Protein AF-A0A8K0S4R6-F1 (afdb_monomer)

Radius of gyration: 26.41 Å; Cα contacts (8 Å, |Δi|>4): 916; chains: 1; bounding box: 70×82×72 Å

pLDDT: mean 82.07, std 18.18, range [33.94, 98.75]

Secondary structure (DSSP, 8-state):
--TTEEEEETTTTEESSS--SSEEEEE----BHHHHHT-HHHHHHHHHHHHHHHHHHHHHHHHH---S-TT--GGGG-TTGGGT--SS--HHHHHHHHHH-HHHHHHHHT-S--TTHHHHHHHHTSPPTTSBP---HHHHHHHHHHHHHHHHHHTTT-SEEEEES-TT--HHHHHHHHHH-TT--EEEEES-TT--TTHHHHHHHHHHHHHHHHHHHTPPPP-EEEEE---B-------TT-TT----BS-SS--BHHHHHHHHHHHHHHHHHHHHHHT-BSSSSTT-HHHHHHHTSSSSTTHHHHHHHHHHHHHHHHHH-TT-HHHHHHHHHHHHHHHHTTTS--TTIIIIIIIIITTS--EE-TTT-EEE-GGGS-HHHHHS-TTT---HHHHHHHHHHT--GGGHHHHHHHHHTT-TT--TTPPP-PPPPPGGGTTTEEE-----SPPPPPPPEE-TTS-EE--------------S-----SPPPHHHHHHSHHHHHHHHHHHHHHHHHHHHHHHHHHHHSPPPTT---TTTSS-TT-S--SSTT--PPPPPPHHHHHHS---B---HHHHHHHHHHHHHHT-

Sequence (587 aa):
MSQGLSIWDFATSGFHGKPCGHVFLCLTPNRSQKTFEQSAAISKLEDKSREQVCRLITSVQFNCGPTEPYWVDENWRDEEEMQTEAKDDSPEVKCESAKWGRTLVRMIQSLPDTDGLRSKIDEVVDPLPDMHYYMSKQVAAKCIFDLLRSIFARRNLLRVLHFRRTPLLDRRLVAIILRACPYVKVIGIYECPLIHFGDIICLLDLIHEVNLERDKQGLPRVESLDFYPRYHAGMPYTSRAIDEHCTYGLLWKCQNNNVVQRGVFAILLHAVLKSRRMGLGLLMDHDAAFMTYLSNLPLLPRIVLNFLDGLYRYLDVQKVDPDNCNALKQALYDMSKAIRIGLEPLDKDWPNYYMKQMGIGLVFCSSCGYELLPEFYIGEELRQQPHQRTCCACYLQFWMDREQDHQKIPARDLMSVFYPDWEPKAFNVDAPLLSEGRELLRMKTRKSVRDPEPSIQILPDGELYVPSFKIEFVRDNKDYENSVQGLPDLETLLLEKRLREQKMSTVALCADTDRTVALLLRAEYPKREGSRLAFAETRKDGAAPDHYDESQGVAPTRNKLRNGGIQITYGWYHAIRDSVELDKAGH

Mean predicted aligned error: 9.5 Å

Nearest PDB structures (foldseek):
  3rw7-assembly3_C  TM=4.403E-01  e=3.195E+00  Homo sapiens
  1koh-assembly3_C  TM=6.777E-01  e=9.464E+00  Homo sapiens
  8x7w-assembly1_D  TM=2.148E-01  e=8.773E-01  Escherichia coli K-12

Solvent-accessible surface area (backbone atoms only — not comparable to full-atom values): 32361 Å² total; per-residue (Å²): 131,68,94,36,52,23,43,32,34,51,73,74,58,42,56,70,65,79,78,37,62,32,34,39,36,40,37,44,77,95,39,31,28,50,64,44,66,73,36,67,74,44,41,55,47,52,54,50,49,51,51,53,37,51,52,50,49,53,50,49,32,71,67,58,41,70,49,72,56,68,72,73,54,85,84,70,81,52,79,80,62,52,81,77,64,79,87,80,72,53,73,57,48,51,52,52,24,74,72,66,37,58,68,50,51,41,54,47,16,31,47,93,73,66,82,65,45,69,61,53,42,63,68,67,60,49,68,56,52,82,35,71,57,77,82,51,46,48,53,43,58,51,29,47,54,52,48,51,51,56,46,64,79,39,18,87,54,30,32,30,44,32,38,30,43,36,68,83,43,30,70,52,56,51,49,28,52,53,71,57,22,60,45,32,29,35,42,33,41,33,42,19,77,61,32,46,70,64,46,55,57,44,52,48,16,50,52,42,48,51,32,58,55,26,57,79,69,75,38,58,52,66,46,31,40,35,39,25,47,33,65,30,84,54,74,98,72,89,62,94,82,56,98,82,70,50,20,37,22,83,44,76,64,76,48,59,28,71,41,46,50,16,9,52,53,42,46,47,50,53,44,52,32,28,35,62,55,70,60,43,39,43,38,82,40,87,89,15,47,28,42,53,50,60,72,61,40,36,55,58,84,64,34,66,57,43,25,49,51,16,48,51,51,28,38,51,36,44,69,76,44,65,83,46,58,67,62,43,51,50,18,47,46,46,25,50,44,44,54,39,61,93,76,54,90,65,91,59,36,71,62,55,36,68,75,69,50,65,82,78,54,67,41,57,18,6,32,80,12,33,26,29,44,61,74,32,38,54,76,70,40,73,71,44,57,62,67,72,12,55,36,15,39,54,54,41,34,32,51,65,70,64,46,49,53,66,48,40,48,57,46,51,55,41,52,45,68,72,32,84,63,45,41,49,62,46,81,62,59,78,48,59,65,31,75,60,43,45,93,55,44,36,81,72,35,87,47,51,72,76,78,80,78,81,68,75,39,75,45,99,90,69,48,82,44,70,71,93,75,77,86,68,83,35,21,63,53,50,79,36,68,66,28,66,47,53,58,59,54,53,63,61,60,62,68,54,41,70,67,46,53,52,53,38,49,51,46,18,44,47,52,46,34,48,53,47,46,50,43,49,51,39,71,77,60,64,87,64,88,92,59,75,77,82,51,37,84,69,30,95,64,19,28,70,34,95,49,100,54,47,46,34,63,70,74,79,58,75,65,58,72,75,74,58,87,64,55,63,38,44,23,64,68,51,25,50,52,52,49,56,51,36,55,72,70,74,105

Foldseek 3Di:
DDQAEWEQALQLLDTPPDDHHAAYEDDPDFAFQLRSCVDPRNVVQVVVLLVLLLVLLVVLCVQQNADAQPLVDPPPPDPPCVVPDDPDGDPSLVVVCVQQNNVLSSLSSNQPDSVVVSVLCVVFQADDRGDTDDHFLLSLLVSVLSVLVVLLVCLARHAEYAYALRELDALLVVLQSLLSRQAHQEYHYYQHPRFAPLLLQLVLLSQQVSQVVSVVVVTDGRAAYQDHYNWAQFDDDPPPPDPPGDFTGHAHHWDFQLLVLLLNLVSVQSNVFQCVVVNYPLQPDCPGNNVVSQCPHLAFHCLSVQLVQLVVQLLVCLVPPVVPPVSNLVSQCSNLCSLCPPPDDCPPCPPPVSPPPRLPAFAAALAQQKTAGPSQADPVLVPDDSNPHHGSNLVSLLNSQPHCFLNSVLSVVLVVLLQVQQDQRDDGNRRDGHPSCCSGMDRRDPAQDFDDQDDFDQDPVRDTDHPDDDGDRHNNPHNHRSDNPRGDHSVVSSVVPPVSSVVSSSSSSSSSSSLSSLSSVCVVDPDDPPDDPPDQVSPPQRPRDPDSRGSNHPRPPPVCVPPPPRDINRDNVNSVVVNVVVVVVVD

Organism: NCBI:txid61284

Structure (mmCIF, N/CA/C/O backbone):
data_AF-A0A8K0S4R6-F1
#
_entry.id   AF-A0A8K0S4R6-F1
#
loop_
_atom_site.group_PDB
_atom_site.id
_atom_site.type_symbol
_atom_site.label_atom_id
_atom_site.label_alt_id
_atom_site.label_comp_id
_atom_site.label_asym_id
_atom_site.label_entity_id
_atom_site.label_seq_id
_atom_site.pdbx_PDB_ins_code
_atom_site.Cartn_x
_atom_site.Cartn_y
_atom_site.Cartn_z
_atom_site.occupancy
_atom_site.B_iso_or_equiv
_atom_site.auth_seq_id
_atom_site.auth_comp_id
_atom_site.auth_asym_id
_atom_site.auth_atom_id
_atom_site.pdbx_PDB_model_num
ATOM 1 N N . MET A 1 1 ? -10.244 -29.098 -13.015 1.00 51.28 1 MET A N 1
ATOM 2 C CA . MET A 1 1 ? -10.629 -27.761 -12.511 1.00 51.28 1 MET A CA 1
ATOM 3 C C . MET A 1 1 ? -12.116 -27.795 -12.216 1.00 51.28 1 MET A C 1
ATOM 5 O O . MET A 1 1 ? -12.864 -28.257 -13.069 1.00 51.28 1 MET A O 1
ATOM 9 N N . SER A 1 2 ? -12.522 -27.437 -10.999 1.00 49.25 2 SER A N 1
ATOM 10 C CA . SER A 1 2 ? -13.928 -27.451 -10.585 1.00 49.25 2 SER A CA 1
ATOM 11 C C . SER A 1 2 ? -14.751 -26.495 -11.455 1.00 49.25 2 SER A C 1
ATOM 13 O O . SER A 1 2 ? -14.304 -25.395 -11.787 1.00 49.25 2 SER A O 1
ATOM 15 N N . GLN A 1 3 ? -15.949 -26.927 -11.850 1.00 57.12 3 GLN A N 1
ATOM 16 C CA . GLN A 1 3 ? -16.929 -26.083 -12.531 1.00 57.12 3 GLN A CA 1
ATOM 17 C C . GLN A 1 3 ? -17.256 -24.909 -11.596 1.00 57.12 3 GLN A C 1
ATOM 19 O O . GLN A 1 3 ? -17.898 -25.106 -10.571 1.00 57.12 3 GLN A O 1
ATOM 24 N N . GLY A 1 4 ? -16.740 -23.709 -11.871 1.00 75.06 4 GLY A N 1
ATOM 25 C CA . GLY A 1 4 ? -16.906 -22.570 -10.956 1.00 75.06 4 GLY A CA 1
ATOM 26 C C . GLY A 1 4 ? -15.695 -21.645 -10.818 1.00 75.06 4 GLY A C 1
ATOM 27 O O . GLY A 1 4 ? -15.851 -20.519 -10.338 1.00 75.06 4 GLY A O 1
ATOM 28 N N . LEU A 1 5 ? -14.516 -22.104 -11.246 1.00 87.31 5 LEU A N 1
ATOM 29 C CA . LEU A 1 5 ? -13.255 -21.391 -11.081 1.00 87.31 5 LEU A CA 1
ATOM 30 C C . LEU A 1 5 ? -12.696 -20.899 -12.414 1.00 87.31 5 LEU A C 1
ATOM 32 O O . LEU A 1 5 ? -12.579 -21.652 -13.379 1.00 87.31 5 LEU A O 1
ATOM 36 N N . SER A 1 6 ? -12.270 -19.642 -12.437 1.00 89.25 6 SER A N 1
ATOM 37 C CA . SER A 1 6 ? -11.472 -19.075 -13.513 1.00 89.25 6 SER A CA 1
ATOM 38 C C . SER A 1 6 ? -10.100 -18.691 -13.014 1.00 89.25 6 SER A C 1
ATOM 40 O O . SER A 1 6 ? -9.968 -17.779 -12.203 1.00 89.25 6 SER A O 1
ATOM 42 N N . ILE A 1 7 ? -9.090 -19.374 -13.536 1.00 90.56 7 ILE A N 1
ATOM 43 C CA . ILE A 1 7 ? -7.698 -19.106 -13.203 1.00 90.56 7 ILE A CA 1
ATOM 44 C C . ILE A 1 7 ? -7.088 -18.326 -14.362 1.00 90.56 7 ILE A C 1
ATOM 46 O O . ILE A 1 7 ? -6.970 -18.851 -15.467 1.00 90.56 7 ILE A O 1
ATOM 50 N N . TRP A 1 8 ? -6.758 -17.069 -14.106 1.00 90.62 8 TRP A N 1
ATOM 51 C CA . TRP A 1 8 ? -5.986 -16.210 -14.988 1.00 90.62 8 TRP A CA 1
ATOM 52 C C . TRP A 1 8 ? -4.501 -16.377 -14.666 1.00 90.62 8 TRP A C 1
ATOM 54 O O . TRP A 1 8 ? -4.070 -16.081 -13.550 1.00 90.62 8 TRP A O 1
ATOM 64 N N . ASP A 1 9 ? -3.729 -16.858 -15.634 1.00 89.31 9 ASP A N 1
ATOM 65 C CA . ASP A 1 9 ? -2.271 -16.883 -15.566 1.00 89.31 9 ASP A CA 1
ATOM 66 C C . ASP A 1 9 ? -1.748 -15.532 -16.049 1.00 89.31 9 ASP A C 1
ATOM 68 O O . ASP A 1 9 ? -1.814 -15.199 -17.237 1.00 89.31 9 ASP A O 1
ATOM 72 N N . PHE A 1 10 ? -1.229 -14.745 -15.109 1.00 86.06 10 PHE A N 1
ATOM 73 C CA . PHE A 1 10 ? -0.698 -13.420 -15.401 1.00 86.06 10 PHE A CA 1
ATOM 74 C C . PHE A 1 10 ? 0.487 -13.483 -16.368 1.00 86.06 10 PHE A C 1
ATOM 76 O O . PHE A 1 10 ? 0.663 -12.586 -17.188 1.00 86.06 10 PHE A O 1
ATOM 83 N N . ALA A 1 11 ? 1.275 -14.560 -16.308 1.00 81.69 11 ALA A N 1
ATOM 84 C CA . ALA A 1 11 ? 2.453 -14.720 -17.144 1.00 81.69 11 ALA A CA 1
ATOM 85 C C . ALA A 1 11 ? 2.062 -14.911 -18.616 1.00 81.69 11 ALA A C 1
ATOM 87 O O . ALA A 1 11 ? 2.678 -14.319 -19.495 1.00 81.69 11 ALA A O 1
ATOM 88 N N . THR A 1 12 ? 1.010 -15.687 -18.895 1.00 83.38 12 THR A N 1
ATOM 89 C CA . THR A 1 12 ? 0.540 -15.935 -20.272 1.00 83.38 12 THR A CA 1
ATOM 90 C C . THR A 1 12 ? -0.532 -14.955 -20.749 1.00 83.38 12 THR A C 1
ATOM 92 O O . THR A 1 12 ? -0.937 -15.027 -21.909 1.00 83.38 12 THR A O 1
ATOM 95 N N . SER A 1 13 ? -0.966 -14.021 -19.893 1.00 86.31 13 SER A N 1
ATOM 96 C CA . SER A 1 13 ? -2.057 -13.081 -20.176 1.00 86.31 13 SER A CA 1
ATOM 97 C C . SER A 1 13 ? -3.335 -13.799 -20.641 1.00 86.31 13 SER A C 1
ATOM 99 O O . SER A 1 13 ? -3.966 -13.428 -21.634 1.00 86.31 13 SER A O 1
ATOM 101 N N . GLY A 1 14 ? -3.693 -14.894 -19.964 1.00 87.50 14 GLY A N 1
ATOM 102 C CA . GLY A 1 14 ? -4.782 -15.756 -20.413 1.00 87.50 14 GLY A CA 1
ATOM 103 C C . GLY A 1 14 ? -5.373 -16.653 -19.333 1.00 87.50 14 GLY A C 1
ATOM 104 O O . GLY A 1 14 ? -4.817 -16.839 -18.254 1.00 87.50 14 GLY A O 1
ATOM 105 N N . PHE A 1 15 ? -6.538 -17.231 -19.634 1.00 88.44 15 PHE A N 1
ATOM 106 C CA . PHE A 1 15 ? -7.184 -18.201 -18.753 1.00 88.44 15 PHE A CA 1
ATOM 107 C C . PHE A 1 15 ? -6.632 -19.612 -18.960 1.00 88.44 15 PHE A C 1
ATOM 109 O O . PHE A 1 15 ? -6.447 -20.069 -20.089 1.00 88.44 15 PHE A O 1
ATOM 116 N N . HIS A 1 16 ? -6.489 -20.356 -17.865 1.00 85.25 16 HIS A N 1
ATOM 117 C CA . HIS A 1 16 ? -6.383 -21.806 -17.932 1.00 85.25 16 HIS A CA 1
ATOM 118 C C . HIS A 1 16 ? -7.747 -22.396 -18.319 1.00 85.25 16 HIS A C 1
ATOM 120 O O . HIS A 1 16 ? -8.648 -22.536 -17.492 1.00 85.25 16 HIS A O 1
ATOM 126 N N . GLY A 1 17 ? -7.894 -22.751 -19.596 1.00 82.88 17 GLY A N 1
ATOM 127 C CA . GLY A 1 17 ? -9.136 -23.293 -20.147 1.00 82.88 17 GLY A CA 1
ATOM 128 C C . GLY A 1 17 ? -10.223 -22.234 -20.356 1.00 82.88 17 GLY A C 1
ATOM 129 O O . GLY A 1 17 ? -9.971 -21.030 -20.339 1.00 82.88 17 GLY A O 1
ATOM 130 N N . LYS A 1 18 ? -11.462 -22.685 -20.594 1.00 82.00 18 LYS A N 1
ATOM 131 C CA . LYS A 1 18 ? -12.592 -21.774 -20.811 1.00 82.00 18 LYS A CA 1
ATOM 132 C C . LYS A 1 18 ? -12.956 -21.083 -19.487 1.00 82.00 18 LYS A C 1
ATOM 134 O O . LYS A 1 18 ? -13.264 -21.789 -18.524 1.00 82.00 18 LYS A O 1
ATOM 139 N N . PRO A 1 19 ? -12.978 -19.738 -19.423 1.00 81.69 19 PRO A N 1
ATOM 140 C CA . PRO A 1 19 ? -13.374 -19.034 -18.212 1.00 81.69 19 PRO A CA 1
ATOM 141 C C . PRO A 1 19 ? -14.808 -19.413 -17.836 1.00 81.69 19 PRO A C 1
ATOM 143 O O . PRO A 1 19 ? -15.730 -19.285 -18.643 1.00 81.69 19 PRO A O 1
ATOM 146 N N . CYS A 1 20 ? -14.997 -19.889 -16.609 1.00 80.19 20 CYS A N 1
ATOM 147 C CA . CYS A 1 20 ? -16.301 -20.251 -16.071 1.00 80.19 20 CYS A CA 1
ATOM 148 C C . CYS A 1 20 ? -16.434 -19.852 -14.596 1.00 80.19 20 CYS A C 1
ATOM 150 O O . CYS A 1 20 ? -15.442 -19.662 -13.887 1.00 80.19 20 CYS A O 1
ATOM 152 N N . GLY A 1 21 ? -17.681 -19.717 -14.145 1.00 83.75 21 GLY A N 1
ATOM 153 C CA . GLY A 1 21 ? -18.016 -19.520 -12.741 1.00 83.75 21 GLY A CA 1
ATOM 154 C C . GLY A 1 21 ? -17.754 -18.131 -12.162 1.00 83.75 21 GLY A C 1
ATOM 155 O O . GLY A 1 21 ? -17.554 -17.144 -12.878 1.00 83.75 21 GLY A O 1
ATOM 156 N N . HIS A 1 22 ? -17.807 -18.092 -10.833 1.00 88.88 22 HIS A N 1
ATOM 157 C CA . HIS A 1 22 ? -17.896 -16.887 -10.009 1.00 88.88 22 HIS A CA 1
ATOM 158 C C . HIS A 1 22 ? -16.586 -16.516 -9.310 1.00 88.88 22 HIS A C 1
ATOM 160 O O . HIS A 1 22 ? -16.464 -15.407 -8.787 1.00 88.88 22 HIS A O 1
ATOM 166 N N . VAL A 1 23 ? -15.623 -17.439 -9.282 1.00 86.75 23 VAL A N 1
ATOM 167 C CA . VAL A 1 23 ? -14.331 -17.242 -8.628 1.00 86.75 23 VAL A CA 1
ATOM 168 C C . VAL A 1 23 ? -13.287 -16.893 -9.678 1.00 86.75 23 VAL A C 1
ATOM 170 O O . VAL A 1 23 ? -13.119 -17.620 -10.659 1.00 86.75 23 VAL A O 1
ATOM 173 N N . PHE A 1 24 ? -12.587 -15.784 -9.466 1.00 93.00 24 PHE A N 1
ATOM 174 C CA . PHE A 1 24 ? -11.491 -15.323 -10.303 1.00 93.00 24 PHE A CA 1
ATOM 175 C C . PHE A 1 24 ? -10.192 -15.364 -9.502 1.00 93.00 24 PHE A C 1
ATOM 177 O O . PHE A 1 24 ? -10.059 -14.663 -8.501 1.00 93.00 24 PHE A O 1
ATOM 184 N N . LEU A 1 25 ? -9.232 -16.167 -9.953 1.00 90.00 25 LEU A N 1
ATOM 185 C CA . LEU A 1 25 ? -7.890 -16.223 -9.382 1.00 90.00 25 LEU A CA 1
ATOM 186 C C . LEU A 1 25 ? -6.898 -15.670 -10.401 1.00 90.00 25 LEU A C 1
ATOM 188 O O . LEU A 1 25 ? -6.712 -16.271 -11.454 1.00 90.00 25 LEU A O 1
ATOM 192 N N . CYS A 1 26 ? -6.248 -14.557 -10.083 1.00 90.56 26 CYS A N 1
ATOM 193 C CA . CYS A 1 26 ? -5.076 -14.075 -10.798 1.00 90.56 26 CYS A CA 1
ATOM 194 C C . CYS A 1 26 ? -3.828 -14.670 -10.147 1.00 90.56 26 CYS A C 1
ATOM 196 O O . CYS A 1 26 ? -3.518 -14.356 -8.994 1.00 90.56 26 CYS A O 1
ATOM 198 N N . LEU A 1 27 ? -3.124 -15.534 -10.873 1.00 88.00 27 LEU A N 1
ATOM 199 C CA . LEU A 1 27 ? -1.899 -16.164 -10.404 1.00 88.00 27 LEU A CA 1
ATOM 200 C C . LEU A 1 27 ? -0.718 -15.684 -11.237 1.00 88.00 27 LEU A C 1
ATOM 202 O O . LEU A 1 27 ? -0.727 -15.802 -12.460 1.00 88.00 27 LEU A O 1
ATOM 206 N N . THR A 1 28 ? 0.332 -15.237 -10.559 1.00 83.69 28 THR A N 1
ATOM 207 C CA . THR A 1 28 ? 1.670 -15.148 -11.146 1.00 83.69 28 THR A CA 1
ATOM 208 C C . THR A 1 28 ? 2.461 -16.362 -10.663 1.00 83.69 28 THR A C 1
ATOM 210 O O . THR A 1 28 ? 2.899 -16.384 -9.506 1.00 83.69 28 THR A O 1
ATOM 213 N N . PRO A 1 29 ? 2.571 -17.431 -11.471 1.00 72.00 29 PRO A N 1
ATOM 214 C CA . PRO A 1 29 ? 3.214 -18.663 -11.038 1.00 72.00 29 PRO A CA 1
ATOM 215 C C . PRO A 1 29 ? 4.688 -18.412 -10.715 1.00 72.00 29 PRO A C 1
ATOM 217 O O . PRO A 1 29 ? 5.387 -17.727 -11.458 1.00 72.00 29 PRO A O 1
ATOM 220 N N . ASN A 1 30 ? 5.164 -18.999 -9.615 1.00 76.25 30 ASN A N 1
ATOM 221 C CA . ASN A 1 30 ? 6.574 -18.939 -9.251 1.00 76.25 30 ASN A CA 1
ATOM 222 C C . ASN A 1 30 ? 7.363 -19.867 -10.185 1.00 76.25 30 ASN A C 1
ATOM 224 O O . ASN A 1 30 ? 7.428 -21.071 -9.943 1.00 76.25 30 ASN A O 1
ATOM 228 N N . ARG A 1 31 ? 7.874 -19.331 -11.295 1.00 79.19 31 ARG A N 1
ATOM 229 C CA . ARG A 1 31 ? 8.631 -20.082 -12.305 1.00 79.19 31 ARG A CA 1
ATOM 230 C C . ARG A 1 31 ? 10.105 -19.695 -12.233 1.00 79.19 31 ARG A C 1
ATOM 232 O O . ARG A 1 31 ? 10.427 -18.541 -11.955 1.00 79.19 31 ARG A O 1
ATOM 239 N N . SER A 1 32 ? 10.986 -20.661 -12.478 1.00 82.50 32 SER A N 1
ATOM 240 C CA . SER A 1 32 ? 12.385 -20.349 -12.766 1.00 82.50 32 SER A CA 1
ATOM 241 C C . SER A 1 32 ? 12.507 -19.722 -14.154 1.00 82.50 32 SER A C 1
ATOM 243 O O . SER A 1 32 ? 11.645 -19.959 -15.011 1.00 82.50 32 SER A O 1
ATOM 245 N N . GLN A 1 33 ? 13.577 -18.969 -14.393 1.00 81.06 33 GLN A N 1
ATOM 246 C CA . GLN A 1 33 ? 13.896 -18.399 -15.701 1.00 81.06 33 GLN A CA 1
ATOM 247 C C . GLN A 1 33 ? 13.898 -19.477 -16.800 1.00 81.06 33 GLN A C 1
ATOM 249 O O . GLN A 1 33 ? 13.233 -19.328 -17.821 1.00 81.06 33 GLN A O 1
ATOM 254 N N . LYS A 1 34 ? 14.497 -20.641 -16.534 1.00 83.44 34 LYS A N 1
ATOM 255 C CA . LYS A 1 34 ? 14.497 -21.802 -17.437 1.00 83.44 34 LYS A CA 1
ATOM 256 C C . LYS A 1 34 ? 13.093 -22.289 -17.798 1.00 83.44 34 LYS A C 1
ATOM 258 O O . LYS A 1 34 ? 12.821 -22.665 -18.934 1.00 83.44 34 LYS A O 1
ATOM 263 N N . THR A 1 35 ? 12.186 -22.317 -16.820 1.00 81.31 35 THR A N 1
ATOM 264 C CA . THR A 1 35 ? 10.788 -22.722 -17.054 1.00 81.31 35 THR A CA 1
ATOM 265 C C . THR A 1 35 ? 10.044 -21.657 -17.866 1.00 81.31 35 THR A C 1
ATOM 267 O O . THR A 1 35 ? 9.139 -21.975 -18.637 1.00 81.31 35 THR A O 1
ATOM 270 N N . PHE A 1 36 ? 10.412 -20.385 -17.695 1.00 79.62 36 PHE A N 1
ATOM 271 C CA . PHE A 1 36 ? 9.901 -19.275 -18.492 1.00 79.62 36 PHE A CA 1
ATOM 272 C C . PHE A 1 36 ? 10.356 -19.363 -19.958 1.00 79.62 36 PHE A C 1
ATOM 274 O O . PHE A 1 36 ? 9.510 -19.245 -20.842 1.00 79.62 36 PHE A O 1
ATOM 281 N N . GLU A 1 37 ? 11.635 -19.640 -20.219 1.00 78.31 37 GLU A N 1
ATOM 282 C CA . GLU A 1 37 ? 12.207 -19.735 -21.574 1.00 78.31 37 GLU A CA 1
ATOM 283 C C . GLU A 1 37 ? 11.508 -20.795 -22.439 1.00 78.31 37 GLU A C 1
ATOM 285 O O . GLU A 1 37 ? 11.416 -20.666 -23.656 1.00 78.31 37 GLU A O 1
ATOM 290 N N . GLN A 1 38 ? 10.927 -21.819 -21.811 1.00 81.00 38 GLN A N 1
ATOM 291 C CA . GLN A 1 38 ? 10.144 -22.854 -22.493 1.00 81.00 38 GLN A CA 1
ATOM 292 C C . GLN A 1 38 ? 8.756 -22.369 -22.961 1.00 81.00 38 GLN A C 1
ATOM 294 O O . GLN A 1 38 ? 8.102 -23.031 -23.769 1.00 81.00 38 GLN A O 1
ATOM 299 N N . SER A 1 39 ? 8.276 -21.219 -22.474 1.00 81.50 39 SER A N 1
ATOM 300 C CA . SER A 1 39 ? 6.979 -20.639 -22.833 1.00 81.50 39 SER A CA 1
ATOM 301 C C . SER A 1 39 ? 7.098 -19.684 -24.025 1.00 81.50 39 SER A C 1
ATOM 303 O O . SER A 1 39 ? 7.348 -18.487 -23.865 1.00 81.50 39 SER A O 1
ATOM 305 N N . ALA A 1 40 ? 6.826 -20.191 -25.232 1.00 80.44 40 ALA A N 1
ATOM 306 C CA . ALA A 1 40 ? 6.976 -19.441 -26.487 1.00 80.44 40 ALA A CA 1
ATOM 307 C C . ALA A 1 40 ? 6.220 -18.095 -26.527 1.00 80.44 40 ALA A C 1
ATOM 309 O O . ALA A 1 40 ? 6.686 -17.130 -27.131 1.00 80.44 40 ALA A O 1
ATOM 310 N N . ALA A 1 41 ? 5.048 -18.007 -25.888 1.00 80.56 41 ALA A N 1
ATOM 311 C CA . ALA A 1 41 ? 4.244 -16.785 -25.894 1.00 80.56 41 ALA A CA 1
ATOM 312 C C . ALA A 1 41 ? 4.881 -15.649 -25.076 1.00 80.56 41 ALA A C 1
ATOM 314 O O . ALA A 1 41 ? 4.831 -14.496 -25.500 1.00 80.56 41 ALA A O 1
ATOM 315 N N . ILE A 1 42 ? 5.472 -15.973 -23.922 1.00 79.62 42 ILE A N 1
ATOM 316 C CA . ILE A 1 42 ? 6.038 -14.977 -23.001 1.00 79.62 42 ILE A CA 1
ATOM 317 C C . ILE A 1 42 ? 7.454 -14.615 -23.438 1.00 79.62 42 ILE A C 1
ATOM 319 O O . ILE A 1 42 ? 7.768 -13.431 -23.513 1.00 79.62 42 ILE A O 1
ATOM 323 N N . SER A 1 43 ? 8.259 -15.610 -23.830 1.00 84.88 43 SER A N 1
ATOM 324 C CA . SER A 1 43 ? 9.595 -15.391 -24.399 1.00 84.88 43 SER A CA 1
ATOM 325 C C . SER A 1 43 ? 9.543 -14.395 -25.561 1.00 84.88 43 SER A C 1
ATOM 327 O O . SER A 1 43 ? 10.272 -13.411 -25.543 1.00 84.88 43 SER A O 1
ATOM 329 N N . LYS A 1 44 ? 8.573 -14.525 -26.478 1.00 89.25 44 LYS A N 1
ATOM 330 C CA . LYS A 1 44 ? 8.387 -13.564 -27.578 1.00 89.25 44 LYS A CA 1
ATOM 331 C C . LYS A 1 44 ? 8.095 -12.129 -27.114 1.00 89.25 44 LYS A C 1
ATOM 333 O O . LYS A 1 44 ? 8.469 -11.177 -27.799 1.00 89.25 44 LYS A O 1
ATOM 338 N N . LEU A 1 45 ? 7.368 -11.951 -26.009 1.00 88.75 45 LEU A N 1
ATOM 339 C CA . LEU A 1 45 ? 7.071 -10.619 -25.474 1.00 88.75 45 LEU A CA 1
ATOM 340 C C . LEU A 1 45 ? 8.292 -10.006 -24.788 1.00 88.75 45 LEU A C 1
ATOM 342 O O . LEU A 1 45 ? 8.549 -8.821 -24.990 1.00 88.75 45 LEU A O 1
ATOM 346 N N . GLU A 1 46 ? 9.056 -10.805 -24.047 1.00 89.06 46 GLU A N 1
ATOM 347 C CA . GLU A 1 46 ? 10.304 -10.355 -23.424 1.00 89.06 46 GLU A CA 1
ATOM 348 C C . GLU A 1 46 ? 11.386 -10.058 -24.465 1.00 89.06 46 GLU A C 1
ATOM 350 O O . GLU A 1 46 ? 12.060 -9.037 -24.382 1.00 89.06 46 GLU A O 1
ATOM 355 N N . ASP A 1 47 ? 11.495 -10.864 -25.520 1.00 90.56 47 ASP A N 1
ATOM 356 C CA . ASP A 1 47 ? 12.435 -10.600 -26.609 1.00 90.56 47 ASP A CA 1
ATOM 357 C C . ASP A 1 47 ? 12.151 -9.282 -27.314 1.00 90.56 47 ASP A C 1
ATOM 359 O O . ASP A 1 47 ? 13.084 -8.534 -27.616 1.00 90.56 47 ASP A O 1
ATOM 363 N N . LYS A 1 48 ? 10.865 -8.972 -27.510 1.00 92.81 48 LYS A N 1
ATOM 364 C CA . LYS A 1 48 ? 10.427 -7.675 -28.021 1.00 92.81 48 LYS A CA 1
ATOM 365 C C . LYS A 1 48 ? 10.758 -6.546 -27.039 1.00 92.81 48 LYS A C 1
ATOM 367 O O . LYS A 1 48 ? 11.235 -5.504 -27.476 1.00 92.81 48 LYS A O 1
ATOM 372 N N . SER A 1 49 ? 10.528 -6.752 -25.741 1.00 92.25 49 SER A N 1
ATOM 373 C CA . SER A 1 49 ? 10.868 -5.789 -24.683 1.00 92.25 49 SER A CA 1
ATOM 374 C C . SER A 1 49 ? 12.361 -5.438 -24.717 1.00 92.25 49 SER A C 1
ATOM 376 O O . SER A 1 49 ? 12.720 -4.266 -24.846 1.00 92.25 49 SER A O 1
ATOM 378 N N . ARG A 1 50 ? 13.234 -6.454 -24.746 1.00 91.75 50 ARG A N 1
ATOM 379 C CA . ARG A 1 50 ? 14.692 -6.302 -24.875 1.00 91.75 50 ARG A CA 1
ATOM 380 C C . ARG A 1 50 ? 15.096 -5.609 -26.173 1.00 91.75 50 ARG A C 1
ATOM 382 O O . ARG A 1 50 ? 15.953 -4.736 -26.162 1.00 91.75 50 ARG A O 1
ATOM 389 N N . GLU A 1 51 ? 14.472 -5.958 -27.297 1.00 94.62 51 GLU A N 1
ATOM 390 C CA . GLU A 1 51 ? 14.735 -5.291 -28.576 1.00 94.62 51 GLU A CA 1
ATOM 391 C C . GLU A 1 51 ? 14.408 -3.789 -28.511 1.00 94.62 51 GLU A C 1
ATOM 393 O O . GLU A 1 51 ? 15.162 -2.966 -29.030 1.00 94.62 51 GLU A O 1
ATOM 398 N N . GLN A 1 52 ? 13.312 -3.413 -27.846 1.00 95.00 52 GLN A N 1
ATOM 399 C CA . GLN A 1 52 ? 12.952 -2.009 -27.640 1.00 95.00 52 GLN A CA 1
ATOM 400 C C . GLN A 1 52 ? 13.974 -1.281 -26.756 1.00 95.00 52 GLN A C 1
ATOM 402 O O . GLN A 1 52 ? 14.339 -0.152 -27.085 1.00 95.00 52 GLN A O 1
ATOM 407 N N . VAL A 1 53 ? 14.474 -1.932 -25.699 1.00 94.81 53 VAL A N 1
ATOM 408 C CA . VAL A 1 53 ? 15.551 -1.400 -24.846 1.00 94.81 53 VAL A CA 1
ATOM 409 C C . VAL A 1 53 ? 16.835 -1.188 -25.654 1.00 94.81 53 VAL A C 1
ATOM 411 O O . VAL A 1 53 ? 17.366 -0.079 -25.655 1.00 94.81 53 VAL A O 1
ATOM 414 N N . CYS A 1 54 ? 17.293 -2.190 -26.418 1.00 95.06 54 CYS A N 1
ATOM 415 C CA . CYS A 1 54 ? 18.477 -2.058 -27.276 1.00 95.06 54 CYS A CA 1
ATOM 416 C C . CYS A 1 54 ? 18.345 -0.876 -28.240 1.00 95.06 54 CYS A C 1
ATOM 418 O O . CYS A 1 54 ? 19.248 -0.053 -28.344 1.00 95.06 54 CYS A O 1
ATOM 420 N N . ARG A 1 55 ? 17.199 -0.768 -28.925 1.00 95.12 55 ARG A N 1
ATOM 421 C CA . ARG A 1 55 ? 16.944 0.323 -29.874 1.00 95.12 55 ARG A CA 1
ATOM 422 C C . ARG A 1 55 ? 17.000 1.691 -29.202 1.00 95.12 55 ARG A C 1
ATOM 424 O O . ARG A 1 55 ? 17.523 2.620 -29.810 1.00 95.12 55 ARG A O 1
ATOM 431 N N . LEU A 1 56 ? 16.474 1.825 -27.982 1.00 94.38 56 LEU A N 1
ATOM 432 C CA . LEU A 1 56 ? 16.539 3.083 -27.240 1.00 94.38 56 LEU A CA 1
ATOM 433 C C . LEU A 1 56 ? 17.987 3.438 -26.883 1.00 94.38 56 LEU A C 1
ATOM 435 O O . LEU A 1 56 ? 18.420 4.548 -27.182 1.00 94.38 56 LEU A O 1
ATOM 439 N N . ILE A 1 57 ? 18.740 2.490 -26.319 1.00 94.44 57 ILE A N 1
ATOM 440 C CA . ILE A 1 57 ? 20.149 2.684 -25.951 1.00 94.44 57 ILE A CA 1
ATOM 441 C C . ILE A 1 57 ? 20.969 3.110 -27.176 1.00 94.44 57 ILE A C 1
ATOM 443 O O . ILE A 1 57 ? 21.620 4.153 -27.146 1.00 94.44 57 ILE A O 1
ATOM 447 N N . THR A 1 58 ? 20.889 2.359 -28.279 1.00 93.44 58 THR A N 1
ATOM 448 C CA . THR A 1 58 ? 21.625 2.670 -29.513 1.00 93.44 58 THR A CA 1
ATOM 449 C C . THR A 1 58 ? 21.195 4.007 -30.116 1.00 93.44 58 THR A C 1
ATOM 451 O O . THR A 1 58 ? 22.045 4.766 -30.568 1.00 93.44 58 THR A O 1
ATOM 454 N N . SER A 1 59 ? 19.897 4.335 -30.104 1.00 92.19 59 SER A N 1
ATOM 455 C CA . SER A 1 59 ? 19.405 5.622 -30.617 1.00 92.19 59 SER A CA 1
ATOM 456 C C . SER A 1 59 ? 19.950 6.798 -29.812 1.00 92.19 59 SER A C 1
ATOM 458 O O . SER A 1 59 ? 20.372 7.788 -30.400 1.00 92.19 59 SER A O 1
ATOM 460 N N . VAL A 1 60 ? 19.954 6.701 -28.480 1.00 91.00 60 VAL A N 1
ATOM 461 C CA . VAL A 1 60 ? 20.484 7.762 -27.616 1.00 91.00 60 VAL A CA 1
ATOM 462 C C . VAL A 1 60 ? 21.996 7.886 -27.788 1.00 91.00 60 VAL A C 1
ATOM 464 O O . VAL A 1 60 ? 22.487 8.998 -27.942 1.00 91.00 60 VAL A O 1
ATOM 467 N N . GLN A 1 61 ? 22.741 6.778 -27.848 1.00 89.44 61 GLN A N 1
ATOM 468 C CA . GLN A 1 61 ? 24.182 6.840 -28.111 1.00 89.44 61 GLN A CA 1
ATOM 469 C C . GLN A 1 61 ? 24.513 7.438 -29.480 1.00 89.44 61 GLN A C 1
ATOM 471 O O . GLN A 1 61 ? 25.431 8.246 -29.585 1.00 89.44 61 GLN A O 1
ATOM 476 N N . PHE A 1 62 ? 23.752 7.086 -30.518 1.00 89.44 62 PHE A N 1
ATOM 477 C CA . PHE A 1 62 ? 23.936 7.638 -31.858 1.00 89.44 62 PHE A CA 1
ATOM 478 C C . PHE A 1 62 ? 23.642 9.145 -31.907 1.00 89.44 62 PHE A C 1
ATOM 480 O O . PHE A 1 62 ? 24.393 9.895 -32.524 1.00 89.44 62 PHE A O 1
ATOM 487 N N . ASN A 1 63 ? 22.574 9.595 -31.239 1.00 87.56 63 ASN A N 1
ATOM 488 C CA . ASN A 1 63 ? 22.136 10.994 -31.263 1.00 87.56 63 ASN A CA 1
ATOM 489 C C . ASN A 1 63 ? 22.936 11.904 -30.317 1.00 87.56 63 ASN A C 1
ATOM 491 O O . ASN A 1 63 ? 23.103 13.087 -30.606 1.00 87.56 63 ASN A O 1
ATOM 495 N N . CYS A 1 64 ? 23.388 11.387 -29.173 1.00 87.12 64 CYS A N 1
ATOM 496 C CA . CYS A 1 64 ? 23.984 12.188 -28.102 1.00 87.12 64 CYS A CA 1
ATOM 497 C C . CYS A 1 64 ? 25.488 11.939 -27.906 1.00 87.12 64 CYS A C 1
ATOM 499 O O . CYS A 1 64 ? 26.145 12.738 -27.242 1.00 87.12 64 CYS A O 1
ATOM 501 N N . GLY A 1 65 ? 26.039 10.865 -28.478 1.00 85.12 65 GLY A N 1
ATOM 502 C CA . GLY A 1 65 ? 27.436 10.461 -28.310 1.00 85.12 65 GLY A CA 1
ATOM 503 C C . GLY A 1 65 ? 27.749 9.897 -26.914 1.00 85.12 65 GLY A C 1
ATOM 504 O O . GLY A 1 65 ? 27.059 10.223 -25.943 1.00 85.12 65 GLY A O 1
ATOM 505 N N . PRO A 1 66 ? 28.777 9.038 -26.790 1.00 85.44 66 PRO A N 1
ATOM 506 C CA . PRO A 1 66 ? 29.238 8.556 -25.494 1.00 85.44 66 PRO A CA 1
ATOM 507 C C . PRO A 1 66 ? 29.932 9.674 -24.701 1.00 85.44 66 PRO A C 1
ATOM 509 O O . PRO A 1 66 ? 30.536 10.582 -25.276 1.00 85.44 66 PRO A O 1
ATOM 512 N N . THR A 1 67 ? 29.873 9.593 -23.376 1.00 81.56 67 THR A N 1
ATOM 513 C CA . THR A 1 67 ? 30.515 10.527 -22.442 1.00 81.56 67 THR A CA 1
ATOM 514 C C . THR A 1 67 ? 31.328 9.770 -21.401 1.00 81.56 67 THR A C 1
ATOM 516 O O . THR A 1 67 ? 31.187 8.558 -21.236 1.00 81.56 67 THR A O 1
ATOM 519 N N . GLU A 1 68 ? 32.156 10.493 -20.645 1.00 74.81 68 GLU A N 1
ATOM 520 C CA . GLU A 1 68 ? 32.684 9.955 -19.391 1.00 74.81 68 GLU A CA 1
ATOM 521 C C . GLU A 1 68 ? 31.538 9.543 -18.448 1.00 74.81 68 GLU A C 1
ATOM 523 O O . GLU A 1 68 ? 30.411 10.042 -18.592 1.00 74.81 68 GLU A O 1
ATOM 528 N N . PRO A 1 69 ? 31.797 8.635 -17.486 1.00 71.12 69 PRO A N 1
ATOM 529 C CA . PRO A 1 69 ? 30.765 8.197 -16.565 1.00 71.12 69 PRO A CA 1
ATOM 530 C C . PRO A 1 69 ? 30.128 9.380 -15.834 1.00 71.12 69 PRO A C 1
ATOM 532 O O . PRO A 1 69 ? 30.823 10.187 -15.219 1.00 71.12 69 PRO A O 1
ATOM 535 N N . TYR A 1 70 ? 28.798 9.469 -15.873 1.00 64.62 70 TYR A N 1
ATOM 536 C CA . TYR A 1 70 ? 28.044 10.653 -15.436 1.00 64.62 70 TYR A CA 1
ATOM 537 C C . TYR A 1 70 ? 28.258 11.060 -13.966 1.00 64.62 70 TYR A C 1
ATOM 539 O O . TYR A 1 70 ? 27.878 12.160 -13.577 1.00 64.62 70 TYR A O 1
ATOM 547 N N . TRP A 1 71 ? 28.841 10.186 -13.143 1.00 64.81 71 TRP A N 1
ATOM 548 C CA . TRP A 1 71 ? 29.157 10.421 -11.730 1.00 64.81 71 TRP A CA 1
ATOM 549 C C . TRP A 1 71 ? 30.561 11.001 -11.482 1.00 64.81 71 TRP A C 1
ATOM 551 O O . TRP A 1 71 ? 30.958 11.146 -10.327 1.00 64.81 71 TRP A O 1
ATOM 561 N N . VAL A 1 72 ? 31.342 11.276 -12.530 1.00 58.94 72 VAL A N 1
ATOM 562 C CA . VAL A 1 72 ? 32.683 11.886 -12.427 1.00 58.94 72 VAL A CA 1
ATOM 563 C C . VAL A 1 72 ? 32.605 13.415 -12.261 1.00 58.94 72 VAL A C 1
ATOM 565 O O . VAL A 1 72 ? 33.556 14.026 -11.783 1.00 58.94 72 VAL A O 1
ATOM 568 N N . ASP A 1 73 ? 31.463 14.034 -12.571 1.00 53.94 73 ASP A N 1
ATOM 569 C CA . ASP A 1 73 ? 31.256 15.480 -12.438 1.00 53.94 73 ASP A CA 1
ATOM 570 C C . ASP A 1 73 ? 30.910 15.873 -10.984 1.00 53.94 73 ASP A C 1
ATOM 572 O O . ASP A 1 73 ? 29.826 15.575 -10.474 1.00 53.94 73 ASP A O 1
ATOM 576 N N . GLU A 1 74 ? 31.841 16.538 -10.289 1.00 47.66 74 GLU A N 1
ATOM 577 C CA . GLU A 1 74 ? 31.685 16.960 -8.885 1.00 47.66 74 GLU A CA 1
ATOM 578 C C . GLU A 1 74 ? 30.562 17.998 -8.672 1.00 47.66 74 GLU A C 1
ATOM 580 O O . GLU A 1 74 ? 30.082 18.143 -7.544 1.00 47.66 74 GLU A O 1
ATOM 585 N N . ASN A 1 75 ? 30.083 18.656 -9.737 1.00 47.22 75 ASN A N 1
ATOM 586 C CA . ASN A 1 75 ? 29.024 19.675 -9.682 1.00 47.22 75 ASN A CA 1
ATOM 587 C C . ASN A 1 75 ? 27.598 19.099 -9.580 1.00 47.22 75 ASN A C 1
ATOM 589 O O . ASN A 1 75 ? 26.620 19.841 -9.572 1.00 47.22 75 ASN A O 1
ATOM 593 N N . TRP A 1 76 ? 27.437 17.777 -9.499 1.00 47.31 76 TRP A N 1
ATOM 594 C CA . TRP A 1 76 ? 26.124 17.121 -9.580 1.00 47.31 76 TRP A CA 1
ATOM 595 C C . TRP A 1 76 ? 25.302 17.102 -8.273 1.00 47.31 76 TRP A C 1
ATOM 597 O O . TRP A 1 76 ? 24.235 16.478 -8.223 1.00 47.31 76 TRP A O 1
ATOM 607 N N . ARG A 1 77 ? 25.794 17.720 -7.187 1.00 49.03 77 ARG A N 1
ATOM 608 C CA . ARG A 1 77 ? 25.219 17.544 -5.838 1.00 49.03 77 ARG A CA 1
ATOM 609 C C . ARG A 1 77 ? 23.860 18.214 -5.615 1.00 49.03 77 ARG A C 1
ATOM 611 O O . ARG A 1 77 ? 23.122 17.707 -4.775 1.00 49.03 77 ARG A O 1
ATOM 618 N N . ASP A 1 78 ? 23.477 19.223 -6.395 1.00 47.16 78 ASP A N 1
ATOM 619 C CA . ASP A 1 78 ? 22.274 20.017 -6.112 1.00 47.16 78 ASP A CA 1
ATOM 620 C C . ASP A 1 78 ? 21.230 19.921 -7.236 1.00 47.16 78 ASP A C 1
ATOM 622 O O . ASP A 1 78 ? 21.235 20.637 -8.235 1.00 47.16 78 ASP A O 1
ATOM 626 N N . GLU A 1 79 ? 20.293 18.986 -7.064 1.00 44.91 79 GLU A N 1
ATOM 627 C CA . GLU A 1 79 ? 19.171 18.754 -7.985 1.00 44.91 79 GLU A CA 1
ATOM 628 C C . GLU A 1 79 ? 18.166 19.928 -7.999 1.00 44.91 79 GLU A C 1
ATOM 630 O O . GLU A 1 79 ? 17.451 20.113 -8.986 1.00 44.91 79 GLU A O 1
ATOM 635 N N . GLU A 1 80 ? 18.148 20.752 -6.940 1.00 43.16 80 GLU A N 1
ATOM 636 C CA . GLU A 1 80 ? 17.311 21.958 -6.830 1.00 43.16 80 GLU A CA 1
ATOM 637 C C . GLU A 1 80 ? 17.908 23.193 -7.536 1.00 43.16 80 GLU A C 1
ATOM 639 O O . GLU A 1 80 ? 17.142 23.989 -8.075 1.00 43.16 80 GLU A O 1
ATOM 644 N N . GLU A 1 81 ? 19.237 23.341 -7.642 1.00 40.72 81 GLU A N 1
ATOM 645 C CA . GLU A 1 81 ? 19.856 24.467 -8.379 1.00 40.72 81 GLU A CA 1
ATOM 646 C C . GLU A 1 81 ? 19.836 24.265 -9.909 1.00 40.72 81 GLU A C 1
ATOM 648 O O . GLU A 1 81 ? 19.817 25.225 -10.688 1.00 40.72 81 GLU A O 1
ATOM 653 N N . MET A 1 82 ? 19.751 23.014 -10.373 1.00 43.75 82 MET A N 1
ATOM 654 C CA . MET A 1 82 ? 19.917 22.656 -11.788 1.00 43.75 82 MET A CA 1
ATOM 655 C C . MET A 1 82 ? 18.670 22.829 -12.677 1.00 43.75 82 MET A C 1
ATOM 657 O O . MET A 1 82 ? 18.754 22.669 -13.900 1.00 43.75 82 MET A O 1
ATOM 661 N N . GLN A 1 83 ? 17.505 23.176 -12.116 1.00 44.38 83 GLN A N 1
ATOM 662 C CA . GLN A 1 83 ? 16.365 23.613 -12.941 1.00 44.38 83 GLN A CA 1
ATOM 663 C C . GLN A 1 83 ? 16.610 24.999 -13.560 1.00 44.38 83 GLN A C 1
ATOM 665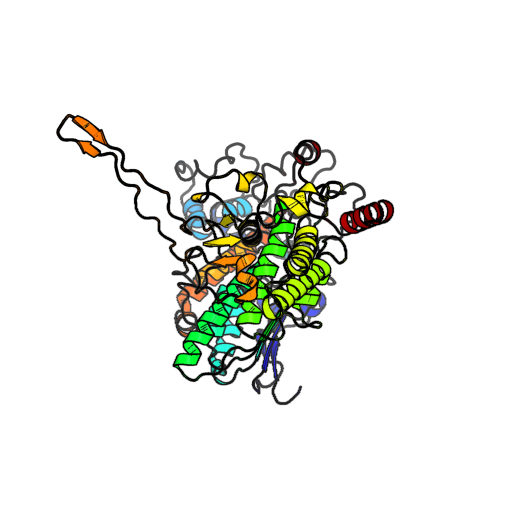 O O . GLN A 1 83 ? 16.007 25.334 -14.581 1.00 44.38 83 GLN A O 1
ATOM 670 N N . THR A 1 84 ? 17.533 25.775 -12.988 1.00 38.06 84 THR A N 1
ATOM 671 C CA . THR A 1 84 ? 17.821 27.163 -13.372 1.00 38.06 84 THR A CA 1
ATOM 672 C C . THR A 1 84 ? 19.049 27.334 -14.271 1.00 38.06 84 THR A C 1
ATOM 674 O O . THR A 1 84 ? 19.118 28.318 -15.009 1.00 38.06 84 THR A O 1
ATOM 677 N N . GLU A 1 85 ? 19.974 26.371 -14.316 1.00 41.88 85 GLU A N 1
ATOM 678 C CA . GLU A 1 85 ? 21.206 26.472 -15.113 1.00 41.88 85 GLU A CA 1
ATOM 679 C C . GLU A 1 85 ? 21.289 25.390 -16.203 1.00 41.88 85 GLU A C 1
ATOM 681 O O . GLU A 1 85 ? 21.857 24.319 -16.025 1.00 41.88 85 GLU A O 1
ATOM 686 N N . ALA A 1 86 ? 20.710 25.670 -17.375 1.00 46.66 86 ALA A N 1
ATOM 687 C CA . ALA A 1 86 ? 20.823 24.820 -18.567 1.00 46.66 86 ALA A CA 1
ATOM 688 C C . ALA A 1 86 ? 21.183 25.651 -19.808 1.00 46.66 86 ALA A C 1
ATOM 690 O O . ALA A 1 86 ? 20.410 25.733 -20.769 1.00 46.66 86 ALA A O 1
ATOM 691 N N . LYS A 1 87 ? 22.351 26.308 -19.791 1.00 43.28 87 LYS A N 1
ATOM 692 C CA . LYS A 1 87 ? 22.819 27.088 -20.949 1.00 43.28 87 LYS A CA 1
ATOM 693 C C . LYS A 1 87 ? 23.617 26.287 -21.988 1.00 43.28 87 LYS A C 1
ATOM 695 O O . LYS A 1 87 ? 23.540 26.675 -23.147 1.00 43.28 87 LYS A O 1
ATOM 700 N N . ASP A 1 88 ? 24.203 25.130 -21.659 1.00 48.31 88 ASP A N 1
ATOM 701 C CA . ASP A 1 88 ? 25.202 24.485 -22.545 1.00 48.31 88 ASP A CA 1
ATOM 702 C C . ASP A 1 88 ? 24.873 23.095 -23.133 1.00 48.31 88 ASP A C 1
ATOM 704 O O . ASP A 1 88 ? 25.692 22.540 -23.859 1.00 48.31 88 ASP A O 1
ATOM 708 N N . ASP A 1 89 ? 23.676 22.529 -22.936 1.00 54.91 89 ASP A N 1
ATOM 709 C CA . ASP A 1 89 ? 23.348 21.255 -23.611 1.00 54.91 89 ASP A CA 1
ATOM 710 C C . ASP A 1 89 ? 23.079 21.462 -25.121 1.00 54.91 89 ASP A C 1
ATOM 712 O O . ASP A 1 89 ? 22.379 22.412 -25.511 1.00 54.91 89 ASP A O 1
ATOM 716 N N . SER A 1 90 ? 23.570 20.551 -25.973 1.00 57.81 90 SER A N 1
ATOM 717 C CA . SER A 1 90 ? 23.278 20.549 -27.416 1.00 57.81 90 SER A CA 1
ATOM 718 C C . SER A 1 90 ? 21.770 20.375 -27.698 1.00 57.81 90 SER A C 1
ATOM 720 O O . SER A 1 90 ? 21.041 19.821 -26.865 1.00 57.81 90 SER A O 1
ATOM 722 N N . PRO A 1 91 ? 21.253 20.846 -28.852 1.00 61.69 91 PRO A N 1
ATOM 723 C CA . PRO A 1 91 ? 19.834 20.724 -29.207 1.00 61.69 91 PRO A CA 1
ATOM 724 C C . PRO A 1 91 ? 19.317 19.277 -29.186 1.00 61.69 91 PRO A C 1
ATOM 726 O O . PRO A 1 91 ? 18.190 19.026 -28.757 1.00 61.69 91 PRO A O 1
ATOM 729 N N . GLU A 1 92 ? 20.146 18.324 -29.607 1.00 59.34 92 GLU A N 1
ATOM 730 C CA . GLU A 1 92 ? 19.822 16.899 -29.670 1.00 59.34 92 GLU A CA 1
ATOM 731 C C . GLU A 1 92 ? 19.726 16.283 -28.269 1.00 59.34 92 GLU A C 1
ATOM 733 O O . GLU A 1 92 ? 18.751 15.592 -27.966 1.00 59.34 92 GLU A O 1
ATOM 738 N N . VAL A 1 93 ? 20.670 16.609 -27.374 1.00 58.97 93 VAL A N 1
ATOM 739 C CA . VAL A 1 93 ? 20.634 16.179 -25.965 1.00 58.97 93 VAL A CA 1
ATOM 740 C C . VAL A 1 93 ? 19.439 16.797 -25.248 1.00 58.97 93 VAL A C 1
ATOM 742 O O . VAL A 1 93 ? 18.758 16.100 -24.497 1.00 58.97 93 VAL A O 1
ATOM 745 N N . LYS A 1 94 ? 19.115 18.069 -25.516 1.00 61.59 94 LYS A N 1
ATOM 746 C CA . LYS A 1 94 ? 17.903 18.726 -24.996 1.00 61.59 94 LYS A CA 1
ATOM 747 C C . LYS A 1 94 ? 16.627 18.015 -25.458 1.00 61.59 94 LYS A C 1
ATOM 749 O O . LYS A 1 94 ? 15.717 17.835 -24.650 1.00 61.59 94 LYS A O 1
ATOM 754 N N . CYS A 1 95 ? 16.568 17.580 -26.717 1.00 60.56 95 CYS A N 1
ATOM 755 C CA . CYS A 1 95 ? 15.417 16.880 -27.293 1.00 60.56 95 CYS A CA 1
ATOM 756 C C . CYS A 1 95 ? 15.215 15.478 -26.688 1.00 60.56 95 CYS A C 1
ATOM 758 O O . CYS A 1 95 ? 14.123 15.164 -26.210 1.00 60.56 95 CYS A O 1
ATOM 760 N N . GLU A 1 96 ? 16.263 14.650 -26.640 1.00 69.50 96 GLU A N 1
ATOM 761 C CA . GLU A 1 96 ? 16.180 13.302 -26.053 1.00 69.50 96 GLU A CA 1
ATOM 762 C C . GLU A 1 96 ? 15.983 13.358 -24.530 1.00 69.50 96 GLU A C 1
ATOM 764 O O . GLU A 1 96 ? 15.178 12.606 -23.979 1.00 69.50 96 GLU A O 1
ATOM 769 N N . SER A 1 97 ? 16.623 14.308 -23.839 1.00 66.25 97 SER A N 1
ATOM 770 C CA . SER A 1 97 ? 16.436 14.520 -22.396 1.00 66.25 97 SER A CA 1
ATOM 771 C C . SER A 1 97 ? 15.017 14.951 -22.038 1.00 66.25 97 SER A C 1
ATOM 773 O O . SER A 1 97 ? 14.495 14.529 -21.007 1.00 66.25 97 SER A O 1
ATOM 775 N N . ALA A 1 98 ? 14.378 15.769 -22.879 1.00 64.31 98 ALA A N 1
ATOM 776 C CA . ALA A 1 98 ? 12.977 16.146 -22.703 1.00 64.31 98 ALA A CA 1
ATOM 777 C C . ALA A 1 98 ? 12.024 14.954 -2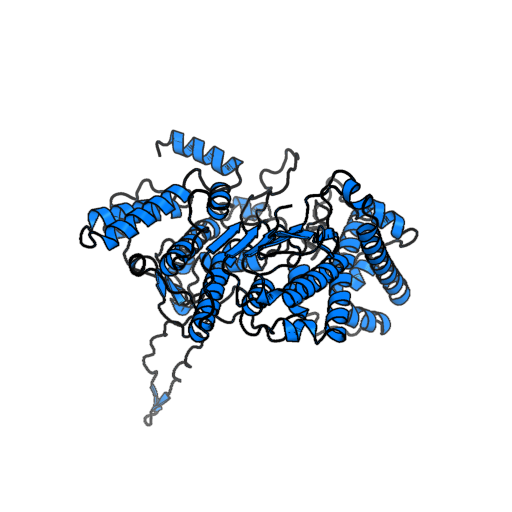2.893 1.00 64.31 98 ALA A C 1
ATOM 779 O O . ALA A 1 98 ? 10.922 14.954 -22.348 1.00 64.31 98 ALA A O 1
ATOM 780 N N . LYS A 1 99 ? 12.443 13.935 -23.652 1.00 72.62 99 LYS A N 1
ATOM 781 C CA . LYS A 1 99 ? 11.630 12.762 -23.980 1.00 72.62 99 LYS A CA 1
ATOM 782 C C . LYS A 1 99 ? 11.803 11.602 -22.995 1.00 72.62 99 LYS A C 1
ATOM 784 O O . LYS A 1 99 ? 10.808 10.974 -22.642 1.00 72.62 99 LYS A O 1
ATOM 789 N N . TRP A 1 100 ? 13.032 11.312 -22.568 1.00 78.88 100 TRP A N 1
ATOM 790 C CA . TRP A 1 100 ? 13.367 10.122 -21.767 1.00 78.88 100 TRP A CA 1
ATOM 791 C C . TRP A 1 100 ? 13.864 10.432 -20.352 1.00 78.88 100 TRP A C 1
ATOM 793 O O . TRP A 1 100 ? 14.026 9.517 -19.548 1.00 78.88 100 TRP A O 1
ATOM 803 N N . GLY A 1 101 ? 14.076 11.710 -20.033 1.00 80.69 101 GLY A N 1
ATOM 804 C CA . GLY A 1 101 ? 14.658 12.158 -18.773 1.00 80.69 101 GLY A CA 1
ATOM 805 C C . GLY A 1 101 ? 16.182 12.276 -18.849 1.00 80.69 101 GLY A C 1
ATOM 806 O O . GLY A 1 101 ? 16.872 11.405 -19.379 1.00 80.69 101 GLY A O 1
ATOM 807 N N . ARG A 1 102 ? 16.720 13.366 -18.285 1.00 79.00 102 ARG A N 1
ATOM 808 C CA . ARG A 1 102 ? 18.161 13.685 -18.314 1.00 79.00 102 ARG A CA 1
ATOM 809 C C . ARG A 1 102 ? 19.027 12.581 -17.705 1.00 79.00 102 ARG A C 1
ATOM 811 O O . ARG A 1 102 ? 20.062 12.245 -18.271 1.00 79.00 102 ARG A O 1
ATOM 818 N N . THR A 1 103 ? 18.606 12.019 -16.572 1.00 81.12 103 THR A N 1
ATOM 819 C CA . THR A 1 103 ? 19.369 10.987 -15.854 1.00 81.12 103 THR A CA 1
ATOM 820 C C . THR A 1 103 ? 19.572 9.743 -16.714 1.00 81.12 103 THR A C 1
ATOM 822 O O . THR A 1 103 ? 20.707 9.318 -16.904 1.00 81.12 103 THR A O 1
ATOM 825 N N . LEU A 1 104 ? 18.497 9.222 -17.315 1.00 83.62 104 LEU A N 1
ATOM 826 C CA . LEU A 1 104 ? 18.559 8.034 -18.165 1.00 83.62 104 LEU A CA 1
ATOM 827 C C . LEU A 1 104 ? 19.436 8.260 -19.403 1.00 83.62 104 LEU A C 1
ATOM 829 O O . LEU A 1 104 ? 20.259 7.412 -19.739 1.00 83.62 104 LEU A O 1
ATOM 833 N N . VAL A 1 105 ? 19.299 9.418 -20.059 1.00 86.31 105 VAL A N 1
ATOM 834 C CA . VAL A 1 105 ? 20.133 9.775 -21.218 1.00 86.31 105 VAL A CA 1
ATOM 835 C C . VAL A 1 105 ? 21.613 9.765 -20.839 1.00 86.31 105 VAL A C 1
ATOM 837 O O . VAL A 1 105 ? 22.400 9.086 -21.493 1.00 86.31 105 VAL A O 1
ATOM 840 N N . ARG A 1 106 ? 21.993 10.422 -19.738 1.00 82.50 106 ARG A N 1
ATOM 841 C CA . ARG A 1 106 ? 23.391 10.453 -19.272 1.00 82.50 106 ARG A CA 1
ATOM 842 C C . ARG A 1 106 ? 23.916 9.075 -18.865 1.00 82.50 106 ARG A C 1
ATOM 844 O O . ARG A 1 106 ? 25.071 8.756 -19.147 1.00 82.50 106 ARG A O 1
ATOM 851 N N . MET A 1 107 ? 23.081 8.238 -18.249 1.00 84.50 107 MET A N 1
ATOM 852 C CA . MET A 1 107 ? 23.433 6.845 -17.956 1.00 84.50 107 MET A CA 1
ATOM 853 C C . MET A 1 107 ? 23.753 6.071 -19.240 1.00 84.50 107 MET A C 1
ATOM 855 O O . MET A 1 107 ? 24.757 5.368 -19.295 1.00 84.50 107 MET A O 1
ATOM 859 N N . ILE A 1 108 ? 22.946 6.237 -20.292 1.00 89.06 108 ILE A N 1
ATOM 860 C CA . ILE A 1 108 ? 23.180 5.593 -21.592 1.00 89.06 108 ILE A CA 1
ATOM 861 C C . ILE A 1 108 ? 24.471 6.103 -22.248 1.00 89.06 108 ILE A C 1
ATOM 863 O O . ILE A 1 108 ? 25.247 5.307 -22.781 1.00 89.06 108 ILE A O 1
ATOM 867 N N . GLN A 1 109 ? 24.725 7.413 -22.199 1.00 87.81 109 GLN A N 1
ATOM 868 C CA . GLN A 1 109 ? 25.957 8.003 -22.73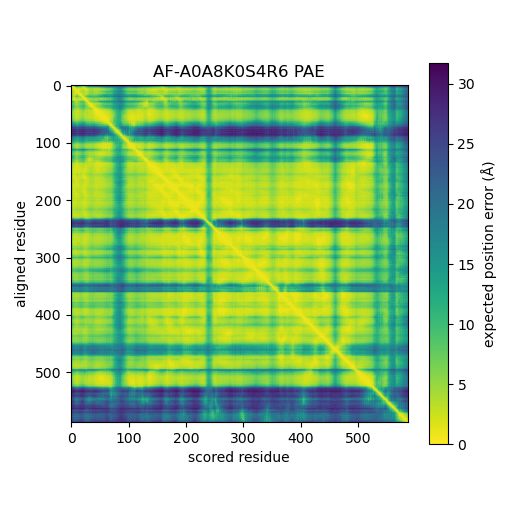3 1.00 87.81 109 GLN A CA 1
ATOM 869 C C . GLN A 1 109 ? 27.210 7.497 -22.004 1.00 87.81 109 GLN A C 1
ATOM 871 O O . GLN A 1 109 ? 28.267 7.392 -22.612 1.00 87.81 109 GLN A O 1
ATOM 876 N N . SER A 1 110 ? 27.084 7.116 -20.732 1.00 86.88 110 SER A N 1
ATOM 877 C CA . SER A 1 110 ? 28.188 6.584 -19.922 1.00 86.88 110 SER A CA 1
ATOM 878 C C . SER A 1 110 ? 28.580 5.140 -20.261 1.00 86.88 110 SER A C 1
ATOM 880 O O . SER A 1 110 ? 29.520 4.614 -19.668 1.00 86.88 110 SER A O 1
ATOM 882 N N . LEU A 1 111 ? 27.853 4.460 -21.155 1.00 86.75 111 LEU A N 1
ATOM 883 C CA . LEU A 1 111 ? 28.216 3.114 -21.598 1.00 86.75 111 LEU A CA 1
ATOM 884 C C . LEU A 1 111 ? 29.374 3.191 -22.615 1.00 86.75 111 LEU A C 1
ATOM 886 O O . LEU A 1 111 ? 29.210 3.833 -23.655 1.00 86.75 111 LEU A O 1
ATOM 890 N N . PRO A 1 112 ? 30.515 2.520 -22.365 1.00 80.12 112 PRO A N 1
ATOM 891 C CA . PRO A 1 112 ? 31.724 2.683 -23.175 1.00 80.12 112 PRO A CA 1
ATOM 892 C C . PRO A 1 112 ? 31.620 2.074 -24.582 1.00 80.12 112 PRO A C 1
ATOM 894 O O . PRO A 1 112 ? 32.277 2.564 -25.496 1.00 80.12 112 PRO A O 1
ATOM 897 N N . ASP A 1 113 ? 30.812 1.021 -24.760 1.00 80.81 113 ASP A N 1
ATOM 898 C CA . ASP A 1 113 ? 30.618 0.328 -26.038 1.00 80.81 113 ASP A CA 1
ATOM 899 C C . ASP A 1 113 ? 29.248 -0.378 -26.096 1.00 80.81 113 ASP A C 1
ATOM 901 O O . ASP A 1 113 ? 28.870 -1.099 -25.161 1.00 80.81 113 ASP A O 1
ATOM 905 N N . THR A 1 114 ? 28.520 -0.190 -27.203 1.00 82.69 114 THR A N 1
ATOM 906 C CA . THR A 1 114 ? 27.238 -0.855 -27.499 1.00 82.69 114 THR A CA 1
ATOM 907 C C . THR A 1 114 ? 27.324 -1.931 -28.580 1.00 82.69 114 THR A C 1
ATOM 909 O O . THR A 1 114 ? 26.303 -2.555 -28.898 1.00 82.69 114 THR A O 1
ATOM 912 N N . ASP A 1 115 ? 28.514 -2.238 -29.094 1.00 85.31 115 ASP A N 1
ATOM 913 C CA . ASP A 1 115 ? 28.708 -3.408 -29.940 1.00 85.31 115 ASP A CA 1
ATOM 914 C C . ASP A 1 115 ? 28.352 -4.683 -29.159 1.00 85.31 115 ASP A C 1
ATOM 916 O O . ASP A 1 115 ? 28.707 -4.886 -27.994 1.00 85.31 115 ASP A O 1
ATOM 920 N N . GLY A 1 116 ? 27.550 -5.549 -29.784 1.00 86.88 116 GLY A N 1
ATOM 921 C CA . GLY A 1 116 ? 27.066 -6.771 -29.139 1.00 86.88 116 GLY A CA 1
ATOM 922 C C . GLY A 1 116 ? 26.134 -6.540 -27.939 1.00 86.88 116 GLY A C 1
ATOM 923 O O . GLY A 1 116 ? 25.952 -7.463 -27.147 1.00 86.88 116 GLY A O 1
ATOM 924 N N . LEU A 1 117 ? 25.507 -5.359 -27.809 1.00 89.88 117 LEU A N 1
ATOM 925 C CA . LEU A 1 117 ? 24.630 -4.995 -26.683 1.00 89.88 117 LEU A CA 1
ATOM 926 C C . LEU A 1 117 ? 23.601 -6.075 -26.330 1.00 89.88 117 LEU A C 1
ATOM 928 O O . LEU A 1 117 ? 23.349 -6.321 -25.154 1.00 89.88 117 LEU A O 1
ATOM 932 N N . ARG A 1 118 ? 23.019 -6.745 -27.334 1.00 90.75 118 ARG A N 1
ATOM 933 C CA . ARG A 1 118 ? 22.047 -7.815 -27.084 1.00 90.75 118 ARG A CA 1
ATOM 934 C C . ARG A 1 118 ? 22.659 -8.966 -26.282 1.00 90.75 118 ARG A C 1
ATOM 936 O O . ARG A 1 118 ? 22.074 -9.367 -25.286 1.00 90.75 118 ARG A O 1
ATOM 943 N N . SER A 1 119 ? 23.841 -9.433 -26.678 1.00 89.69 119 SER A N 1
ATOM 944 C CA . SER A 1 119 ? 24.558 -10.491 -25.964 1.00 89.69 119 SER A CA 1
ATOM 945 C C . SER A 1 119 ? 24.936 -10.053 -24.548 1.00 89.69 119 SER A C 1
ATOM 947 O O . SER A 1 119 ? 24.773 -10.830 -23.616 1.00 89.69 119 SER A O 1
ATOM 949 N N . LYS A 1 120 ? 25.366 -8.792 -24.367 1.00 88.94 120 LYS A N 1
ATOM 950 C CA . LYS A 1 120 ? 25.669 -8.238 -23.035 1.00 88.94 120 LYS A CA 1
ATOM 951 C C . LYS A 1 120 ? 24.431 -8.205 -22.131 1.00 88.94 120 LYS A C 1
ATOM 953 O O . LYS A 1 120 ? 24.528 -8.517 -20.950 1.00 88.94 120 LYS A O 1
ATOM 958 N N . ILE A 1 121 ? 23.265 -7.841 -22.672 1.00 88.19 121 ILE A N 1
ATOM 959 C CA . ILE A 1 121 ? 21.996 -7.862 -21.928 1.00 88.19 121 ILE A CA 1
ATOM 960 C C . ILE A 1 121 ? 21.645 -9.291 -21.512 1.00 88.19 121 ILE A C 1
ATOM 962 O O . ILE A 1 121 ? 21.347 -9.519 -20.342 1.00 88.19 121 ILE A O 1
ATOM 966 N N . ASP A 1 122 ? 21.723 -10.245 -22.439 1.00 85.06 122 ASP A N 1
ATOM 967 C CA . ASP A 1 122 ? 21.405 -11.648 -22.157 1.00 85.06 122 ASP A CA 1
ATOM 968 C C . ASP A 1 122 ? 22.369 -12.251 -21.099 1.00 85.06 122 ASP A C 1
ATOM 970 O O . ASP A 1 122 ? 21.973 -13.124 -20.333 1.00 85.06 122 ASP A O 1
ATOM 974 N N . GLU A 1 123 ? 23.615 -11.767 -21.005 1.00 84.31 123 GLU A N 1
ATOM 975 C CA . GLU A 1 123 ? 24.607 -12.218 -20.012 1.00 84.31 123 GLU A CA 1
ATOM 976 C C . GLU A 1 123 ? 24.469 -11.540 -18.636 1.00 84.31 123 GLU A C 1
ATOM 978 O O . GLU A 1 123 ? 24.624 -12.192 -17.603 1.00 84.31 123 GLU A O 1
ATOM 983 N N . VAL A 1 124 ? 24.214 -10.227 -18.608 1.00 78.94 124 VAL A N 1
ATOM 984 C CA . VAL A 1 124 ? 24.333 -9.399 -17.390 1.00 78.94 124 VAL A CA 1
ATOM 985 C C . VAL A 1 124 ? 22.981 -9.088 -16.744 1.00 78.94 124 VAL A C 1
ATOM 987 O O . VAL A 1 124 ? 22.900 -8.898 -15.529 1.00 78.94 124 VAL A O 1
ATOM 990 N N . VAL A 1 125 ? 21.921 -8.977 -17.545 1.00 77.56 125 VAL A N 1
ATOM 991 C CA . VAL A 1 125 ? 20.615 -8.461 -17.099 1.00 77.56 125 VAL A CA 1
ATOM 992 C C . VAL A 1 125 ? 19.634 -9.585 -16.808 1.00 77.56 125 VAL A C 1
ATOM 994 O O . VAL A 1 125 ? 18.847 -9.486 -15.860 1.00 77.56 125 VAL A O 1
ATOM 997 N N . ASP A 1 126 ? 19.663 -10.636 -17.625 1.00 77.69 126 ASP A N 1
ATOM 998 C CA . ASP A 1 126 ? 18.776 -11.776 -17.452 1.00 77.69 126 ASP A CA 1
ATOM 999 C C . ASP A 1 126 ? 19.190 -12.598 -16.214 1.00 77.69 126 ASP A C 1
ATOM 1001 O O . ASP A 1 126 ? 20.375 -12.849 -15.979 1.00 77.69 126 ASP A O 1
ATOM 1005 N N . PRO A 1 127 ? 18.222 -13.017 -15.379 1.00 73.94 127 PRO A N 1
ATOM 1006 C CA . PRO A 1 127 ? 18.525 -13.833 -14.214 1.00 73.94 127 PRO A CA 1
ATOM 1007 C C . PRO A 1 127 ? 19.037 -15.210 -14.651 1.00 73.94 127 PRO A C 1
ATOM 1009 O O . PRO A 1 127 ? 18.663 -15.726 -15.703 1.00 73.94 127 PRO A O 1
ATOM 1012 N N . LEU A 1 128 ? 19.854 -15.850 -13.809 1.00 77.75 128 LEU A N 1
ATOM 1013 C CA . LEU A 1 128 ? 20.343 -17.202 -14.093 1.00 77.75 128 LEU A CA 1
ATOM 1014 C C . LEU A 1 128 ? 19.168 -18.187 -14.286 1.00 77.75 128 LEU A C 1
ATOM 1016 O O . LEU A 1 128 ? 18.124 -18.017 -13.650 1.00 77.75 128 LEU A O 1
ATOM 1020 N N . PRO A 1 129 ? 19.333 -19.269 -15.074 1.00 81.38 129 PRO A N 1
ATOM 1021 C CA . PRO A 1 129 ? 18.248 -20.198 -15.418 1.00 81.38 129 PRO A CA 1
ATOM 1022 C C . PRO A 1 129 ? 17.449 -20.747 -14.221 1.00 81.38 129 PRO A C 1
ATOM 1024 O O . PRO A 1 129 ? 16.238 -20.962 -14.320 1.00 81.38 129 PRO A O 1
ATOM 1027 N N . ASP A 1 130 ? 18.107 -20.957 -13.081 1.00 80.50 130 ASP A N 1
ATOM 1028 C CA . ASP A 1 130 ? 17.486 -21.506 -11.869 1.00 80.50 130 ASP A CA 1
ATOM 1029 C C . ASP A 1 130 ? 16.903 -20.431 -10.934 1.00 80.50 130 ASP A C 1
ATOM 1031 O O . ASP A 1 130 ? 16.196 -20.757 -9.979 1.00 80.50 130 ASP A O 1
ATOM 1035 N N . MET A 1 131 ? 17.148 -19.148 -11.212 1.00 75.56 131 MET A N 1
ATOM 1036 C CA . MET A 1 131 ? 16.598 -18.033 -10.443 1.00 75.56 131 MET A CA 1
ATOM 1037 C C . MET A 1 131 ? 15.149 -17.734 -10.830 1.00 75.56 131 MET A C 1
ATOM 1039 O O . MET A 1 131 ? 14.644 -18.163 -11.871 1.00 75.56 131 MET A O 1
ATOM 1043 N N . HIS A 1 132 ? 14.450 -17.007 -9.959 1.00 76.62 132 HIS A N 1
ATOM 1044 C CA . HIS A 1 132 ? 13.064 -16.622 -10.191 1.00 76.62 132 HIS A CA 1
ATOM 1045 C C . HIS A 1 132 ? 12.937 -15.701 -11.406 1.00 76.62 132 HIS A C 1
ATOM 1047 O O . HIS A 1 132 ? 13.614 -14.676 -11.488 1.00 76.62 132 HIS A O 1
ATOM 1053 N N . TYR A 1 133 ? 12.024 -16.057 -12.314 1.00 80.56 133 TYR A N 1
ATOM 1054 C CA . TYR A 1 133 ? 11.686 -15.226 -13.464 1.00 80.56 133 TYR A CA 1
ATOM 1055 C C . TYR A 1 133 ? 11.171 -13.863 -12.996 1.00 80.56 133 TYR A C 1
ATOM 1057 O O . TYR A 1 133 ? 10.249 -13.779 -12.175 1.00 80.56 133 TYR A O 1
ATOM 1065 N N . TYR A 1 134 ? 11.751 -12.805 -13.557 1.00 77.31 134 TYR A N 1
ATOM 1066 C CA . TYR A 1 134 ? 11.322 -11.436 -13.333 1.00 77.31 134 TYR A CA 1
ATOM 1067 C C . TYR A 1 134 ? 10.761 -10.852 -14.624 1.00 77.31 134 TYR A C 1
ATOM 1069 O O . TYR A 1 134 ? 11.464 -10.736 -15.623 1.00 77.31 134 TYR A O 1
ATOM 1077 N N . MET A 1 135 ? 9.491 -10.465 -14.586 1.00 86.25 135 MET A N 1
ATOM 1078 C CA . MET A 1 135 ? 8.799 -9.904 -15.741 1.00 86.25 135 MET A CA 1
ATOM 1079 C C . MET A 1 135 ? 9.212 -8.449 -15.976 1.00 86.25 135 MET A C 1
ATOM 1081 O O . MET A 1 135 ? 9.149 -7.635 -15.046 1.00 86.25 135 MET A O 1
ATOM 1085 N N . SER A 1 136 ? 9.573 -8.105 -17.217 1.00 89.50 136 SER A N 1
ATOM 1086 C CA . SER A 1 136 ? 9.846 -6.708 -17.578 1.00 89.50 136 SER A CA 1
ATOM 1087 C C . SER A 1 136 ? 8.599 -5.837 -17.406 1.00 89.50 136 SER A C 1
ATOM 1089 O O . SER A 1 136 ? 7.455 -6.302 -17.502 1.00 89.50 136 SER A O 1
ATOM 1091 N N . LYS A 1 137 ? 8.794 -4.546 -17.132 1.00 90.88 137 LYS A N 1
ATOM 1092 C CA . LYS A 1 137 ? 7.699 -3.598 -16.906 1.00 90.88 137 LYS A CA 1
ATOM 1093 C C . LYS A 1 137 ? 6.841 -3.459 -18.155 1.00 90.88 137 LYS A C 1
ATOM 1095 O O . LYS A 1 137 ? 5.623 -3.374 -18.018 1.00 90.88 137 LYS A O 1
ATOM 1100 N N . GLN A 1 138 ? 7.425 -3.523 -19.353 1.00 91.94 138 GLN A N 1
ATOM 1101 C CA . GLN A 1 138 ? 6.673 -3.519 -20.614 1.00 91.94 138 GLN A CA 1
ATOM 1102 C C . GLN A 1 138 ? 5.724 -4.722 -20.736 1.00 91.94 138 GLN A C 1
ATOM 1104 O O . GLN A 1 138 ? 4.569 -4.565 -21.147 1.00 91.94 138 GLN A O 1
ATOM 1109 N N . VAL A 1 139 ? 6.172 -5.921 -20.350 1.00 91.25 139 VAL A N 1
ATOM 1110 C CA . VAL A 1 139 ? 5.329 -7.126 -20.374 1.00 91.25 139 VAL A CA 1
ATOM 1111 C C . VAL A 1 139 ? 4.269 -7.066 -19.274 1.00 91.25 139 VAL A C 1
ATOM 1113 O O . VAL A 1 139 ? 3.090 -7.279 -19.560 1.00 91.25 139 VAL A O 1
ATOM 1116 N N . ALA A 1 140 ? 4.642 -6.675 -18.053 1.00 91.81 140 ALA A N 1
ATOM 1117 C CA . ALA A 1 140 ? 3.711 -6.521 -16.935 1.00 91.81 140 ALA A CA 1
ATOM 1118 C C . ALA A 1 140 ? 2.598 -5.506 -17.236 1.00 91.81 140 ALA A C 1
ATOM 1120 O O . ALA A 1 140 ? 1.425 -5.775 -16.978 1.00 91.81 140 ALA A O 1
ATOM 1121 N N . ALA A 1 141 ? 2.957 -4.374 -17.843 1.00 91.06 141 ALA A N 1
ATOM 1122 C CA . ALA A 1 141 ? 2.056 -3.325 -18.307 1.00 91.06 141 ALA A CA 1
ATOM 1123 C C . ALA A 1 141 ? 1.027 -3.840 -19.328 1.00 91.06 141 ALA A C 1
ATOM 1125 O O . ALA A 1 141 ? -0.159 -3.513 -19.279 1.00 91.06 141 ALA A O 1
ATOM 1126 N N . LYS A 1 142 ? 1.456 -4.700 -20.253 1.00 90.25 142 LYS A N 1
ATOM 1127 C CA . LYS A 1 142 ? 0.538 -5.336 -21.198 1.00 90.25 142 LYS A CA 1
ATOM 1128 C C . LYS A 1 142 ? -0.390 -6.336 -20.494 1.00 90.25 142 LYS A C 1
ATOM 1130 O O . LYS A 1 142 ? -1.604 -6.285 -20.692 1.00 90.25 142 LYS A O 1
ATOM 1135 N N . CYS A 1 143 ? 0.168 -7.216 -19.662 1.00 91.06 143 CYS A N 1
ATOM 1136 C CA . CYS A 1 143 ? -0.591 -8.252 -18.958 1.00 91.06 143 CYS A CA 1
ATOM 1137 C C . CYS A 1 143 ? -1.621 -7.664 -17.982 1.00 91.06 143 CYS A C 1
ATOM 1139 O O . CYS A 1 143 ? -2.724 -8.201 -17.871 1.00 91.06 143 CYS A O 1
ATOM 1141 N N . ILE A 1 144 ? -1.311 -6.544 -17.312 1.00 91.56 144 ILE A N 1
ATOM 1142 C CA . ILE A 1 144 ? -2.271 -5.877 -16.423 1.00 91.56 144 ILE A CA 1
ATOM 1143 C C . ILE A 1 144 ? -3.462 -5.324 -17.217 1.00 91.56 144 ILE A C 1
ATOM 1145 O O . ILE A 1 144 ? -4.604 -5.510 -16.809 1.00 91.56 144 ILE A O 1
ATOM 1149 N N . PHE A 1 145 ? -3.242 -4.743 -18.399 1.00 89.56 145 PHE A N 1
ATOM 1150 C CA . PHE A 1 145 ? -4.333 -4.268 -19.257 1.00 89.56 145 PHE A CA 1
ATOM 1151 C C . PHE A 1 145 ? -5.256 -5.401 -19.722 1.00 89.56 145 PHE A C 1
ATOM 1153 O O . PHE A 1 145 ? -6.481 -5.259 -19.716 1.00 89.56 145 PHE A O 1
ATOM 1160 N N . ASP A 1 146 ? -4.685 -6.536 -20.113 1.00 91.12 146 ASP A N 1
ATOM 1161 C CA . ASP A 1 146 ? -5.454 -7.708 -20.536 1.00 91.12 146 ASP A CA 1
ATOM 1162 C C . ASP A 1 146 ? -6.219 -8.351 -19.364 1.00 91.12 146 ASP A C 1
ATOM 1164 O O . ASP A 1 146 ? -7.373 -8.770 -19.527 1.00 91.12 146 ASP A O 1
ATOM 1168 N N . LEU A 1 147 ? -5.631 -8.345 -18.160 1.00 93.44 147 LEU A N 1
ATOM 1169 C CA . LEU A 1 147 ? -6.315 -8.722 -16.923 1.00 93.44 147 LEU A CA 1
ATOM 1170 C C . LEU A 1 147 ? -7.531 -7.820 -16.674 1.00 93.44 147 LEU A C 1
ATOM 1172 O O . LEU A 1 147 ? -8.633 -8.321 -16.444 1.00 93.44 147 LEU A O 1
ATOM 1176 N N . LEU A 1 148 ? -7.359 -6.499 -16.760 1.00 93.38 148 LEU A N 1
ATOM 1177 C CA . LEU A 1 148 ? -8.431 -5.526 -16.531 1.00 93.38 148 LEU A CA 1
ATOM 1178 C C . LEU A 1 148 ? -9.581 -5.683 -17.528 1.00 93.38 148 LEU A C 1
ATOM 1180 O O . LEU A 1 148 ? -10.743 -5.670 -17.123 1.00 93.38 148 LEU A O 1
ATOM 1184 N N . ARG A 1 149 ? -9.281 -5.924 -18.811 1.00 92.31 149 ARG A N 1
ATOM 1185 C CA . ARG A 1 149 ? -10.299 -6.255 -19.826 1.00 92.31 149 ARG A CA 1
ATOM 1186 C C . ARG A 1 149 ? -11.075 -7.512 -19.453 1.00 92.31 149 ARG A C 1
ATOM 1188 O O . ARG A 1 149 ? -12.300 -7.543 -19.557 1.00 92.31 149 ARG A O 1
ATOM 1195 N N . SER A 1 150 ? -10.364 -8.538 -18.997 1.00 93.25 150 SER A N 1
ATOM 1196 C CA . SER A 1 150 ? -10.954 -9.824 -18.629 1.00 93.25 150 SER A CA 1
ATOM 1197 C C . SER A 1 150 ? -11.839 -9.728 -17.387 1.00 93.25 150 SER A C 1
ATOM 1199 O O . SER A 1 150 ? -12.903 -10.351 -17.342 1.00 93.25 150 SER A O 1
ATOM 1201 N N . ILE A 1 151 ? -11.442 -8.914 -16.406 1.00 95.38 151 ILE A N 1
ATOM 1202 C CA . ILE A 1 151 ? -12.265 -8.574 -15.242 1.00 95.38 151 ILE A CA 1
ATOM 1203 C C . ILE A 1 151 ? -13.496 -7.783 -15.690 1.00 95.38 151 ILE A C 1
ATOM 1205 O O . ILE A 1 151 ? -14.617 -8.185 -15.383 1.00 95.38 151 ILE A O 1
ATOM 1209 N N . PHE A 1 152 ? -13.321 -6.713 -16.470 1.00 95.19 152 PHE A N 1
ATOM 1210 C CA . PHE A 1 152 ? -14.419 -5.851 -16.914 1.00 95.19 152 PHE A CA 1
ATOM 1211 C C . PHE A 1 152 ? -15.484 -6.616 -17.709 1.00 95.19 152 PHE A C 1
ATOM 1213 O O . PHE A 1 152 ? -16.681 -6.466 -17.449 1.00 95.19 152 PHE A O 1
ATOM 1220 N N . ALA A 1 153 ? -15.063 -7.499 -18.620 1.00 93.94 153 ALA A N 1
ATOM 1221 C CA . ALA A 1 153 ? -15.958 -8.343 -19.414 1.00 93.94 153 ALA A CA 1
ATOM 1222 C C . ALA A 1 153 ? -16.820 -9.283 -18.554 1.00 93.94 153 ALA A C 1
ATOM 1224 O O . ALA A 1 153 ? -17.888 -9.721 -18.978 1.00 93.94 153 ALA A O 1
ATOM 1225 N N . ARG A 1 154 ? -16.367 -9.599 -17.337 1.00 93.50 154 ARG A N 1
ATOM 1226 C CA . ARG A 1 154 ? -17.001 -10.570 -16.440 1.00 93.50 154 ARG A CA 1
ATOM 1227 C C . ARG A 1 154 ? -17.511 -9.969 -15.142 1.00 93.50 154 ARG A C 1
ATOM 1229 O O . ARG A 1 154 ? -18.043 -10.713 -14.324 1.00 93.50 154 ARG A O 1
ATOM 1236 N N . ARG A 1 155 ? -17.392 -8.655 -14.955 1.00 95.06 155 ARG A N 1
ATOM 1237 C CA . ARG A 1 155 ? -17.617 -7.941 -13.687 1.00 95.06 155 ARG A CA 1
ATOM 1238 C C . ARG A 1 155 ? -18.942 -8.269 -12.991 1.00 95.06 155 ARG A C 1
ATOM 1240 O O . ARG A 1 155 ? -18.992 -8.357 -11.770 1.00 95.06 155 ARG A O 1
ATOM 1247 N N . ASN A 1 156 ? -19.989 -8.548 -13.770 1.00 94.88 156 ASN A N 1
ATOM 1248 C CA . ASN A 1 156 ? -21.321 -8.880 -13.258 1.00 94.88 156 ASN A CA 1
ATOM 1249 C C . ASN A 1 156 ? -21.459 -10.334 -12.758 1.00 94.88 156 ASN A C 1
ATOM 1251 O O . ASN A 1 156 ? -22.457 -10.693 -12.139 1.00 94.88 156 ASN A O 1
ATOM 1255 N N . LEU A 1 157 ? -20.475 -11.191 -13.031 1.00 94.00 157 LEU A N 1
ATOM 1256 C CA . LEU A 1 157 ? -20.467 -12.603 -12.643 1.00 94.00 157 LEU A CA 1
ATOM 1257 C C . LEU A 1 157 ? -19.566 -12.873 -11.437 1.00 94.00 157 LEU A C 1
ATOM 1259 O O . LEU A 1 157 ? -19.736 -13.899 -10.776 1.00 94.00 157 LEU A O 1
ATOM 1263 N N . LEU A 1 158 ? -18.596 -11.997 -11.170 1.00 95.69 158 LEU A N 1
ATOM 1264 C CA . LEU A 1 158 ? -17.550 -12.237 -10.179 1.00 95.69 158 LEU A CA 1
ATOM 1265 C C . LEU A 1 158 ? -18.102 -12.079 -8.761 1.00 95.69 158 LEU A C 1
ATOM 1267 O O . LEU A 1 158 ? -18.730 -11.077 -8.429 1.00 95.69 158 LEU A O 1
ATOM 1271 N N . ARG A 1 159 ? -17.852 -13.091 -7.929 1.00 96.81 159 ARG A N 1
ATOM 1272 C CA . ARG A 1 159 ? -18.187 -13.121 -6.497 1.00 96.81 159 ARG A CA 1
ATOM 1273 C C . ARG A 1 159 ? -16.941 -13.165 -5.622 1.00 96.81 159 ARG A C 1
ATOM 1275 O O . ARG A 1 159 ? -16.984 -12.689 -4.494 1.00 96.81 159 ARG A O 1
ATOM 1282 N N . VAL A 1 160 ? -15.841 -13.698 -6.145 1.00 96.94 160 VAL A N 1
ATOM 1283 C CA . VAL A 1 160 ? -14.562 -13.817 -5.440 1.00 96.94 160 VAL A CA 1
ATOM 1284 C C . VAL A 1 160 ? -13.445 -13.356 -6.370 1.00 96.94 160 VAL A C 1
ATOM 1286 O O . VAL A 1 160 ? -13.380 -13.813 -7.514 1.00 96.94 160 VAL A O 1
ATOM 1289 N N . LEU A 1 161 ? -12.583 -12.464 -5.882 1.00 97.25 161 LEU A N 1
ATOM 1290 C CA . LEU A 1 161 ? -11.403 -11.963 -6.590 1.00 97.25 161 LEU A CA 1
ATOM 1291 C C . LEU A 1 161 ? -10.157 -12.238 -5.759 1.00 97.25 161 LEU A C 1
ATOM 1293 O O . LEU A 1 161 ? -10.000 -11.623 -4.711 1.00 97.25 161 LEU A O 1
ATOM 1297 N N . HIS A 1 162 ? -9.269 -13.121 -6.210 1.00 96.75 162 HIS A N 1
ATOM 1298 C CA . HIS A 1 162 ? -7.972 -13.320 -5.562 1.00 96.75 162 HIS A CA 1
ATOM 1299 C C . HIS A 1 162 ? -6.837 -12.884 -6.483 1.00 96.75 162 HIS A C 1
ATOM 1301 O O . HIS A 1 162 ? -6.773 -13.301 -7.640 1.00 96.75 162 HIS A O 1
ATOM 1307 N N . PHE A 1 163 ? -5.906 -12.110 -5.941 1.00 97.44 163 PHE A N 1
ATOM 1308 C CA . PHE A 1 163 ? -4.690 -11.675 -6.607 1.00 97.44 163 PHE A CA 1
ATOM 1309 C C . PHE A 1 163 ? -3.481 -12.225 -5.870 1.00 97.44 163 PHE A C 1
ATOM 1311 O O . PHE A 1 163 ? -3.282 -11.936 -4.692 1.00 97.44 163 PHE A O 1
ATOM 1318 N N . ARG A 1 164 ? -2.663 -13.025 -6.552 1.00 95.00 164 ARG A N 1
ATOM 1319 C CA . ARG A 1 164 ? -1.442 -13.589 -5.979 1.00 95.00 164 ARG A CA 1
ATOM 1320 C C . ARG A 1 164 ? -0.232 -13.154 -6.783 1.00 95.00 164 ARG A C 1
ATOM 1322 O O . ARG A 1 164 ? -0.120 -13.501 -7.959 1.00 95.00 164 ARG A O 1
ATOM 1329 N N . ARG A 1 165 ? 0.687 -12.445 -6.119 1.00 91.81 165 ARG A N 1
ATOM 1330 C CA . ARG A 1 165 ? 1.944 -11.934 -6.687 1.00 91.81 165 ARG A CA 1
ATOM 1331 C C . ARG A 1 165 ? 1.718 -11.176 -7.995 1.00 91.81 165 ARG A C 1
ATOM 1333 O O . ARG A 1 165 ? 2.522 -11.276 -8.914 1.00 91.81 165 ARG A O 1
ATOM 1340 N N . THR A 1 166 ? 0.590 -10.479 -8.118 1.00 93.31 166 THR A N 1
ATOM 1341 C CA . THR A 1 166 ? 0.199 -9.798 -9.356 1.00 93.31 166 THR A CA 1
ATOM 1342 C C . THR A 1 166 ? 1.063 -8.543 -9.526 1.00 93.31 166 THR A C 1
ATOM 1344 O O . THR A 1 166 ? 0.952 -7.634 -8.700 1.00 93.31 166 THR A O 1
ATOM 1347 N N . PRO A 1 167 ? 1.951 -8.476 -10.539 1.00 91.06 167 PRO A N 1
ATOM 1348 C CA . PRO A 1 167 ? 2.766 -7.297 -10.804 1.00 91.06 167 PRO A CA 1
ATOM 1349 C C . PRO A 1 167 ? 1.891 -6.076 -11.061 1.00 91.06 167 PRO A C 1
ATOM 1351 O O . PRO A 1 167 ? 0.810 -6.203 -11.631 1.00 91.06 167 PRO A O 1
ATOM 1354 N N . LEU A 1 168 ? 2.376 -4.898 -10.666 1.00 93.25 168 LEU A N 1
ATOM 1355 C CA . LEU A 1 168 ? 1.710 -3.605 -10.873 1.00 93.25 168 LEU A CA 1
ATOM 1356 C C . LEU A 1 168 ? 0.328 -3.443 -10.207 1.00 93.25 168 LEU A C 1
ATOM 1358 O O . LEU A 1 168 ? -0.266 -2.372 -10.296 1.00 93.25 168 LEU A O 1
ATOM 1362 N N . LEU A 1 169 ? -0.183 -4.460 -9.505 1.00 95.56 169 LEU A N 1
ATOM 1363 C CA . LEU A 1 169 ? -1.389 -4.323 -8.698 1.00 95.56 169 LEU A CA 1
ATOM 1364 C C . LEU A 1 169 ? -1.063 -3.504 -7.447 1.00 95.56 169 LEU A C 1
ATOM 1366 O O . LEU A 1 169 ? -0.363 -3.986 -6.558 1.00 95.56 169 LEU A O 1
ATOM 1370 N N . ASP A 1 170 ? -1.597 -2.289 -7.386 1.00 96.12 170 ASP A N 1
ATOM 1371 C CA . ASP A 1 170 ? -1.539 -1.402 -6.228 1.00 96.12 170 ASP A CA 1
ATOM 1372 C C . ASP A 1 170 ? -2.944 -1.139 -5.651 1.00 96.12 170 ASP A C 1
ATOM 1374 O O . ASP A 1 170 ? -3.966 -1.574 -6.194 1.00 96.12 170 ASP A O 1
ATOM 1378 N N . ARG A 1 171 ? -3.008 -0.402 -4.535 1.00 96.75 171 ARG A N 1
ATOM 1379 C CA . ARG A 1 171 ? -4.273 -0.046 -3.863 1.00 96.75 171 ARG A CA 1
ATOM 1380 C C . ARG A 1 171 ? -5.249 0.721 -4.770 1.00 96.75 171 ARG A C 1
ATOM 1382 O O . ARG A 1 171 ? -6.461 0.552 -4.647 1.00 96.75 171 ARG A O 1
ATOM 1389 N N . ARG A 1 172 ? -4.727 1.530 -5.702 1.00 97.19 172 ARG A N 1
ATOM 1390 C CA . ARG A 1 172 ? -5.516 2.346 -6.638 1.00 97.19 172 ARG A CA 1
ATOM 1391 C C . ARG A 1 172 ? -6.234 1.436 -7.629 1.00 97.19 172 ARG A C 1
ATOM 1393 O O . ARG A 1 172 ? -7.446 1.538 -7.805 1.00 97.19 172 ARG A O 1
ATOM 1400 N N . LEU A 1 173 ? -5.517 0.467 -8.192 1.00 96.75 173 LEU A N 1
ATOM 1401 C CA . LEU A 1 173 ? -6.096 -0.493 -9.120 1.00 96.75 173 LEU A CA 1
ATOM 1402 C C . LEU A 1 173 ? -7.105 -1.423 -8.437 1.00 96.75 173 LEU A C 1
ATOM 1404 O O . LEU A 1 173 ? -8.149 -1.721 -9.016 1.00 96.75 173 LEU A O 1
ATOM 1408 N N . VAL A 1 174 ? -6.839 -1.833 -7.190 1.00 98.00 174 VAL A N 1
ATOM 1409 C CA . VAL A 1 174 ? -7.806 -2.596 -6.382 1.00 98.00 174 VAL A CA 1
ATOM 1410 C C . VAL A 1 174 ? -9.109 -1.812 -6.202 1.00 98.00 174 VAL A C 1
ATOM 1412 O O . VAL A 1 174 ? -10.183 -2.385 -6.389 1.00 98.00 174 VAL A O 1
ATOM 1415 N N . ALA A 1 175 ? -9.039 -0.507 -5.913 1.00 98.31 175 ALA A N 1
ATOM 1416 C CA . ALA A 1 175 ? -10.222 0.346 -5.799 1.00 98.31 175 ALA A CA 1
ATOM 1417 C C . ALA A 1 175 ? -11.034 0.400 -7.098 1.00 98.31 175 ALA A C 1
ATOM 1419 O O . ALA A 1 175 ? -12.249 0.200 -7.074 1.00 98.31 175 ALA A O 1
ATOM 1420 N N . ILE A 1 176 ? -10.367 0.592 -8.237 1.00 97.56 176 ILE A N 1
ATOM 1421 C CA . ILE A 1 176 ? -11.011 0.629 -9.559 1.00 97.56 176 ILE A CA 1
ATOM 1422 C C . ILE A 1 176 ? -11.699 -0.703 -9.873 1.00 97.56 176 ILE A C 1
ATOM 1424 O O . ILE A 1 176 ? -12.867 -0.729 -10.269 1.00 97.56 176 ILE A O 1
ATOM 1428 N N . ILE A 1 177 ? -11.001 -1.821 -9.653 1.00 97.69 177 ILE A N 1
ATOM 1429 C CA . ILE A 1 177 ? -11.547 -3.164 -9.873 1.00 97.69 177 ILE A CA 1
ATOM 1430 C C . ILE A 1 177 ? -12.769 -3.403 -8.980 1.00 97.69 177 ILE A C 1
ATOM 1432 O O . ILE A 1 177 ? -13.800 -3.878 -9.463 1.00 97.69 177 ILE A O 1
ATOM 1436 N N . LEU A 1 178 ? -12.674 -3.080 -7.688 1.00 98.00 178 LEU A N 1
ATOM 1437 C CA . LEU A 1 178 ? -13.733 -3.372 -6.727 1.00 98.00 178 LEU A CA 1
ATOM 1438 C C . LEU A 1 178 ? -14.995 -2.535 -6.974 1.00 98.00 178 LEU A C 1
ATOM 1440 O O . LEU A 1 178 ? -16.104 -3.075 -6.892 1.00 98.00 178 LEU A O 1
ATOM 1444 N N . ARG A 1 179 ? -14.830 -1.252 -7.323 1.00 97.75 179 ARG A N 1
ATOM 1445 C CA . ARG A 1 179 ? -15.928 -0.356 -7.724 1.00 97.75 179 ARG A CA 1
ATOM 1446 C C . ARG A 1 179 ? -16.626 -0.857 -8.994 1.00 97.75 179 ARG A C 1
ATOM 1448 O O . ARG A 1 179 ? -17.846 -0.781 -9.087 1.00 97.75 179 ARG A O 1
ATOM 1455 N N . ALA A 1 180 ? -15.880 -1.442 -9.933 1.00 97.38 180 ALA A N 1
ATOM 1456 C CA . ALA A 1 180 ? -16.433 -1.979 -11.178 1.00 97.38 180 ALA A CA 1
ATOM 1457 C C . ALA A 1 180 ? -17.107 -3.358 -11.041 1.00 97.38 180 ALA A C 1
ATOM 1459 O O . ALA A 1 180 ? -17.851 -3.757 -11.937 1.00 97.38 180 ALA A O 1
ATOM 1460 N N . CYS A 1 181 ? -16.850 -4.103 -9.960 1.00 97.81 181 CYS A N 1
ATOM 1461 C CA . CYS A 1 181 ? -17.363 -5.461 -9.756 1.00 97.81 181 CYS A CA 1
ATOM 1462 C C . CYS A 1 181 ? -18.455 -5.491 -8.666 1.00 97.81 181 CYS A C 1
ATOM 1464 O O . CYS A 1 181 ? -18.159 -5.855 -7.525 1.00 97.81 181 CYS A O 1
ATOM 1466 N N . PRO A 1 182 ? -19.728 -5.172 -8.985 1.00 97.06 182 PRO A N 1
ATOM 1467 C CA . PRO A 1 182 ? -20.799 -4.914 -8.003 1.00 97.06 182 PRO A CA 1
ATOM 1468 C C . PRO A 1 182 ? -21.171 -6.112 -7.119 1.00 97.06 182 PRO A C 1
ATOM 1470 O O . PRO A 1 182 ? -21.864 -5.980 -6.115 1.00 97.06 182 PRO A O 1
ATOM 1473 N N . TYR A 1 183 ? -20.734 -7.302 -7.513 1.00 97.56 183 TYR A N 1
ATOM 1474 C CA . TYR A 1 183 ? -21.205 -8.571 -6.988 1.00 97.56 183 TYR A CA 1
ATOM 1475 C C . TYR A 1 183 ? -20.161 -9.343 -6.174 1.00 97.56 183 TYR A C 1
ATOM 1477 O O . TYR A 1 183 ? -20.478 -10.412 -5.642 1.00 97.56 183 TYR A O 1
ATOM 1485 N N . VAL A 1 184 ? -18.949 -8.797 -6.058 1.00 98.25 184 VAL A N 1
ATOM 1486 C CA . VAL A 1 184 ? -17.828 -9.395 -5.325 1.00 98.25 184 VAL A CA 1
ATOM 1487 C C . VAL A 1 184 ? -18.083 -9.341 -3.824 1.00 98.25 184 VAL A C 1
ATOM 1489 O O . VAL A 1 184 ? -18.276 -8.264 -3.273 1.00 98.25 184 VAL A O 1
ATOM 1492 N N . LYS A 1 185 ? -18.040 -10.501 -3.170 1.00 98.31 185 LYS A N 1
ATOM 1493 C CA . LYS A 1 185 ? -18.190 -10.675 -1.721 1.00 98.31 185 LYS A CA 1
ATOM 1494 C C . LYS A 1 185 ? -16.859 -10.913 -1.008 1.00 98.31 185 LYS A C 1
ATOM 1496 O O . LYS A 1 185 ? -16.746 -10.587 0.167 1.00 98.31 185 LYS A O 1
ATOM 1501 N N . VAL A 1 186 ? -15.868 -11.472 -1.706 1.00 97.94 186 VAL A N 1
ATOM 1502 C CA . VAL A 1 186 ? -14.568 -11.847 -1.128 1.00 97.94 186 VAL A CA 1
ATOM 1503 C C . VAL A 1 186 ? -13.429 -11.292 -1.971 1.00 97.94 186 VAL A C 1
ATOM 1505 O O . VAL A 1 186 ? -13.423 -11.453 -3.197 1.00 97.94 186 VAL A O 1
ATOM 1508 N N . ILE A 1 187 ? -12.460 -10.671 -1.301 1.00 98.00 187 ILE A N 1
ATOM 1509 C CA . ILE A 1 187 ? -11.228 -10.162 -1.905 1.00 98.00 187 ILE A CA 1
ATOM 1510 C C . ILE A 1 187 ? -10.046 -10.865 -1.243 1.00 98.00 187 ILE A C 1
ATOM 1512 O O . ILE A 1 187 ? -9.914 -10.821 -0.026 1.00 98.00 187 ILE A O 1
ATOM 1516 N N . GLY A 1 188 ? -9.195 -11.492 -2.049 1.00 97.94 188 GLY A N 1
ATOM 1517 C CA . GLY A 1 188 ? -7.937 -12.098 -1.632 1.00 97.94 188 GLY A CA 1
ATOM 1518 C C . GLY A 1 188 ? -6.756 -11.346 -2.240 1.00 97.94 188 GLY A C 1
ATOM 1519 O O . GLY A 1 188 ? -6.729 -11.133 -3.452 1.00 97.94 188 GLY A O 1
ATOM 1520 N N . ILE A 1 189 ? -5.769 -10.945 -1.445 1.00 98.19 189 ILE A N 1
ATOM 1521 C CA . ILE A 1 189 ? -4.539 -10.299 -1.927 1.00 98.19 189 ILE A CA 1
ATOM 1522 C C . ILE A 1 189 ? -3.355 -10.973 -1.248 1.00 98.19 189 ILE A C 1
ATOM 1524 O O . ILE A 1 189 ? -3.250 -10.934 -0.029 1.00 98.19 189 ILE A O 1
ATOM 1528 N N . TYR A 1 190 ? -2.449 -11.555 -2.035 1.00 96.56 190 TYR A N 1
ATOM 1529 C CA . TYR A 1 190 ? -1.321 -12.328 -1.521 1.00 96.56 190 TYR A CA 1
ATOM 1530 C C . TYR A 1 190 ? -0.015 -11.921 -2.192 1.00 96.56 190 TYR A C 1
ATOM 1532 O O . TYR A 1 190 ? 0.155 -12.109 -3.398 1.00 96.56 190 TYR A O 1
ATOM 1540 N N . GLU A 1 191 ? 0.925 -11.396 -1.410 1.00 93.25 191 GLU A N 1
ATOM 1541 C CA . GLU A 1 191 ? 2.293 -11.063 -1.819 1.00 93.25 191 GLU A CA 1
ATOM 1542 C C . GLU A 1 191 ? 2.377 -10.192 -3.090 1.00 93.25 191 GLU A C 1
ATOM 1544 O O . GLU A 1 191 ? 3.284 -10.357 -3.909 1.00 93.25 191 GLU A O 1
ATOM 1549 N N . CYS A 1 192 ? 1.420 -9.283 -3.297 1.00 94.56 192 CYS A N 1
ATOM 1550 C CA . CYS A 1 192 ? 1.443 -8.370 -4.442 1.00 94.56 192 CYS A CA 1
ATOM 1551 C C . CYS A 1 192 ? 2.520 -7.286 -4.225 1.00 94.56 192 CYS A C 1
ATOM 1553 O O . CYS A 1 192 ? 2.489 -6.638 -3.182 1.00 94.56 192 CYS A O 1
ATOM 1555 N N . PRO A 1 193 ? 3.468 -7.064 -5.164 1.00 91.44 193 PRO A N 1
ATOM 1556 C CA . PRO A 1 193 ? 4.671 -6.259 -4.900 1.00 91.44 193 PRO A CA 1
ATOM 1557 C C . PRO A 1 193 ? 4.438 -4.805 -4.471 1.00 91.44 193 PRO A C 1
ATOM 1559 O O . PRO A 1 193 ? 5.259 -4.259 -3.740 1.00 91.44 193 PRO A O 1
ATOM 1562 N N . LEU A 1 194 ? 3.342 -4.184 -4.922 1.00 94.56 194 LEU A N 1
ATOM 1563 C CA . LEU A 1 194 ? 3.007 -2.789 -4.608 1.00 94.56 194 LEU A CA 1
ATOM 1564 C C . LEU A 1 194 ? 1.977 -2.652 -3.479 1.00 94.56 194 LEU A C 1
ATOM 1566 O O . LEU A 1 194 ? 1.510 -1.543 -3.227 1.00 94.56 194 LEU A O 1
ATOM 1570 N N . ILE A 1 195 ? 1.612 -3.760 -2.825 1.00 96.38 195 ILE A N 1
ATOM 1571 C CA . ILE A 1 195 ? 0.681 -3.764 -1.697 1.00 96.38 195 ILE A CA 1
ATOM 1572 C C . ILE A 1 195 ? 1.433 -4.162 -0.431 1.00 96.38 195 ILE A C 1
ATOM 1574 O O . ILE A 1 195 ? 1.868 -5.306 -0.272 1.00 96.38 195 ILE A O 1
ATOM 1578 N N . HIS A 1 196 ? 1.576 -3.209 0.481 1.00 95.38 196 HIS A N 1
ATOM 1579 C CA . HIS A 1 196 ? 2.315 -3.373 1.728 1.00 95.38 196 HIS A CA 1
ATOM 1580 C C . HIS A 1 196 ? 1.381 -3.429 2.937 1.00 95.38 196 HIS A C 1
ATOM 1582 O O . HIS A 1 196 ? 0.184 -3.161 2.848 1.00 95.38 196 HIS A O 1
ATOM 1588 N N . PHE A 1 197 ? 1.933 -3.725 4.110 1.00 96.75 197 PHE A N 1
ATOM 1589 C CA . PHE A 1 197 ? 1.168 -3.909 5.343 1.00 96.75 197 PHE A CA 1
ATOM 1590 C C . PHE A 1 197 ? 0.228 -2.744 5.685 1.00 96.75 197 PHE A C 1
ATOM 1592 O O . PHE A 1 197 ? -0.923 -2.974 6.045 1.00 96.75 197 PHE A O 1
ATOM 1599 N N . GLY A 1 198 ? 0.673 -1.496 5.500 1.00 96.56 198 GLY A N 1
ATOM 1600 C CA . GLY A 1 198 ? -0.149 -0.310 5.772 1.00 96.56 198 GLY A CA 1
ATOM 1601 C C . GLY A 1 198 ? -1.409 -0.182 4.912 1.00 96.56 198 GLY A C 1
ATOM 1602 O O . GLY A 1 198 ? -2.347 0.511 5.306 1.00 96.56 198 GLY A O 1
ATOM 1603 N N . ASP A 1 199 ? -1.481 -0.901 3.790 1.00 98.19 199 ASP A N 1
ATOM 1604 C CA . ASP A 1 199 ? -2.623 -0.833 2.879 1.00 98.19 199 ASP A CA 1
ATOM 1605 C C . ASP A 1 199 ? -3.879 -1.437 3.474 1.00 98.19 199 ASP A C 1
ATOM 1607 O O . ASP A 1 199 ? -4.970 -1.107 3.020 1.00 98.19 199 ASP A O 1
ATOM 1611 N N . ILE A 1 200 ? -3.759 -2.235 4.539 1.00 98.38 200 ILE A N 1
ATOM 1612 C CA . ILE A 1 200 ? -4.923 -2.776 5.233 1.00 98.38 200 ILE A CA 1
ATOM 1613 C C . ILE A 1 200 ? -5.892 -1.675 5.679 1.00 98.38 200 ILE A C 1
ATOM 1615 O O . ILE A 1 200 ? -7.102 -1.846 5.572 1.00 98.38 200 ILE A O 1
ATOM 1619 N N . ILE A 1 201 ? -5.392 -0.510 6.110 1.00 98.00 201 ILE A N 1
ATOM 1620 C CA . ILE A 1 201 ? -6.252 0.603 6.536 1.00 98.00 201 ILE A CA 1
ATOM 1621 C C . ILE A 1 201 ? -7.029 1.159 5.339 1.00 98.00 201 ILE A C 1
ATOM 1623 O O . ILE A 1 201 ? -8.246 1.319 5.422 1.00 98.00 201 ILE A O 1
ATOM 1627 N N . CYS A 1 202 ? -6.335 1.409 4.226 1.00 97.50 202 CYS A N 1
ATOM 1628 C CA . CYS A 1 202 ? -6.936 1.912 2.993 1.00 97.50 202 CYS A CA 1
ATOM 1629 C C . CYS A 1 202 ? -7.940 0.913 2.399 1.00 97.50 202 CYS A C 1
ATOM 1631 O O . CYS A 1 202 ? -9.028 1.308 1.994 1.00 97.50 202 CYS A O 1
ATOM 1633 N N . LEU A 1 203 ? -7.618 -0.383 2.404 1.00 98.62 203 LEU A N 1
ATOM 1634 C CA . LEU A 1 203 ? -8.506 -1.437 1.917 1.00 98.62 203 LEU A CA 1
ATOM 1635 C C . LEU A 1 203 ? -9.780 -1.547 2.762 1.00 98.62 203 LEU A C 1
ATOM 1637 O O . LEU A 1 203 ? -10.859 -1.724 2.205 1.00 98.62 203 LEU A O 1
ATOM 1641 N N . LEU A 1 204 ? -9.686 -1.399 4.086 1.00 98.75 204 LEU A N 1
ATOM 1642 C CA . LEU A 1 204 ? -10.860 -1.378 4.963 1.00 98.75 204 LEU A CA 1
ATOM 1643 C C . LEU A 1 204 ? -11.739 -0.142 4.713 1.00 98.75 204 LEU A C 1
ATOM 1645 O O . LEU A 1 204 ? -12.962 -0.270 4.648 1.00 98.75 204 LEU A O 1
ATOM 1649 N N . ASP A 1 205 ? -11.129 1.029 4.510 1.00 98.62 205 ASP A N 1
ATOM 1650 C CA . ASP A 1 205 ? -11.843 2.263 4.147 1.00 98.62 205 ASP A CA 1
ATOM 1651 C C . ASP A 1 205 ? -12.528 2.139 2.778 1.00 98.62 205 ASP A C 1
ATOM 1653 O O . ASP A 1 205 ? -13.707 2.462 2.637 1.00 98.62 205 ASP A O 1
ATOM 1657 N N . LEU A 1 206 ? -11.836 1.569 1.789 1.00 98.75 206 LEU A N 1
ATOM 1658 C CA . LEU A 1 206 ? -12.382 1.266 0.467 1.00 98.75 206 LEU A CA 1
ATOM 1659 C C . LEU A 1 206 ? -13.564 0.289 0.546 1.00 98.75 206 LEU A C 1
ATOM 1661 O O . LEU A 1 206 ? -14.592 0.513 -0.089 1.00 98.75 206 LEU A O 1
ATOM 1665 N N . ILE A 1 207 ? -13.440 -0.802 1.309 1.00 98.75 207 ILE A N 1
ATOM 1666 C CA . ILE A 1 207 ? -14.533 -1.770 1.475 1.00 98.75 207 ILE A CA 1
ATOM 1667 C C . ILE A 1 207 ? -15.744 -1.092 2.122 1.00 98.75 207 ILE A C 1
ATOM 1669 O O . ILE A 1 207 ? -16.878 -1.351 1.718 1.00 98.75 207 ILE A O 1
ATOM 1673 N N . HIS A 1 208 ? -15.524 -0.213 3.102 1.00 98.62 208 HIS A N 1
ATOM 1674 C CA . HIS A 1 208 ? -16.601 0.551 3.718 1.00 98.62 208 HIS A CA 1
ATOM 1675 C C . HIS A 1 208 ? -17.296 1.475 2.711 1.00 98.62 208 HIS A C 1
ATOM 1677 O O . HIS A 1 208 ? -18.519 1.413 2.596 1.00 98.62 208 HIS A O 1
ATOM 1683 N N . GLU A 1 209 ? -16.530 2.269 1.957 1.00 98.38 209 GLU A N 1
ATOM 1684 C CA . GLU A 1 209 ? -17.027 3.146 0.888 1.00 98.38 209 GLU A CA 1
ATOM 1685 C C . GLU A 1 209 ? -17.887 2.367 -0.120 1.00 98.38 209 GLU A C 1
ATOM 1687 O O . GLU A 1 209 ? -19.037 2.724 -0.380 1.00 98.38 209 GLU A O 1
ATOM 1692 N N . VAL A 1 210 ? -17.358 1.256 -0.638 1.00 98.38 210 VAL A N 1
ATOM 1693 C CA . VAL A 1 210 ? -18.049 0.416 -1.622 1.00 98.38 210 VAL A CA 1
ATOM 1694 C C . VAL A 1 210 ? -19.317 -0.200 -1.035 1.00 98.38 210 VAL A C 1
ATOM 1696 O O . VAL A 1 210 ? -20.348 -0.220 -1.704 1.00 98.38 210 VAL A O 1
ATOM 1699 N N . ASN A 1 211 ? -19.276 -0.685 0.206 1.00 98.56 211 ASN A N 1
ATOM 1700 C CA . ASN A 1 211 ? -20.453 -1.263 0.850 1.00 98.56 211 ASN A CA 1
ATOM 1701 C C . ASN A 1 211 ? -21.548 -0.217 1.082 1.00 98.56 211 ASN A C 1
ATOM 1703 O O . ASN A 1 211 ? -22.708 -0.524 0.827 1.00 98.56 211 ASN A O 1
ATOM 1707 N N . LEU A 1 212 ? -21.200 1.014 1.479 1.00 98.31 212 LEU A N 1
ATOM 1708 C CA . LEU A 1 212 ? -22.177 2.101 1.605 1.00 98.31 212 LEU A CA 1
ATOM 1709 C C . LEU A 1 212 ? -22.900 2.372 0.285 1.00 98.31 212 LEU A C 1
ATOM 1711 O O . LEU A 1 212 ? -24.106 2.606 0.283 1.00 98.31 212 LEU A O 1
ATOM 1715 N N . GLU A 1 213 ? -22.177 2.351 -0.832 1.00 97.75 213 GLU A N 1
ATOM 1716 C CA . GLU A 1 213 ? -22.783 2.573 -2.142 1.00 97.75 213 GLU A CA 1
ATOM 1717 C C . GLU A 1 213 ? -23.642 1.384 -2.588 1.00 97.75 213 GLU A C 1
ATOM 1719 O O . GLU A 1 213 ? -24.766 1.557 -3.055 1.00 97.75 213 GLU A O 1
ATOM 1724 N N . ARG A 1 214 ? -23.167 0.157 -2.360 1.00 97.81 214 ARG A N 1
ATOM 1725 C CA . ARG A 1 214 ? -23.923 -1.061 -2.675 1.00 97.81 214 ARG A CA 1
ATOM 1726 C C . ARG A 1 214 ? -25.198 -1.201 -1.858 1.00 97.81 214 ARG A C 1
ATOM 1728 O O . ARG A 1 214 ? -26.207 -1.629 -2.413 1.00 97.81 214 ARG A O 1
ATOM 1735 N N . ASP A 1 215 ? -25.183 -0.796 -0.592 1.00 97.88 215 ASP A N 1
ATOM 1736 C CA . ASP A 1 215 ? -26.369 -0.815 0.265 1.00 97.88 215 ASP A CA 1
ATOM 1737 C C . ASP A 1 215 ? -27.490 0.060 -0.311 1.00 97.88 215 ASP A C 1
ATOM 1739 O O . ASP A 1 215 ? -28.643 -0.368 -0.349 1.00 97.88 215 ASP A O 1
ATOM 1743 N N . LYS A 1 216 ? -27.159 1.250 -0.836 1.00 98.00 216 LYS A N 1
ATOM 1744 C CA . LYS A 1 216 ? -28.137 2.135 -1.500 1.00 98.00 216 LYS A CA 1
ATOM 1745 C C . LYS A 1 216 ? -28.738 1.502 -2.755 1.00 98.00 216 LYS A C 1
ATOM 1747 O O . LYS A 1 216 ? -29.875 1.800 -3.107 1.00 98.00 216 LYS A O 1
ATOM 1752 N N . GLN A 1 217 ? -27.974 0.645 -3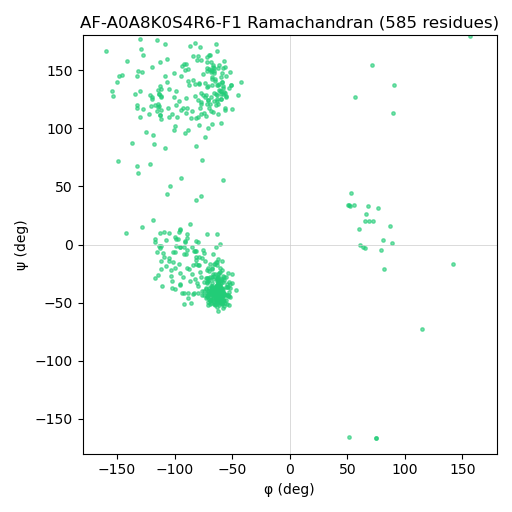.428 1.00 97.25 217 GLN A N 1
ATOM 1753 C CA . GLN A 1 217 ? -28.355 -0.016 -4.676 1.00 97.25 217 GLN A CA 1
ATOM 1754 C C . GLN A 1 217 ? -28.956 -1.419 -4.463 1.00 97.25 217 GLN A C 1
ATOM 1756 O O . GLN A 1 217 ? -29.326 -2.077 -5.434 1.00 97.25 217 GLN A O 1
ATOM 1761 N N . GLY A 1 218 ? -29.040 -1.912 -3.220 1.00 97.19 218 GLY A N 1
ATOM 1762 C CA . GLY A 1 218 ? -29.489 -3.278 -2.924 1.00 97.19 218 GLY A CA 1
ATOM 1763 C C . GLY A 1 218 ? -28.538 -4.373 -3.434 1.00 97.19 218 GLY A C 1
ATOM 1764 O O . GLY A 1 218 ? -28.969 -5.489 -3.728 1.00 97.19 218 GLY A O 1
ATOM 1765 N N . LEU A 1 219 ? -27.248 -4.061 -3.579 1.00 97.62 219 LEU A N 1
ATOM 1766 C CA . LEU A 1 219 ? -26.205 -4.977 -4.043 1.00 97.62 219 LEU A CA 1
ATOM 1767 C C . LEU A 1 219 ? -25.518 -5.694 -2.867 1.00 97.62 219 LEU A C 1
ATOM 1769 O O . LEU A 1 219 ? -25.504 -5.183 -1.747 1.00 97.62 219 LEU A O 1
ATOM 1773 N N . PRO A 1 220 ? -24.918 -6.882 -3.083 1.00 97.56 220 PRO A N 1
ATOM 1774 C CA . PRO A 1 220 ? -24.258 -7.607 -2.006 1.00 97.56 220 PRO A CA 1
ATOM 1775 C C . PRO A 1 220 ? -23.008 -6.880 -1.510 1.00 97.56 220 PRO A C 1
ATOM 1777 O O . PRO A 1 220 ? -22.159 -6.433 -2.290 1.00 97.56 220 PRO A O 1
ATOM 1780 N N . ARG A 1 221 ? -22.860 -6.854 -0.188 1.00 98.25 221 ARG A N 1
ATOM 1781 C CA . ARG A 1 221 ? -21.664 -6.355 0.483 1.00 98.25 221 ARG A CA 1
ATOM 1782 C C . ARG A 1 221 ? -20.449 -7.242 0.212 1.00 98.25 221 ARG A C 1
ATOM 1784 O O . ARG A 1 221 ? -20.568 -8.440 -0.041 1.00 98.25 221 ARG A O 1
ATOM 1791 N N . VAL A 1 222 ? -19.271 -6.641 0.307 1.00 98.31 222 VAL A N 1
ATOM 1792 C CA . VAL A 1 222 ? -18.023 -7.359 0.564 1.00 98.31 222 VAL A CA 1
ATOM 1793 C C . VAL A 1 222 ? -18.049 -7.812 2.022 1.00 98.31 222 VAL A C 1
ATOM 1795 O O . VAL A 1 222 ? -18.180 -6.987 2.927 1.00 98.31 222 VAL A O 1
ATOM 1798 N N . GLU A 1 223 ? -17.963 -9.121 2.223 1.00 97.81 223 GLU A N 1
ATOM 1799 C CA . GLU A 1 223 ? -18.124 -9.817 3.504 1.00 97.81 223 GLU A CA 1
ATOM 1800 C C . GLU A 1 223 ? -16.778 -10.333 4.041 1.00 97.81 223 GLU A C 1
ATOM 1802 O O . GLU A 1 223 ? -16.657 -10.640 5.228 1.00 97.81 223 GLU A O 1
ATOM 1807 N N . SER A 1 224 ? -15.748 -10.456 3.195 1.00 97.88 224 SER A N 1
ATOM 1808 C CA . SER A 1 224 ? -14.453 -11.005 3.617 1.00 97.88 224 SER A CA 1
ATOM 1809 C C . SER A 1 224 ? -13.265 -10.408 2.868 1.00 97.88 224 SER A C 1
ATOM 1811 O O . SER A 1 224 ? -13.342 -10.127 1.667 1.00 97.88 224 SER A O 1
ATOM 1813 N N . LEU A 1 225 ? -12.155 -10.264 3.593 1.00 98.25 225 LEU A N 1
ATOM 1814 C CA . LEU A 1 225 ? -10.865 -9.812 3.084 1.00 98.25 225 LEU A CA 1
ATOM 1815 C C . LEU A 1 225 ? -9.784 -10.789 3.553 1.00 98.25 225 LEU A C 1
ATOM 1817 O O . LEU A 1 225 ? -9.453 -10.810 4.733 1.00 98.25 225 LEU A O 1
ATOM 1821 N N . ASP A 1 226 ? -9.227 -11.562 2.627 1.00 97.25 226 ASP A N 1
ATOM 1822 C CA . ASP A 1 226 ? -8.088 -12.440 2.885 1.00 97.25 226 ASP A CA 1
ATOM 1823 C C . ASP A 1 226 ? -6.799 -11.740 2.426 1.00 97.25 226 ASP A C 1
ATOM 1825 O O . ASP A 1 226 ? -6.592 -11.488 1.236 1.00 97.25 226 ASP A O 1
ATOM 1829 N N . PHE A 1 227 ? -5.963 -11.324 3.375 1.00 97.94 227 PHE A N 1
ATOM 1830 C CA . PHE A 1 227 ? -4.895 -10.358 3.123 1.00 97.94 227 PHE A CA 1
ATOM 1831 C C . PHE A 1 227 ? -3.536 -10.858 3.607 1.00 97.94 227 PHE A C 1
ATOM 1833 O O . PHE A 1 227 ? -3.297 -10.999 4.799 1.00 97.94 227 PHE A O 1
ATOM 1840 N N . TYR A 1 228 ? -2.608 -11.050 2.678 1.00 97.12 228 TYR A N 1
ATOM 1841 C CA . TYR A 1 228 ? -1.197 -11.306 2.939 1.00 97.12 228 TYR A CA 1
ATOM 1842 C C . TYR A 1 228 ? -0.380 -10.258 2.165 1.00 97.12 228 TYR A C 1
ATOM 1844 O O . TYR A 1 228 ? -0.178 -10.419 0.956 1.00 97.12 228 TYR A O 1
ATOM 1852 N N . PRO A 1 229 ? 0.056 -9.155 2.801 1.00 95.62 229 PRO A N 1
ATOM 1853 C CA . PRO A 1 229 ? 0.821 -8.110 2.119 1.00 95.62 229 PRO A CA 1
ATOM 1854 C C . PRO A 1 229 ? 2.179 -8.635 1.631 1.00 95.62 229 PRO A C 1
ATOM 1856 O O . PRO A 1 229 ? 2.578 -9.765 1.929 1.00 95.62 229 PRO A O 1
ATOM 1859 N N . ARG A 1 230 ? 2.912 -7.832 0.852 1.00 92.56 230 ARG A N 1
ATOM 1860 C CA . ARG A 1 230 ? 4.269 -8.193 0.425 1.00 92.56 230 ARG A CA 1
ATOM 1861 C C . ARG A 1 230 ? 5.154 -8.470 1.644 1.00 92.56 230 ARG A C 1
ATOM 1863 O O . ARG A 1 230 ? 5.435 -7.568 2.422 1.00 92.56 230 ARG A O 1
ATOM 1870 N N . TYR A 1 231 ? 5.606 -9.717 1.767 1.00 89.00 231 TYR A N 1
ATOM 1871 C CA . TYR A 1 231 ? 6.619 -10.111 2.738 1.00 89.00 231 TYR A CA 1
ATOM 1872 C C . TYR A 1 231 ? 8.011 -9.981 2.117 1.00 89.00 231 TYR A C 1
ATOM 1874 O O . TYR A 1 231 ? 8.285 -10.537 1.049 1.00 89.00 231 TYR A O 1
ATOM 1882 N N . HIS A 1 232 ? 8.893 -9.253 2.791 1.00 82.62 232 HIS A N 1
ATOM 1883 C CA . HIS A 1 232 ? 10.277 -9.066 2.374 1.00 82.62 232 HIS A CA 1
ATOM 1884 C C . HIS A 1 232 ? 11.165 -10.176 2.934 1.00 82.62 232 HIS A C 1
ATOM 1886 O O . HIS A 1 232 ? 11.613 -10.114 4.069 1.00 82.62 232 HIS A O 1
ATOM 1892 N N . ALA A 1 233 ? 11.466 -11.194 2.133 1.00 69.44 233 ALA A N 1
ATOM 1893 C CA . ALA A 1 233 ? 12.318 -12.306 2.561 1.00 69.44 233 ALA A CA 1
ATOM 1894 C C . ALA A 1 233 ? 13.815 -11.950 2.706 1.00 69.44 233 ALA A C 1
ATOM 1896 O O . ALA A 1 233 ? 14.600 -12.865 2.923 1.00 69.44 233 ALA A O 1
ATOM 1897 N N . GLY A 1 234 ? 14.186 -10.661 2.627 1.00 63.09 234 GLY A N 1
ATOM 1898 C CA . GLY A 1 234 ? 15.555 -10.134 2.728 1.00 63.09 234 GLY A CA 1
ATOM 1899 C C . GLY A 1 234 ? 16.562 -10.815 1.796 1.00 63.09 234 GLY A C 1
ATOM 1900 O O . GLY A 1 234 ? 16.169 -11.507 0.856 1.00 63.09 234 GLY A O 1
ATOM 1901 N N . MET A 1 235 ? 17.859 -10.596 2.037 1.00 52.50 235 MET A N 1
ATOM 1902 C CA . MET A 1 235 ? 18.932 -11.111 1.178 1.00 52.50 235 MET A CA 1
ATOM 1903 C C . MET A 1 235 ? 19.764 -12.195 1.877 1.00 52.50 235 MET A C 1
ATOM 1905 O O . MET A 1 235 ? 20.307 -11.950 2.955 1.00 52.50 235 MET A O 1
ATOM 1909 N N . PRO A 1 236 ? 19.941 -13.380 1.264 1.00 42.16 236 PRO A N 1
ATOM 1910 C CA . PRO A 1 236 ? 20.848 -14.401 1.766 1.00 42.16 236 PRO A CA 1
ATOM 1911 C C . PRO A 1 236 ? 22.288 -14.072 1.340 1.00 42.16 236 PRO A C 1
ATOM 1913 O O . PRO A 1 236 ? 22.754 -14.588 0.328 1.00 42.16 236 PRO A O 1
ATOM 1916 N N . TYR A 1 237 ? 23.024 -13.236 2.082 1.00 49.12 237 TYR A N 1
ATOM 1917 C CA . TYR A 1 237 ? 24.465 -13.078 1.835 1.00 49.12 237 TYR A CA 1
ATOM 1918 C C . TYR A 1 237 ? 25.335 -13.636 2.961 1.00 49.12 237 TYR A C 1
ATOM 1920 O O . TYR A 1 237 ? 25.204 -13.317 4.136 1.00 49.12 237 TYR A O 1
ATOM 1928 N N . THR A 1 238 ? 26.263 -14.484 2.524 1.00 36.91 238 THR A N 1
ATOM 1929 C CA . THR A 1 238 ? 27.275 -15.264 3.243 1.00 36.91 238 THR A CA 1
ATOM 1930 C C . THR A 1 238 ? 28.577 -14.491 3.494 1.00 36.91 238 THR A C 1
ATOM 1932 O O . THR A 1 238 ? 29.612 -15.100 3.779 1.00 36.91 238 THR A O 1
ATOM 1935 N N . SER A 1 239 ? 28.577 -13.157 3.394 1.00 38.62 239 SER A N 1
ATOM 1936 C CA . SER A 1 239 ? 29.784 -12.382 3.682 1.00 38.62 239 SER A CA 1
ATOM 1937 C C . SER A 1 239 ? 29.964 -12.255 5.200 1.00 38.62 239 SER A C 1
ATOM 1939 O O . SER A 1 239 ? 29.154 -11.693 5.929 1.00 38.62 239 SER A O 1
ATOM 1941 N N . ARG A 1 240 ? 31.073 -12.810 5.692 1.00 38.22 240 ARG A N 1
ATOM 1942 C CA . ARG A 1 240 ? 31.455 -12.911 7.115 1.00 38.22 240 ARG A CA 1
ATOM 1943 C C . ARG A 1 240 ? 31.624 -11.562 7.838 1.00 38.22 240 ARG A C 1
ATOM 1945 O O . ARG A 1 240 ? 32.037 -11.554 8.992 1.00 38.22 240 ARG A O 1
ATOM 1952 N N . ALA A 1 241 ? 31.408 -10.444 7.146 1.00 40.75 241 ALA A N 1
ATOM 1953 C CA . ALA A 1 241 ? 31.814 -9.112 7.574 1.00 40.75 241 ALA A CA 1
ATOM 1954 C C . ALA A 1 241 ? 30.651 -8.162 7.886 1.00 40.75 241 ALA A C 1
ATOM 1956 O O . ALA A 1 241 ? 30.928 -7.020 8.245 1.00 40.75 241 ALA A O 1
ATOM 1957 N N . ILE A 1 242 ? 29.387 -8.569 7.731 1.00 45.03 242 ILE A N 1
ATOM 1958 C CA . ILE A 1 242 ? 28.291 -7.601 7.776 1.00 45.03 242 ILE A CA 1
ATOM 1959 C C . ILE A 1 242 ? 27.107 -8.123 8.600 1.00 45.03 242 ILE A C 1
ATOM 1961 O O . ILE A 1 242 ? 26.119 -8.621 8.072 1.00 45.03 242 ILE A O 1
ATOM 1965 N N . ASP A 1 243 ? 27.179 -7.874 9.910 1.00 42.50 243 ASP A N 1
ATOM 1966 C CA . ASP A 1 243 ? 26.027 -7.789 10.828 1.00 42.50 243 ASP A CA 1
ATOM 1967 C C . ASP A 1 243 ? 25.072 -6.614 10.467 1.00 42.50 243 ASP A C 1
ATOM 1969 O O . ASP A 1 243 ? 24.179 -6.259 11.230 1.00 42.50 243 ASP A O 1
ATOM 1973 N N . GLU A 1 244 ? 25.267 -5.963 9.313 1.00 43.72 244 GLU A N 1
ATOM 1974 C CA . GLU A 1 244 ? 24.548 -4.768 8.841 1.00 43.72 244 GLU A CA 1
ATOM 1975 C C . GLU A 1 244 ? 23.517 -5.097 7.736 1.00 43.72 244 GLU A C 1
ATOM 1977 O O . GLU A 1 244 ? 22.959 -4.188 7.118 1.00 43.72 244 GLU A O 1
ATOM 1982 N N . HIS A 1 245 ? 23.240 -6.383 7.469 1.00 43.09 245 HIS A N 1
ATOM 1983 C CA . HIS A 1 245 ? 22.341 -6.804 6.392 1.00 43.09 245 HIS A CA 1
ATOM 1984 C C . HIS A 1 245 ? 21.039 -7.463 6.882 1.00 43.09 245 HIS A C 1
ATOM 1986 O O . HIS A 1 245 ? 21.004 -8.610 7.325 1.00 43.09 245 HIS A O 1
ATOM 1992 N N . CYS A 1 246 ? 19.962 -6.704 6.649 1.00 46.09 246 CYS A N 1
ATOM 1993 C CA . CYS A 1 246 ? 18.578 -7.113 6.393 1.00 46.09 246 CYS A CA 1
ATOM 1994 C C . CYS A 1 246 ? 17.633 -7.276 7.596 1.00 46.09 246 CYS A C 1
ATOM 1996 O O . CYS A 1 246 ? 17.694 -8.223 8.378 1.00 46.09 246 CYS A O 1
ATOM 1998 N N . THR A 1 247 ? 16.641 -6.385 7.636 1.00 46.44 247 THR A N 1
ATOM 1999 C CA . THR A 1 247 ? 15.332 -6.641 8.234 1.00 46.44 247 THR A CA 1
ATOM 2000 C C . THR A 1 247 ? 14.488 -7.467 7.263 1.00 46.44 247 THR A C 1
ATOM 2002 O O . THR A 1 247 ? 14.491 -7.210 6.061 1.00 46.44 247 THR A O 1
ATOM 2005 N N . TYR A 1 248 ? 13.755 -8.452 7.776 1.00 66.00 248 TYR A N 1
ATOM 2006 C CA . TYR A 1 248 ? 12.932 -9.373 6.988 1.00 66.00 248 TYR A CA 1
ATOM 2007 C C . TYR A 1 248 ? 11.456 -9.126 7.305 1.00 66.00 248 TYR A C 1
ATOM 2009 O O . TYR A 1 248 ? 11.103 -8.982 8.458 1.00 66.00 248 TYR A O 1
ATOM 2017 N N . GLY A 1 249 ? 10.566 -9.078 6.326 1.00 77.62 249 GLY A N 1
ATOM 2018 C CA . GLY A 1 249 ? 9.117 -9.122 6.511 1.00 77.62 249 GLY A CA 1
ATOM 2019 C C . GLY A 1 249 ? 8.412 -7.842 6.097 1.00 77.62 249 GLY A C 1
ATOM 2020 O O . GLY A 1 249 ? 7.758 -7.839 5.059 1.00 77.62 249 GLY A O 1
ATOM 2021 N N . LEU A 1 250 ? 8.549 -6.772 6.884 1.00 84.50 250 LEU A N 1
ATOM 2022 C CA . LEU A 1 250 ? 7.752 -5.550 6.713 1.00 84.50 250 LEU A CA 1
ATOM 2023 C C . LEU A 1 250 ? 8.357 -4.532 5.740 1.00 84.50 250 LEU A C 1
ATOM 2025 O O . LEU A 1 250 ? 7.637 -3.968 4.924 1.00 84.50 250 LEU A O 1
ATOM 2029 N N . LEU A 1 251 ? 9.656 -4.274 5.881 1.00 82.25 251 LEU A N 1
ATOM 2030 C CA . LEU A 1 251 ? 10.397 -3.261 5.139 1.00 82.25 251 LEU A CA 1
ATOM 2031 C C . LEU A 1 251 ? 11.637 -3.898 4.531 1.00 82.25 251 LEU A C 1
ATOM 2033 O O . LEU A 1 251 ? 12.222 -4.803 5.127 1.00 82.25 251 LEU A O 1
ATOM 2037 N N . TRP A 1 252 ? 12.055 -3.397 3.376 1.00 75.25 252 TRP A N 1
ATOM 2038 C CA . TRP A 1 252 ? 13.288 -3.829 2.730 1.00 75.25 252 TRP A CA 1
ATOM 2039 C C . TRP A 1 252 ? 14.536 -3.254 3.400 1.00 75.25 252 TRP A C 1
ATOM 2041 O O . TRP A 1 252 ? 15.549 -3.935 3.546 1.00 75.25 252 TRP A O 1
ATOM 2051 N N . LYS A 1 253 ? 14.471 -1.980 3.802 1.00 72.19 253 LYS A N 1
ATOM 2052 C CA . LYS A 1 253 ? 15.590 -1.259 4.422 1.00 72.19 253 LYS A CA 1
ATOM 2053 C C . LYS A 1 253 ? 15.423 -1.203 5.937 1.00 72.19 253 LYS A C 1
ATOM 2055 O O . LYS A 1 253 ? 14.312 -1.070 6.449 1.00 72.19 253 LYS A O 1
ATOM 2060 N N . CYS A 1 254 ? 16.551 -1.218 6.641 1.00 69.94 254 CYS A N 1
ATOM 2061 C CA . CYS A 1 254 ? 16.605 -0.941 8.069 1.00 69.94 254 CYS A CA 1
ATOM 2062 C C . CYS A 1 254 ? 16.013 0.441 8.379 1.00 69.94 254 CYS A C 1
ATOM 2064 O O . CYS A 1 254 ? 16.379 1.431 7.747 1.00 69.94 254 CYS A O 1
ATOM 2066 N N . GLN A 1 255 ? 15.122 0.506 9.368 1.00 77.50 255 GLN A N 1
ATOM 2067 C CA . GLN A 1 255 ? 14.518 1.754 9.840 1.00 77.50 255 GLN A CA 1
ATOM 2068 C C . GLN A 1 255 ? 14.624 1.867 11.365 1.00 77.50 255 GLN A C 1
ATOM 2070 O O . GLN A 1 255 ? 15.129 0.968 12.039 1.00 77.50 255 GLN A O 1
ATOM 2075 N N . ASN A 1 256 ? 14.168 2.991 11.922 1.00 82.75 256 ASN A N 1
ATOM 2076 C CA . ASN A 1 256 ? 14.101 3.172 13.370 1.00 82.75 256 ASN A CA 1
ATOM 2077 C C . ASN A 1 256 ? 13.059 2.213 13.969 1.00 82.75 256 ASN A C 1
ATOM 2079 O O . ASN A 1 256 ? 11.856 2.363 13.732 1.00 82.75 256 ASN A O 1
ATOM 2083 N N . ASN A 1 257 ? 13.523 1.257 14.776 1.00 83.19 257 ASN A N 1
ATOM 2084 C CA . ASN A 1 257 ? 12.675 0.227 15.367 1.00 83.19 257 ASN A CA 1
ATOM 2085 C C . ASN A 1 257 ? 11.557 0.799 16.255 1.00 83.19 257 ASN A C 1
ATOM 2087 O O . ASN A 1 257 ? 10.457 0.254 16.292 1.00 83.19 257 ASN A O 1
ATOM 2091 N N . ASN A 1 258 ? 11.808 1.938 16.908 1.00 87.69 258 ASN A N 1
ATOM 2092 C CA . ASN A 1 258 ? 10.843 2.614 17.773 1.00 87.69 258 ASN A CA 1
ATOM 2093 C C . ASN A 1 258 ? 9.590 3.041 16.989 1.00 87.69 258 ASN A C 1
ATOM 2095 O O . ASN A 1 258 ? 8.465 2.852 17.444 1.00 87.69 258 ASN A O 1
ATOM 2099 N N . VAL A 1 259 ? 9.776 3.540 15.764 1.00 91.56 259 VAL A N 1
ATOM 2100 C CA . VAL A 1 259 ? 8.666 3.888 14.865 1.00 91.56 259 VAL A CA 1
ATOM 2101 C C . VAL A 1 259 ? 8.045 2.636 14.252 1.00 91.56 259 VAL A C 1
ATOM 2103 O O . VAL A 1 259 ? 6.822 2.531 14.195 1.00 91.56 259 VAL A O 1
ATOM 2106 N N . VAL A 1 260 ? 8.861 1.674 13.807 1.00 90.44 260 VAL A N 1
ATOM 2107 C CA . VAL A 1 260 ? 8.362 0.467 13.131 1.00 90.44 260 VAL A CA 1
ATOM 2108 C C . VAL A 1 260 ? 7.486 -0.375 14.054 1.00 90.44 260 VAL A C 1
ATOM 2110 O O . VAL A 1 260 ? 6.342 -0.653 13.702 1.00 90.44 260 VAL A O 1
ATOM 2113 N N . GLN A 1 261 ? 7.971 -0.745 15.240 1.00 92.12 261 GLN A N 1
ATOM 2114 C CA . GLN A 1 261 ? 7.234 -1.603 16.169 1.00 92.12 261 GLN A CA 1
ATOM 2115 C C . GLN A 1 261 ? 5.930 -0.938 16.633 1.00 92.12 261 GLN A C 1
ATOM 2117 O O . GLN A 1 261 ? 4.856 -1.533 16.517 1.00 92.12 261 GLN A O 1
ATOM 2122 N N . ARG A 1 262 ? 5.985 0.330 17.065 1.00 95.62 262 ARG A N 1
ATOM 2123 C CA . ARG A 1 262 ? 4.780 1.096 17.437 1.00 95.62 262 ARG A CA 1
ATOM 2124 C C . ARG A 1 262 ? 3.817 1.255 16.267 1.00 95.62 262 ARG A C 1
ATOM 2126 O O . ARG A 1 262 ? 2.606 1.158 16.450 1.00 95.62 262 ARG A O 1
ATOM 2133 N N . GLY A 1 263 ? 4.344 1.482 15.065 1.00 96.94 263 GLY A N 1
ATOM 2134 C CA . GLY A 1 263 ? 3.565 1.604 13.840 1.00 96.94 263 GLY A CA 1
ATOM 2135 C C . GLY A 1 263 ? 2.837 0.313 13.479 1.00 96.94 263 GLY A C 1
ATOM 2136 O O . GLY A 1 263 ? 1.658 0.372 13.130 1.00 96.94 263 GLY A O 1
ATOM 2137 N N . VAL A 1 264 ? 3.490 -0.846 13.623 1.00 96.44 264 VAL A N 1
ATOM 2138 C CA . VAL A 1 264 ? 2.872 -2.160 13.386 1.00 96.44 264 VAL A CA 1
ATOM 2139 C C . VAL A 1 264 ? 1.663 -2.353 14.291 1.00 96.44 264 VAL A C 1
ATOM 2141 O O . VAL A 1 264 ? 0.571 -2.638 13.799 1.00 96.44 264 VAL A O 1
ATOM 2144 N N . PHE A 1 265 ? 1.828 -2.135 15.596 1.00 97.94 265 PHE A N 1
ATOM 2145 C CA . PHE A 1 265 ? 0.738 -2.297 16.556 1.00 97.94 265 PHE A CA 1
ATOM 2146 C C . PHE A 1 265 ? -0.371 -1.259 16.389 1.00 97.94 265 PHE A C 1
ATOM 2148 O O . PHE A 1 265 ? -1.545 -1.598 16.526 1.00 97.94 265 PHE A O 1
ATOM 2155 N N . ALA A 1 266 ? -0.035 -0.018 16.029 1.00 98.25 266 ALA A N 1
ATOM 2156 C CA . ALA A 1 266 ? -1.032 1.003 15.725 1.00 98.25 266 ALA A CA 1
ATOM 2157 C C . ALA A 1 266 ? -1.873 0.619 14.493 1.00 98.25 266 ALA A C 1
ATOM 2159 O O . ALA A 1 266 ? -3.101 0.670 14.542 1.00 98.25 266 ALA A O 1
ATOM 2160 N N . ILE A 1 267 ? -1.242 0.178 13.399 1.00 98.50 267 ILE A N 1
ATOM 2161 C CA . ILE A 1 267 ? -1.954 -0.297 12.200 1.00 98.50 267 ILE A CA 1
ATOM 2162 C C . ILE A 1 267 ? -2.806 -1.529 12.531 1.00 98.50 267 ILE A C 1
ATOM 2164 O O . ILE A 1 267 ? -3.955 -1.612 12.093 1.00 98.50 267 ILE A O 1
ATOM 2168 N N . LEU A 1 268 ? -2.284 -2.456 13.339 1.00 98.12 268 LEU A N 1
ATOM 2169 C CA . LEU A 1 268 ? -3.012 -3.645 13.779 1.00 98.12 268 LEU A CA 1
ATOM 2170 C C . LEU A 1 268 ? -4.242 -3.285 14.625 1.00 98.12 268 LEU A C 1
ATOM 2172 O O . LEU A 1 268 ? -5.318 -3.827 14.383 1.00 98.12 268 LEU A O 1
ATOM 2176 N N . LEU A 1 269 ? -4.128 -2.320 15.546 1.00 98.38 269 LEU A N 1
ATOM 2177 C CA . LEU A 1 269 ? -5.262 -1.793 16.313 1.00 98.38 269 LEU A CA 1
ATOM 2178 C C . LEU A 1 269 ? -6.350 -1.240 15.383 1.00 98.38 269 LEU A C 1
ATOM 2180 O O . LEU A 1 269 ? -7.524 -1.588 15.522 1.00 98.38 269 LEU A O 1
ATOM 2184 N N . HIS A 1 270 ? -5.965 -0.423 14.396 1.00 98.25 270 HIS A N 1
ATOM 2185 C CA . HIS A 1 270 ? -6.889 0.077 13.376 1.00 98.25 270 HIS A CA 1
ATOM 2186 C C . HIS A 1 270 ? -7.571 -1.070 12.618 1.00 98.25 270 HIS A C 1
ATOM 2188 O O . HIS A 1 270 ? -8.793 -1.051 12.459 1.00 98.25 270 HIS A O 1
ATOM 2194 N N . ALA A 1 271 ? -6.801 -2.062 12.165 1.00 98.25 271 ALA A N 1
ATOM 2195 C CA . ALA A 1 271 ? -7.313 -3.192 11.399 1.00 98.25 271 ALA A CA 1
ATOM 2196 C C . ALA A 1 271 ? -8.329 -4.018 12.204 1.00 98.25 271 ALA A C 1
ATOM 2198 O O . ALA A 1 271 ? -9.421 -4.288 11.702 1.00 98.25 271 ALA A O 1
ATOM 2199 N N . VAL A 1 272 ? -8.025 -4.347 13.465 1.00 98.00 272 VAL A N 1
ATOM 2200 C CA . VAL A 1 272 ? -8.922 -5.095 14.364 1.00 98.00 272 VAL A CA 1
ATOM 2201 C C . VAL A 1 272 ? -10.222 -4.327 14.600 1.00 98.00 272 VAL A C 1
ATOM 2203 O O . VAL A 1 272 ? -11.309 -4.867 14.395 1.00 98.00 272 VAL A O 1
ATOM 2206 N N . LEU A 1 273 ? -10.137 -3.053 14.996 1.00 98.19 273 LEU A N 1
ATOM 2207 C CA . LEU A 1 273 ? -11.323 -2.270 15.355 1.00 98.19 273 LEU A CA 1
ATOM 2208 C C . LEU A 1 273 ? -12.231 -1.993 14.151 1.00 98.19 273 LEU A C 1
ATOM 2210 O O . LEU A 1 273 ? -13.454 -2.062 14.290 1.00 98.19 273 LEU A O 1
ATOM 2214 N N . LYS A 1 274 ? -11.658 -1.710 12.974 1.00 98.31 274 LYS A N 1
ATOM 2215 C CA . LYS A 1 274 ? -12.421 -1.501 11.733 1.00 98.31 274 LYS A CA 1
ATOM 2216 C C . LYS A 1 274 ? -13.057 -2.804 11.242 1.00 98.31 274 LYS A C 1
ATOM 2218 O O . LYS A 1 274 ? -14.266 -2.852 11.022 1.00 98.31 274 LYS A O 1
ATOM 2223 N N . SER A 1 275 ? -12.276 -3.880 11.121 1.00 97.38 275 SER A N 1
ATOM 2224 C CA . SER A 1 275 ? -12.770 -5.160 10.589 1.00 97.38 275 SER A CA 1
ATOM 2225 C C . SER A 1 275 ? -13.865 -5.780 11.457 1.00 97.38 275 SER A C 1
ATOM 2227 O O . SER A 1 275 ? -14.905 -6.164 10.921 1.00 97.38 275 SER A O 1
ATOM 2229 N N . ARG A 1 276 ? -13.709 -5.785 12.792 1.00 96.62 276 ARG A N 1
ATOM 2230 C CA . ARG A 1 276 ? -14.754 -6.274 13.709 1.00 96.62 276 ARG A CA 1
ATOM 2231 C C . ARG A 1 276 ? -16.026 -5.442 13.622 1.00 96.62 276 ARG A C 1
ATOM 2233 O O . ARG A 1 276 ? -17.115 -6.007 13.603 1.00 96.62 276 ARG A O 1
ATOM 2240 N N . ARG A 1 277 ? -15.914 -4.110 13.534 1.00 97.19 277 ARG A N 1
ATOM 2241 C CA . ARG A 1 277 ? -17.087 -3.232 13.398 1.00 97.19 277 ARG A CA 1
ATOM 2242 C C . ARG A 1 277 ? -17.850 -3.480 12.101 1.00 97.19 277 ARG A C 1
ATOM 2244 O O . ARG A 1 277 ? -19.076 -3.386 12.093 1.00 97.19 277 ARG A O 1
ATOM 2251 N N . MET A 1 278 ? -17.125 -3.769 11.026 1.00 97.44 278 MET A N 1
ATOM 2252 C CA . MET A 1 278 ? -17.689 -4.071 9.712 1.00 97.44 278 MET A CA 1
ATOM 2253 C C . MET A 1 278 ? -18.161 -5.526 9.575 1.00 97.44 278 MET A C 1
ATOM 2255 O O . MET A 1 278 ? -18.878 -5.825 8.624 1.00 97.44 278 MET A O 1
ATOM 2259 N N . GLY A 1 279 ? -17.790 -6.413 10.505 1.00 96.38 279 GLY A N 1
ATOM 2260 C CA . GLY A 1 279 ? -18.099 -7.841 10.439 1.00 96.38 279 GLY A CA 1
ATOM 2261 C C . GLY A 1 279 ? -17.371 -8.563 9.303 1.00 96.38 279 GLY A C 1
ATOM 2262 O O . GLY A 1 279 ? -17.942 -9.469 8.704 1.00 96.38 279 GLY A O 1
ATOM 2263 N N . LEU A 1 280 ? -16.147 -8.137 8.967 1.00 96.06 280 LEU A N 1
ATOM 2264 C CA . LEU A 1 280 ? -15.361 -8.751 7.894 1.00 96.06 280 LEU A CA 1
ATOM 2265 C C . LEU A 1 280 ? -14.693 -10.048 8.364 1.00 96.06 280 LEU A C 1
ATOM 2267 O O . LEU A 1 280 ? -13.924 -10.032 9.324 1.00 96.06 280 LEU A O 1
ATOM 2271 N N . GLY A 1 281 ? -14.953 -11.143 7.649 1.00 94.44 281 GLY A N 1
ATOM 2272 C CA . GLY A 1 281 ? -14.267 -12.426 7.841 1.00 94.44 281 GLY A CA 1
ATOM 2273 C C . GLY A 1 281 ? -12.916 -12.508 7.119 1.00 94.44 281 GLY A C 1
ATOM 2274 O O . GLY A 1 281 ? -12.569 -11.624 6.329 1.00 94.44 281 GLY A O 1
ATOM 2275 N N . LEU A 1 282 ? -12.178 -13.596 7.363 1.00 91.56 282 LEU A N 1
ATOM 2276 C CA . LEU A 1 282 ? -10.891 -13.968 6.752 1.00 91.56 282 LEU A CA 1
ATOM 2277 C C . LEU A 1 282 ? -9.702 -13.035 7.021 1.00 91.56 282 LEU A C 1
ATOM 2279 O O . LEU A 1 282 ? -8.595 -13.347 6.591 1.00 91.56 282 LEU A O 1
ATOM 2283 N N . LEU A 1 283 ? -9.888 -11.931 7.752 1.00 92.75 283 LEU A N 1
ATOM 2284 C CA . LEU A 1 283 ? -8.784 -11.036 8.107 1.00 92.75 283 LEU A CA 1
ATOM 2285 C C . LEU A 1 283 ? -8.156 -11.397 9.457 1.00 92.75 283 LEU A C 1
ATOM 2287 O O . LEU A 1 283 ? -6.945 -11.536 9.553 1.00 92.75 283 LEU A O 1
ATOM 2291 N N . MET A 1 284 ? -8.973 -11.534 10.504 1.00 91.50 284 MET A N 1
ATOM 2292 C CA . MET A 1 284 ? -8.506 -11.780 11.879 1.00 91.50 284 MET A CA 1
ATOM 2293 C C . MET A 1 284 ? -8.823 -13.200 12.376 1.00 91.50 284 MET A C 1
ATOM 2295 O O . MET A 1 284 ? -8.689 -13.474 13.568 1.00 91.50 284 MET A O 1
ATOM 2299 N N . ASP A 1 285 ? -9.260 -14.091 11.481 1.00 91.44 285 ASP A N 1
ATOM 2300 C CA . ASP A 1 285 ? -9.514 -15.498 11.804 1.00 91.44 285 ASP A CA 1
ATOM 2301 C C . ASP A 1 285 ? -8.187 -16.221 12.094 1.00 91.44 285 ASP A C 1
ATOM 2303 O O . ASP A 1 285 ? -7.152 -15.870 11.533 1.00 91.44 285 ASP A O 1
ATOM 2307 N N . HIS A 1 286 ? -8.201 -17.245 12.953 1.00 84.25 286 HIS A N 1
ATOM 2308 C CA . HIS A 1 286 ? -6.978 -17.935 13.400 1.00 84.25 286 HIS A CA 1
ATOM 2309 C C . HIS A 1 286 ? -6.108 -18.445 12.236 1.00 84.25 286 HIS A C 1
ATOM 2311 O O . HIS A 1 286 ? -4.896 -18.244 12.236 1.00 84.25 286 HIS A O 1
ATOM 2317 N N . ASP A 1 287 ? -6.740 -19.035 11.217 1.00 87.69 287 ASP A N 1
ATOM 2318 C CA . ASP A 1 287 ? -6.064 -19.604 10.043 1.00 87.69 287 ASP A CA 1
ATOM 2319 C C . ASP A 1 287 ? -5.996 -18.621 8.856 1.00 87.69 287 ASP A C 1
ATOM 2321 O O . ASP A 1 287 ? -5.693 -19.012 7.728 1.00 87.69 287 ASP A O 1
ATOM 2325 N N . ALA A 1 288 ? -6.296 -17.336 9.086 1.00 92.62 288 ALA A N 1
ATOM 2326 C CA . ALA A 1 288 ? -6.238 -16.306 8.055 1.00 92.62 288 ALA A CA 1
ATOM 2327 C C . ALA A 1 288 ? -4.805 -16.059 7.567 1.00 92.62 288 ALA A C 1
ATOM 2329 O O . ALA A 1 288 ? -3.829 -16.113 8.331 1.00 92.62 288 ALA A O 1
ATOM 2330 N N . ALA A 1 289 ? -4.667 -15.670 6.296 1.00 94.50 289 ALA A N 1
ATOM 2331 C CA . ALA A 1 289 ? -3.359 -15.352 5.738 1.00 94.50 289 ALA A CA 1
ATOM 2332 C C . ALA A 1 289 ? -2.712 -14.152 6.453 1.00 94.50 289 ALA A C 1
ATOM 2334 O O . ALA A 1 289 ? -1.499 -14.140 6.663 1.00 94.50 289 ALA A O 1
ATOM 2335 N N . PHE A 1 290 ? -3.508 -13.187 6.921 1.00 95.94 290 PHE A N 1
ATOM 2336 C CA . PHE A 1 290 ? -2.992 -12.035 7.661 1.00 95.94 290 PHE A CA 1
ATOM 2337 C C . PHE A 1 290 ? -2.384 -12.433 9.010 1.00 95.94 290 PHE A C 1
ATOM 2339 O O . PHE A 1 290 ? -1.306 -11.959 9.359 1.00 95.94 290 PHE A O 1
ATOM 2346 N N . MET A 1 291 ? -3.010 -13.366 9.735 1.00 93.69 291 MET A N 1
ATOM 2347 C CA . MET A 1 291 ? -2.468 -13.908 10.986 1.00 93.69 291 MET A CA 1
ATOM 2348 C C . MET A 1 291 ? -1.171 -14.691 10.756 1.00 93.69 291 MET A C 1
ATOM 2350 O O . MET A 1 291 ? -0.224 -14.578 11.541 1.00 93.69 291 MET A O 1
ATOM 2354 N N . THR A 1 292 ? -1.083 -15.411 9.635 1.00 92.75 292 THR A N 1
ATOM 2355 C CA . THR A 1 292 ? 0.160 -16.069 9.209 1.00 92.75 292 THR A CA 1
ATOM 2356 C C . THR A 1 292 ? 1.256 -15.041 8.914 1.00 92.75 292 THR A C 1
ATOM 2358 O O . THR A 1 292 ? 2.377 -15.179 9.398 1.00 92.75 292 THR A O 1
ATOM 2361 N N . TYR A 1 293 ? 0.938 -13.974 8.174 1.00 93.75 293 TYR A N 1
ATOM 2362 C CA . TYR A 1 293 ? 1.871 -12.878 7.899 1.00 93.75 293 TYR A CA 1
ATOM 2363 C C . TYR A 1 293 ? 2.384 -12.229 9.191 1.00 93.75 293 TYR A C 1
ATOM 2365 O O . TYR A 1 293 ? 3.591 -12.078 9.369 1.00 93.75 293 TYR A O 1
ATOM 2373 N N . LEU A 1 294 ? 1.475 -11.888 10.109 1.00 92.69 294 LEU A N 1
ATOM 2374 C CA . LEU A 1 294 ? 1.793 -11.277 11.399 1.00 92.69 294 LEU A CA 1
ATOM 2375 C C . LEU A 1 294 ? 2.718 -12.155 12.251 1.00 92.69 294 LEU A C 1
ATOM 2377 O O . LEU A 1 294 ? 3.626 -11.638 12.897 1.00 92.69 294 LEU A O 1
ATOM 2381 N N . SER A 1 295 ? 2.519 -13.473 12.215 1.00 88.00 295 SER A N 1
ATOM 2382 C CA . SER A 1 295 ? 3.356 -14.445 12.932 1.00 88.00 295 SER A CA 1
ATOM 2383 C C . SER A 1 295 ? 4.764 -14.578 12.340 1.00 88.00 295 SER A C 1
ATOM 2385 O O . SER A 1 295 ? 5.687 -14.973 13.046 1.00 88.00 295 SER A O 1
ATOM 2387 N N . ASN A 1 296 ? 4.938 -14.224 11.063 1.00 86.19 296 ASN A N 1
ATOM 2388 C CA . ASN A 1 296 ? 6.223 -14.255 10.363 1.00 86.19 296 ASN A CA 1
ATOM 2389 C C . ASN A 1 296 ? 7.014 -12.942 10.485 1.00 86.19 296 ASN A C 1
ATOM 2391 O O . ASN A 1 296 ? 8.132 -12.854 9.963 1.00 86.19 296 ASN A O 1
ATOM 2395 N N . LEU A 1 297 ? 6.443 -11.904 11.109 1.00 86.44 297 LEU A N 1
ATOM 2396 C CA . LEU A 1 297 ? 7.145 -10.641 11.326 1.00 86.44 297 LEU A CA 1
ATOM 2397 C C . LEU A 1 297 ? 8.344 -10.847 12.265 1.00 86.44 297 LEU A C 1
ATOM 2399 O O . LEU A 1 297 ? 8.237 -11.591 13.238 1.00 86.44 297 LEU A O 1
ATOM 2403 N N . PRO A 1 298 ? 9.471 -10.154 12.031 1.00 77.19 298 PRO A N 1
ATOM 2404 C CA . PRO A 1 298 ? 10.728 -10.346 12.753 1.00 77.19 298 PRO A CA 1
ATOM 2405 C C . PRO A 1 298 ? 10.713 -9.601 14.100 1.00 77.19 298 PRO A C 1
ATOM 2407 O O . PRO A 1 298 ? 11.684 -8.950 14.473 1.00 77.19 298 PRO A O 1
ATOM 2410 N N . LEU A 1 299 ? 9.576 -9.593 14.790 1.00 80.56 299 LEU A N 1
ATOM 2411 C CA . LEU A 1 299 ? 9.450 -8.990 16.110 1.00 80.56 299 LEU A CA 1
ATOM 2412 C C . LEU A 1 299 ? 9.851 -10.018 17.176 1.00 80.56 299 LEU A C 1
ATOM 2414 O O . LEU A 1 299 ? 10.027 -11.201 16.875 1.00 80.56 299 LEU A O 1
ATOM 2418 N N . LEU A 1 300 ? 9.979 -9.580 18.432 1.00 80.75 300 LEU A N 1
ATOM 2419 C CA . LEU A 1 300 ? 10.200 -10.512 19.540 1.00 80.75 300 LEU A CA 1
ATOM 2420 C C . LEU A 1 300 ? 9.145 -11.636 19.510 1.00 80.75 300 LEU A C 1
ATOM 2422 O O . LEU A 1 300 ? 7.964 -11.356 19.271 1.00 80.75 300 LEU A O 1
ATOM 2426 N N . PRO A 1 301 ? 9.530 -12.904 19.742 1.00 78.12 301 PRO A N 1
ATOM 2427 C CA . PRO A 1 301 ? 8.595 -14.018 19.658 1.00 78.12 301 PRO A CA 1
ATOM 2428 C C . PRO A 1 301 ? 7.319 -13.776 20.476 1.00 78.12 301 PRO A C 1
ATOM 2430 O O . PRO A 1 301 ? 7.366 -13.297 21.606 1.00 78.12 301 PRO A O 1
ATOM 2433 N N . ARG A 1 302 ? 6.160 -14.130 19.903 1.00 83.62 302 ARG A N 1
ATOM 2434 C CA . ARG A 1 302 ? 4.820 -14.050 20.532 1.00 83.62 302 ARG A CA 1
ATOM 2435 C C . ARG A 1 302 ? 4.308 -12.643 20.867 1.00 83.62 302 ARG A C 1
ATOM 2437 O O . ARG A 1 302 ? 3.155 -12.524 21.267 1.00 83.62 302 ARG A O 1
ATOM 2444 N N . ILE A 1 303 ? 5.078 -11.579 20.644 1.00 89.31 303 ILE A N 1
ATOM 2445 C CA . ILE A 1 303 ? 4.675 -10.202 20.977 1.00 89.31 303 ILE A CA 1
ATOM 2446 C C . ILE A 1 303 ? 3.371 -9.777 20.283 1.00 89.31 303 ILE A C 1
ATOM 2448 O O . ILE A 1 303 ? 2.516 -9.152 20.905 1.00 89.31 303 ILE A O 1
ATOM 2452 N N . VAL A 1 304 ? 3.166 -10.188 19.025 1.00 91.81 304 VAL A N 1
ATOM 2453 C CA . VAL A 1 304 ? 1.931 -9.902 18.279 1.00 91.81 304 VAL A CA 1
ATOM 2454 C C . VAL A 1 304 ? 0.733 -10.629 18.877 1.00 91.81 304 VAL A C 1
ATOM 2456 O O . VAL A 1 304 ? -0.334 -10.038 19.027 1.00 91.81 304 VAL A O 1
ATOM 2459 N N . LEU A 1 305 ? 0.916 -11.890 19.270 1.00 91.62 305 LEU A N 1
ATOM 2460 C CA . LEU A 1 305 ? -0.135 -12.675 19.912 1.00 91.62 305 LEU A CA 1
ATOM 2461 C C . LEU A 1 305 ? -0.480 -12.108 21.293 1.00 91.62 305 LEU A C 1
ATOM 2463 O O . LEU A 1 305 ? -1.657 -11.992 21.608 1.00 91.62 305 LEU A O 1
ATOM 2467 N N . ASN A 1 306 ? 0.517 -11.675 22.069 1.00 92.69 306 ASN A N 1
ATOM 2468 C CA . ASN A 1 306 ? 0.305 -11.034 23.369 1.00 92.69 306 ASN A CA 1
ATOM 2469 C C . ASN A 1 306 ? -0.454 -9.706 23.233 1.00 92.69 306 ASN A C 1
ATOM 2471 O O . ASN A 1 306 ? -1.366 -9.434 24.010 1.00 92.69 306 ASN A O 1
ATOM 2475 N N . PHE A 1 307 ? -0.116 -8.897 22.222 1.00 96.31 307 PHE A N 1
ATOM 2476 C CA . PHE A 1 307 ? -0.857 -7.675 21.912 1.00 96.31 307 PHE A CA 1
ATOM 2477 C C . PHE A 1 307 ? -2.323 -7.975 21.582 1.00 96.31 307 PHE A C 1
ATOM 2479 O O . PHE A 1 307 ? -3.220 -7.330 22.123 1.00 96.31 307 PHE A O 1
ATOM 2486 N N . LEU A 1 308 ? -2.571 -8.952 20.703 1.00 96.38 308 LEU A N 1
ATOM 2487 C CA . LEU A 1 308 ? -3.925 -9.329 20.297 1.00 96.38 308 LEU A CA 1
ATOM 2488 C C . LEU A 1 308 ? -4.729 -9.927 21.454 1.00 96.38 308 LEU A C 1
ATOM 2490 O O . LEU A 1 308 ? -5.895 -9.580 21.603 1.00 96.38 308 LEU A O 1
ATOM 2494 N N . ASP A 1 309 ? -4.118 -10.766 22.290 1.00 95.38 309 ASP A N 1
ATOM 2495 C CA . ASP A 1 309 ? -4.742 -11.303 23.502 1.00 95.38 309 ASP A CA 1
ATOM 2496 C C . ASP A 1 309 ? -5.163 -10.181 24.464 1.00 95.38 309 ASP A C 1
ATOM 2498 O O . ASP A 1 309 ? -6.328 -10.114 24.863 1.00 95.38 309 ASP A O 1
ATOM 2502 N N . GLY A 1 310 ? -4.254 -9.248 24.771 1.00 95.88 310 GLY A N 1
ATOM 2503 C CA . GLY A 1 310 ? -4.556 -8.081 25.603 1.00 95.88 310 GLY A CA 1
ATOM 2504 C C . GLY A 1 310 ? -5.669 -7.215 25.009 1.00 95.88 310 GLY A C 1
ATOM 2505 O O . GLY A 1 310 ? -6.600 -6.830 25.716 1.00 95.88 310 GLY A O 1
ATOM 2506 N N . LEU A 1 311 ? -5.634 -6.972 23.694 1.00 97.19 311 LEU A N 1
ATOM 2507 C CA . LEU A 1 311 ? -6.670 -6.221 22.986 1.00 97.19 311 LEU A CA 1
ATOM 2508 C C . LEU A 1 311 ? -8.031 -6.929 23.038 1.00 97.19 311 LEU A C 1
ATOM 2510 O O . LEU A 1 311 ? -9.038 -6.288 23.331 1.00 97.19 311 LEU A O 1
ATOM 2514 N N . TYR A 1 312 ? -8.094 -8.234 22.774 1.00 96.88 312 TYR A N 1
ATOM 2515 C CA . TYR A 1 312 ? -9.354 -8.975 22.815 1.00 96.88 312 TYR A CA 1
ATOM 2516 C C . TYR A 1 312 ? -9.934 -9.031 24.225 1.00 96.88 312 TYR A C 1
ATOM 2518 O O . TYR A 1 312 ? -11.113 -8.721 24.387 1.00 96.88 312 TYR A O 1
ATOM 2526 N N . ARG A 1 313 ? -9.110 -9.295 25.248 1.00 96.75 313 ARG A N 1
ATOM 2527 C CA . ARG A 1 313 ? -9.543 -9.218 26.651 1.00 96.75 313 ARG A CA 1
ATOM 2528 C C . ARG A 1 313 ? -10.064 -7.833 27.010 1.00 96.75 313 ARG A C 1
ATOM 2530 O O . ARG A 1 313 ? -11.104 -7.734 27.652 1.00 96.75 313 ARG A O 1
ATOM 2537 N N . TYR A 1 314 ? -9.384 -6.772 26.574 1.00 96.94 314 TYR A N 1
ATOM 2538 C CA . TYR A 1 314 ? -9.842 -5.404 26.807 1.00 96.94 314 TYR A CA 1
ATOM 2539 C C . TYR A 1 314 ? -11.230 -5.176 26.198 1.00 96.94 314 TYR A C 1
ATOM 2541 O O . TYR A 1 314 ? -12.138 -4.714 26.883 1.00 96.94 314 TYR A O 1
ATOM 2549 N N . LEU A 1 315 ? -11.412 -5.543 24.925 1.00 96.88 315 LEU A N 1
ATOM 2550 C CA . LEU A 1 315 ? -12.684 -5.375 24.218 1.00 96.88 315 LEU A CA 1
ATOM 2551 C C . LEU A 1 315 ? -13.814 -6.205 24.842 1.00 96.88 315 LEU A C 1
ATOM 2553 O O . LEU A 1 315 ? -14.943 -5.725 24.926 1.00 96.88 315 LEU A O 1
ATOM 2557 N N . ASP A 1 316 ? -13.523 -7.427 25.287 1.00 96.38 316 ASP A N 1
ATOM 2558 C CA . ASP A 1 316 ? -14.512 -8.312 25.902 1.00 96.38 316 ASP A CA 1
ATOM 2559 C C . ASP A 1 316 ? -14.931 -7.811 27.292 1.00 96.38 316 ASP A C 1
ATOM 2561 O O . ASP A 1 316 ? -16.126 -7.771 27.587 1.00 96.38 316 ASP A O 1
ATOM 2565 N N . VAL A 1 317 ? -13.984 -7.347 28.117 1.00 95.75 317 VAL A N 1
ATOM 2566 C CA . VAL A 1 317 ? -14.295 -6.714 29.411 1.00 95.75 317 VAL A CA 1
ATOM 2567 C C . VAL A 1 317 ? -15.097 -5.434 29.193 1.00 95.75 317 VAL A C 1
ATOM 2569 O O . VAL A 1 317 ? -16.143 -5.273 29.809 1.00 95.75 317 VAL A O 1
ATOM 2572 N N . GLN A 1 318 ? -14.689 -4.568 28.262 1.00 95.12 318 GLN A N 1
ATOM 2573 C CA . GLN A 1 318 ? -15.416 -3.331 27.961 1.00 95.12 318 GLN A CA 1
ATOM 2574 C C . GLN A 1 318 ? -16.862 -3.591 27.507 1.00 95.12 318 GLN A C 1
ATOM 2576 O O . GLN A 1 318 ? -17.745 -2.763 27.731 1.00 95.12 318 GLN A O 1
ATOM 2581 N N . LYS A 1 319 ? -17.111 -4.738 26.866 1.00 94.94 319 LYS A N 1
ATOM 2582 C CA . LYS A 1 319 ? -18.442 -5.157 26.421 1.00 94.94 319 LYS A CA 1
ATOM 2583 C C . LYS A 1 319 ? -19.296 -5.750 27.544 1.00 94.94 319 LYS A C 1
ATOM 2585 O O . LYS A 1 319 ? -20.502 -5.516 27.562 1.00 94.94 319 LYS A O 1
ATOM 2590 N N . VAL A 1 320 ? -18.705 -6.577 28.408 1.00 95.94 320 VAL A N 1
ATOM 2591 C CA . VAL A 1 320 ? -19.433 -7.381 29.408 1.00 95.94 320 VAL A CA 1
ATOM 2592 C C . VAL A 1 320 ? -19.522 -6.680 30.764 1.00 95.94 320 VAL A C 1
ATOM 2594 O O . VAL A 1 320 ? -20.571 -6.730 31.398 1.00 95.94 320 VAL A O 1
ATOM 2597 N N . ASP A 1 321 ? -18.437 -6.046 31.202 1.00 94.25 321 ASP A N 1
ATOM 2598 C CA . ASP A 1 321 ? -18.278 -5.462 32.536 1.00 94.25 321 ASP A CA 1
ATOM 2599 C C . ASP A 1 321 ? -17.345 -4.227 32.487 1.00 94.25 321 ASP A C 1
ATOM 2601 O O . ASP A 1 321 ? -16.190 -4.284 32.926 1.00 94.25 321 ASP A O 1
ATOM 2605 N N . PRO A 1 322 ? -17.811 -3.097 31.912 1.00 91.25 322 PRO A N 1
ATOM 2606 C CA . PRO A 1 322 ? -16.998 -1.890 31.741 1.00 91.25 322 PRO A CA 1
ATOM 2607 C C . PRO A 1 322 ? -16.591 -1.228 33.068 1.00 91.25 322 PRO A C 1
ATOM 2609 O O . PRO A 1 322 ? -15.650 -0.436 33.090 1.00 91.25 322 PRO A O 1
ATOM 2612 N N . ASP A 1 323 ? -17.258 -1.556 34.178 1.00 92.56 323 ASP A N 1
ATOM 2613 C CA . ASP A 1 323 ? -16.936 -1.018 35.503 1.00 92.56 323 ASP A CA 1
ATOM 2614 C C . ASP A 1 323 ? -15.759 -1.760 36.167 1.00 92.56 323 ASP A C 1
ATOM 2616 O O . ASP A 1 323 ? -15.189 -1.283 37.157 1.00 92.56 323 ASP A O 1
ATOM 2620 N N . ASN A 1 324 ? -15.323 -2.893 35.600 1.00 91.94 324 ASN A N 1
ATOM 2621 C CA . ASN A 1 324 ? -14.188 -3.672 36.088 1.00 91.94 324 ASN A CA 1
ATOM 2622 C C . ASN A 1 324 ? -12.845 -3.025 35.731 1.00 91.94 324 ASN A C 1
ATOM 2624 O O . ASN A 1 324 ? -12.064 -3.496 34.898 1.00 91.94 324 ASN A O 1
ATOM 2628 N N . CYS A 1 325 ? -12.553 -1.930 36.428 1.00 87.38 325 CYS A N 1
ATOM 2629 C CA . CYS A 1 325 ? -11.368 -1.113 36.204 1.00 87.38 325 CYS A CA 1
ATOM 2630 C C . CYS A 1 325 ? -10.057 -1.906 36.336 1.00 87.38 325 CYS A C 1
ATOM 2632 O O . CYS A 1 325 ? -9.078 -1.576 35.670 1.00 87.38 325 CYS A O 1
ATOM 2634 N N . ASN A 1 326 ? -10.013 -2.946 37.177 1.00 88.50 326 ASN A N 1
ATOM 2635 C CA . ASN A 1 326 ? -8.813 -3.768 37.344 1.00 88.50 326 ASN A CA 1
ATOM 2636 C C . ASN A 1 326 ? -8.570 -4.666 36.128 1.00 88.50 326 ASN A C 1
ATOM 2638 O O . ASN A 1 326 ? -7.446 -4.709 35.631 1.00 88.50 326 ASN A O 1
ATOM 2642 N N . ALA A 1 327 ? -9.608 -5.336 35.620 1.00 91.38 327 ALA A N 1
ATOM 2643 C CA . ALA A 1 327 ? -9.493 -6.174 34.430 1.00 91.38 327 ALA A CA 1
ATOM 2644 C C . ALA A 1 327 ? -9.155 -5.342 33.182 1.00 91.38 327 ALA A C 1
ATOM 2646 O O . ALA A 1 327 ? -8.270 -5.726 32.416 1.00 91.38 327 ALA A O 1
ATOM 2647 N N . LEU A 1 328 ? -9.779 -4.166 33.024 1.00 91.31 328 LEU A N 1
ATOM 2648 C CA . LEU A 1 328 ? -9.457 -3.228 31.943 1.00 91.31 328 LEU A CA 1
ATOM 2649 C C . LEU A 1 328 ? -8.007 -2.746 32.012 1.00 91.31 328 LEU A C 1
ATOM 2651 O O . LEU A 1 328 ? -7.310 -2.760 30.999 1.00 91.31 328 LEU A O 1
ATOM 2655 N N . LYS A 1 329 ? -7.527 -2.352 33.199 1.00 89.44 329 LYS A N 1
ATOM 2656 C CA . LYS A 1 329 ? -6.131 -1.930 33.389 1.00 89.44 329 LYS A CA 1
ATOM 2657 C C . LYS A 1 329 ? -5.147 -3.058 33.108 1.00 89.44 329 LYS A C 1
ATOM 2659 O O . LYS A 1 329 ? -4.143 -2.810 32.452 1.00 89.44 329 LYS A O 1
ATOM 2664 N N . GLN A 1 330 ? -5.440 -4.278 33.550 1.00 90.62 330 GLN A N 1
ATOM 2665 C CA . GLN A 1 330 ? -4.584 -5.430 33.281 1.00 90.62 330 GLN A CA 1
ATOM 2666 C C . GLN A 1 330 ? -4.499 -5.720 31.777 1.00 90.62 330 GLN A C 1
ATOM 2668 O O . GLN A 1 330 ? -3.406 -5.868 31.240 1.00 90.62 330 GLN A O 1
ATOM 2673 N N . ALA A 1 331 ? -5.638 -5.747 31.081 1.00 93.50 331 ALA A N 1
ATOM 2674 C CA . ALA A 1 331 ? -5.671 -5.973 29.639 1.00 93.50 331 ALA A CA 1
ATOM 2675 C C . ALA A 1 331 ? -4.958 -4.851 28.859 1.00 93.50 331 ALA A C 1
ATOM 2677 O O . ALA A 1 331 ? -4.184 -5.128 27.942 1.00 93.50 331 ALA A O 1
ATOM 2678 N N . LEU A 1 332 ? -5.159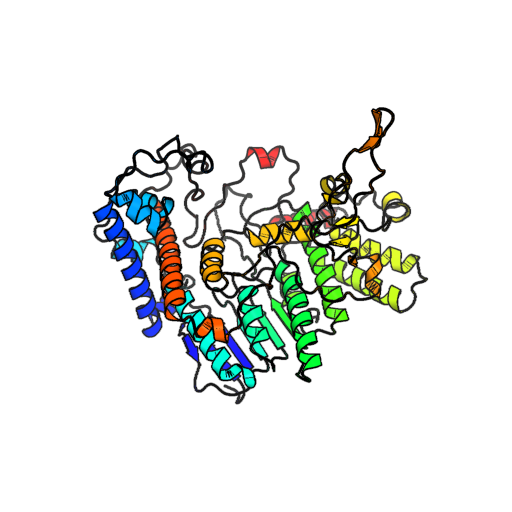 -3.590 29.265 1.00 92.88 332 LEU A N 1
ATOM 2679 C CA . LEU A 1 332 ? -4.463 -2.431 28.703 1.00 92.88 332 LEU A CA 1
ATOM 2680 C C . LEU A 1 332 ? -2.948 -2.517 28.923 1.00 92.88 332 LEU A C 1
ATOM 2682 O O . LEU A 1 332 ? -2.197 -2.224 27.997 1.00 92.88 332 LEU A O 1
ATOM 2686 N N . TYR A 1 333 ? -2.507 -2.940 30.109 1.00 91.69 333 TYR A N 1
ATOM 2687 C CA . TYR A 1 333 ? -1.092 -3.134 30.418 1.00 91.69 333 TYR A CA 1
ATOM 2688 C C . TYR A 1 333 ? -0.467 -4.221 29.555 1.00 91.69 333 TYR A C 1
ATOM 2690 O O . TYR A 1 333 ? 0.586 -4.004 28.968 1.00 91.69 333 TYR A O 1
ATOM 2698 N N . ASP A 1 334 ? -1.114 -5.378 29.437 1.00 90.88 334 ASP A N 1
ATOM 2699 C CA . ASP A 1 334 ? -0.586 -6.485 28.639 1.00 90.88 334 ASP A CA 1
ATOM 2700 C C . ASP A 1 334 ? -0.483 -6.089 27.155 1.00 90.88 334 ASP A C 1
ATOM 2702 O O . ASP A 1 334 ? 0.525 -6.366 26.496 1.00 90.88 334 ASP A O 1
ATOM 2706 N N . MET A 1 335 ? -1.484 -5.354 26.653 1.00 94.12 335 MET A N 1
ATOM 2707 C CA . MET A 1 335 ? -1.468 -4.782 25.308 1.00 94.12 335 MET A CA 1
ATOM 2708 C C . MET A 1 335 ? -0.347 -3.740 25.141 1.00 94.12 335 MET A C 1
ATOM 2710 O O . MET A 1 335 ? 0.403 -3.798 24.168 1.00 94.12 335 MET A O 1
ATOM 2714 N N . SER A 1 336 ? -0.200 -2.787 26.069 1.00 92.25 336 SER A N 1
ATOM 2715 C CA . SER A 1 336 ? 0.795 -1.710 25.962 1.00 92.25 336 SER A CA 1
ATOM 2716 C C . SER A 1 336 ? 2.227 -2.199 26.183 1.00 92.25 336 SER A C 1
ATOM 2718 O O . SER A 1 336 ? 3.154 -1.729 25.518 1.00 92.25 336 SER A O 1
ATOM 2720 N N . LYS A 1 337 ? 2.416 -3.207 27.039 1.00 90.56 337 LYS A N 1
ATOM 2721 C CA . LYS A 1 337 ? 3.689 -3.903 27.249 1.00 90.56 337 LYS A CA 1
ATOM 2722 C C . LYS A 1 337 ? 4.204 -4.498 25.943 1.00 90.56 337 LYS A C 1
ATOM 2724 O O . LYS A 1 337 ? 5.380 -4.331 25.630 1.00 90.56 337 LYS A O 1
ATOM 2729 N N . ALA A 1 338 ? 3.334 -5.126 25.150 1.00 91.38 338 ALA A N 1
ATOM 2730 C CA . ALA A 1 338 ? 3.705 -5.659 23.840 1.00 91.38 338 ALA A CA 1
ATOM 2731 C C . ALA A 1 338 ? 4.168 -4.562 22.863 1.00 91.38 338 ALA A C 1
ATOM 2733 O O . ALA A 1 338 ? 5.010 -4.813 22.014 1.00 91.38 338 ALA A O 1
ATOM 2734 N N . ILE A 1 339 ? 3.692 -3.323 23.000 1.00 92.88 339 ILE A N 1
ATOM 2735 C CA . ILE A 1 339 ? 4.170 -2.206 22.173 1.00 92.88 339 ILE A CA 1
ATOM 2736 C C . ILE A 1 339 ? 5.583 -1.773 22.594 1.00 92.88 339 ILE A C 1
ATOM 2738 O O . ILE A 1 339 ? 6.398 -1.432 21.738 1.00 92.88 339 ILE A O 1
ATOM 2742 N N . ARG A 1 340 ? 5.871 -1.777 23.901 1.00 90.44 340 ARG A N 1
ATOM 2743 C CA . ARG A 1 340 ? 7.062 -1.151 24.509 1.00 90.44 340 ARG A CA 1
ATOM 2744 C C . ARG A 1 340 ? 8.242 -2.103 24.722 1.00 90.44 340 ARG A C 1
ATOM 2746 O O . ARG A 1 340 ? 9.382 -1.645 24.791 1.00 90.44 340 ARG A O 1
ATOM 2753 N N . ILE A 1 341 ? 7.994 -3.407 24.839 1.00 87.44 341 ILE A N 1
ATOM 2754 C CA . ILE A 1 341 ? 9.039 -4.402 25.109 1.00 87.44 341 ILE A CA 1
ATOM 2755 C C . ILE A 1 341 ? 10.129 -4.373 24.027 1.00 87.44 341 ILE A C 1
ATOM 2757 O O . ILE A 1 341 ? 9.838 -4.268 22.836 1.00 87.44 341 ILE A O 1
ATOM 2761 N N . GLY A 1 342 ? 11.392 -4.403 24.455 1.00 83.62 342 GLY A N 1
ATOM 2762 C CA . GLY A 1 342 ? 12.564 -4.261 23.581 1.00 83.62 342 GLY A CA 1
ATOM 2763 C C . GLY A 1 342 ? 12.939 -2.814 23.227 1.00 83.62 342 GLY A C 1
ATOM 2764 O O . GLY A 1 342 ? 14.100 -2.561 22.913 1.00 83.62 342 GLY A O 1
ATOM 2765 N N . LEU A 1 343 ? 12.006 -1.858 23.348 1.00 84.69 343 LEU A N 1
ATOM 2766 C CA . LEU A 1 343 ? 12.242 -0.429 23.087 1.00 84.69 343 LEU A CA 1
ATOM 2767 C C . LEU A 1 343 ? 12.580 0.359 24.357 1.00 84.69 343 LEU A C 1
ATOM 2769 O O . LEU A 1 343 ? 13.341 1.324 24.314 1.00 84.69 343 LEU A O 1
ATOM 2773 N N . GLU A 1 344 ? 11.977 -0.025 25.480 1.00 84.75 344 GLU A N 1
ATOM 2774 C CA . GLU A 1 344 ? 12.083 0.667 26.764 1.00 84.75 344 GLU A CA 1
ATOM 2775 C C . GLU A 1 344 ? 12.403 -0.322 27.898 1.00 84.75 344 GLU A C 1
ATOM 2777 O O . GLU A 1 344 ? 11.973 -1.478 27.845 1.00 84.75 344 GLU A O 1
ATOM 2782 N N . PRO A 1 345 ? 13.125 0.110 28.949 1.00 81.75 345 PRO A N 1
ATOM 2783 C CA . PRO A 1 345 ? 13.317 -0.694 30.151 1.00 81.75 345 PRO A CA 1
ATOM 2784 C C . PRO A 1 345 ? 11.995 -0.814 30.930 1.00 81.75 345 PRO A C 1
ATOM 2786 O O . PRO A 1 345 ? 11.413 0.193 31.335 1.00 81.75 345 PRO A O 1
ATOM 2789 N N . LEU A 1 346 ? 11.517 -2.048 31.127 1.00 82.38 346 LEU A N 1
ATOM 2790 C CA . LEU A 1 346 ? 10.232 -2.349 31.785 1.00 82.38 346 LEU A CA 1
ATOM 2791 C C . LEU A 1 346 ? 10.378 -2.742 33.267 1.00 82.38 346 LEU A C 1
ATOM 2793 O O . LEU A 1 346 ? 9.386 -2.968 33.956 1.00 82.38 346 LEU A O 1
ATOM 2797 N N . ASP A 1 347 ? 11.605 -2.805 33.786 1.00 75.94 347 ASP A N 1
ATOM 2798 C CA . ASP A 1 347 ? 11.941 -3.169 35.172 1.00 75.94 347 ASP A CA 1
ATOM 2799 C C . ASP A 1 347 ? 11.327 -2.220 36.219 1.00 75.94 347 ASP A C 1
ATOM 2801 O O . ASP A 1 347 ? 11.169 -2.584 37.384 1.00 75.94 347 ASP A O 1
ATOM 2805 N N . LYS A 1 348 ? 10.942 -1.008 35.799 1.00 67.50 348 LYS A N 1
ATOM 2806 C CA . LYS A 1 348 ? 10.349 0.040 36.648 1.00 67.50 348 LYS A CA 1
ATOM 2807 C C . LYS A 1 348 ? 8.889 0.346 36.319 1.00 67.50 348 LYS A C 1
ATOM 2809 O O . LYS A 1 348 ? 8.340 1.321 36.845 1.00 67.50 348 LYS A O 1
ATOM 2814 N N . ASP A 1 349 ? 8.251 -0.467 35.475 1.00 76.06 349 ASP A N 1
ATOM 2815 C CA . ASP A 1 349 ? 6.855 -0.255 35.078 1.00 76.06 349 ASP A CA 1
ATOM 2816 C C . ASP A 1 349 ? 5.907 -0.325 36.284 1.00 76.06 349 ASP A C 1
ATOM 2818 O O . ASP A 1 349 ? 4.943 0.443 36.391 1.00 76.06 349 ASP A O 1
ATOM 2822 N N . TRP A 1 350 ? 6.222 -1.191 37.249 1.00 67.00 350 TRP A N 1
ATOM 2823 C CA . TRP A 1 350 ? 5.506 -1.278 38.513 1.00 67.00 350 TRP A CA 1
ATOM 2824 C C . TRP A 1 350 ? 6.238 -0.522 39.639 1.00 67.00 350 TRP A C 1
ATOM 2826 O O . TRP A 1 350 ? 7.434 -0.736 39.834 1.00 67.00 350 TRP A O 1
ATOM 2836 N N . PRO A 1 351 ? 5.559 0.328 40.440 1.00 64.88 351 PRO A N 1
ATOM 2837 C CA . PRO A 1 351 ? 4.150 0.721 40.344 1.00 64.88 351 PRO A CA 1
ATOM 2838 C C . PRO A 1 351 ? 3.916 1.990 39.505 1.00 64.88 351 PRO A C 1
ATOM 2840 O O . PRO A 1 351 ? 2.769 2.367 39.284 1.00 64.88 351 PRO A O 1
ATOM 2843 N N . ASN A 1 352 ? 4.962 2.712 39.090 1.00 69.25 352 ASN A N 1
ATOM 2844 C CA . ASN A 1 352 ? 4.807 4.084 38.595 1.00 69.25 352 ASN A CA 1
ATOM 2845 C C . ASN A 1 352 ? 4.074 4.173 37.254 1.00 69.25 352 ASN A C 1
ATOM 2847 O O . ASN A 1 352 ? 3.153 4.982 37.140 1.00 69.25 352 ASN A O 1
ATOM 2851 N N . TYR A 1 353 ? 4.441 3.362 36.262 1.00 74.69 353 TYR A N 1
ATOM 2852 C CA . TYR A 1 353 ? 3.778 3.407 34.962 1.00 74.69 353 TYR A CA 1
ATOM 2853 C C . TYR A 1 353 ? 2.354 2.847 35.065 1.00 74.69 353 TYR A C 1
ATOM 2855 O O . TYR A 1 353 ? 1.398 3.559 34.752 1.00 74.69 353 TYR A O 1
ATOM 2863 N N . TYR A 1 354 ? 2.198 1.638 35.618 1.00 73.38 354 TYR A N 1
ATOM 2864 C CA . TYR A 1 354 ? 0.896 0.970 35.753 1.00 73.38 354 TYR A CA 1
ATOM 2865 C C . TYR A 1 354 ? -0.134 1.803 36.535 1.00 73.38 354 TYR A C 1
ATOM 2867 O O . TYR A 1 354 ? -1.296 1.888 36.143 1.00 73.38 354 TYR A O 1
ATOM 2875 N N . MET A 1 355 ? 0.273 2.433 37.645 1.00 66.88 355 MET A N 1
ATOM 2876 C CA . MET A 1 355 ? -0.665 3.159 38.512 1.00 66.88 355 MET A CA 1
ATOM 2877 C C . MET A 1 355 ? -0.903 4.606 38.086 1.00 66.88 355 MET A C 1
ATOM 2879 O O . MET A 1 355 ? -1.981 5.130 38.365 1.00 66.88 355 MET A O 1
ATOM 2883 N N . LYS A 1 356 ? 0.095 5.277 37.489 1.00 68.88 356 LYS A N 1
ATOM 2884 C CA . LYS A 1 356 ? 0.050 6.734 37.281 1.00 68.88 356 LYS A CA 1
ATOM 2885 C C . LYS A 1 356 ? 0.056 7.162 35.823 1.00 68.88 356 LYS A C 1
ATOM 2887 O O . LYS A 1 356 ? -0.455 8.241 35.566 1.00 68.88 356 LYS A O 1
ATOM 2892 N N . GLN A 1 357 ? 0.658 6.392 34.911 1.00 73.19 357 GLN A N 1
ATOM 2893 C CA . GLN A 1 357 ? 0.931 6.836 33.534 1.00 73.19 357 GLN A CA 1
ATOM 2894 C C . GLN A 1 357 ? 0.096 6.121 32.475 1.00 73.19 357 GLN A C 1
ATOM 2896 O O . GLN A 1 357 ? -0.327 6.735 31.494 1.00 73.19 357 GLN A O 1
ATOM 2901 N N . MET A 1 358 ? -0.167 4.837 32.687 1.00 78.00 358 MET A N 1
ATOM 2902 C CA . MET A 1 358 ? -0.922 4.015 31.760 1.00 78.00 358 MET A CA 1
ATOM 2903 C C . MET A 1 358 ? -2.360 4.527 31.620 1.00 78.00 358 MET A C 1
ATOM 2905 O O . MET A 1 358 ? -3.094 4.636 32.602 1.00 78.00 358 MET A O 1
ATOM 2909 N N . GLY A 1 359 ? -2.761 4.836 30.386 1.00 72.00 359 GLY A N 1
ATOM 2910 C CA . GLY A 1 359 ? -4.116 5.303 30.089 1.00 72.00 359 GLY A CA 1
ATOM 2911 C C . GLY A 1 359 ? -4.428 6.732 30.552 1.00 72.00 359 GLY A C 1
ATOM 2912 O O . GLY A 1 359 ? -5.603 7.067 30.656 1.00 72.00 359 GLY A O 1
ATOM 2913 N N . ILE A 1 360 ? -3.421 7.590 30.807 1.00 72.69 360 ILE A N 1
ATOM 2914 C CA . ILE A 1 360 ? -3.624 9.015 31.178 1.00 72.69 360 ILE A CA 1
ATOM 2915 C C . ILE A 1 360 ? -4.517 9.769 30.169 1.00 72.69 360 ILE A C 1
ATOM 2917 O O . ILE A 1 360 ? -5.150 10.766 30.516 1.00 72.69 360 ILE A O 1
ATOM 2921 N N . GLY A 1 361 ? -4.580 9.315 28.921 1.00 85.06 361 GLY A N 1
ATOM 2922 C CA . GLY A 1 361 ? -5.480 9.850 27.911 1.00 85.06 361 GLY A CA 1
ATOM 2923 C C . GLY A 1 361 ? -4.966 9.582 26.508 1.00 85.06 361 GLY A C 1
ATOM 2924 O O . GLY A 1 361 ? -3.897 9.005 26.322 1.00 85.06 361 GLY A O 1
ATOM 2925 N N . LEU A 1 362 ? -5.733 10.025 25.518 1.00 95.06 362 LEU A N 1
ATOM 2926 C CA . LEU A 1 362 ? -5.369 9.885 24.116 1.00 95.06 362 LEU A CA 1
ATOM 2927 C C . LEU A 1 362 ? -4.659 11.137 23.594 1.00 95.06 362 LEU A C 1
ATOM 2929 O O . LEU A 1 362 ? -4.981 12.269 23.960 1.00 95.06 362 LEU A O 1
ATOM 2933 N N . VAL A 1 363 ? -3.711 10.918 22.694 1.00 96.44 363 VAL A N 1
ATOM 2934 C CA . VAL A 1 363 ? -2.917 11.932 22.007 1.00 96.44 363 VAL A CA 1
ATOM 2935 C C . VAL A 1 363 ? -3.427 12.062 20.578 1.00 96.44 363 VAL A C 1
ATOM 2937 O O . VAL A 1 363 ? -3.669 11.064 19.910 1.00 96.44 363 VAL A O 1
ATOM 2940 N N . PHE A 1 364 ? -3.612 13.296 20.111 1.00 97.62 364 PHE A N 1
ATOM 2941 C CA . PHE A 1 364 ? -4.084 13.593 18.760 1.00 97.62 364 PHE A CA 1
ATOM 2942 C C . PHE A 1 364 ? -2.965 13.456 17.713 1.00 97.62 364 PHE A C 1
ATOM 2944 O O . PHE A 1 364 ? -1.837 13.887 17.949 1.00 97.62 364 PHE A O 1
ATOM 2951 N N . CYS A 1 365 ? -3.283 12.867 16.558 1.00 98.06 365 CYS A N 1
ATOM 2952 C CA . CYS A 1 365 ? -2.441 12.818 15.363 1.00 98.06 365 CYS A CA 1
ATOM 2953 C C . CYS A 1 365 ? -2.987 13.783 14.299 1.00 98.06 365 CYS A C 1
ATOM 2955 O O . CYS A 1 365 ? -4.082 13.558 13.777 1.00 98.06 365 CYS A O 1
ATOM 2957 N N . SER A 1 366 ? -2.211 14.799 13.917 1.00 97.69 366 SER A N 1
ATOM 2958 C CA . SER A 1 366 ? -2.572 15.742 12.847 1.00 97.69 366 SER A CA 1
ATOM 2959 C C . SER A 1 366 ? -2.442 15.153 11.440 1.00 97.69 366 SER A C 1
ATOM 2961 O O . SER A 1 366 ? -2.883 15.766 10.474 1.00 97.69 366 SER A O 1
ATOM 2963 N N . SER A 1 367 ? -1.891 13.945 11.304 1.00 97.69 367 SER A N 1
ATOM 2964 C CA . SER A 1 367 ? -1.806 13.252 10.016 1.00 97.69 367 SER A CA 1
ATOM 2965 C C . SER A 1 367 ? -3.077 12.462 9.690 1.00 97.69 367 SER A C 1
ATOM 2967 O O . SER A 1 367 ? -3.664 12.636 8.627 1.00 97.69 367 SER A O 1
ATOM 2969 N N . CYS A 1 368 ? -3.562 11.625 10.617 1.00 97.62 368 CYS A N 1
ATOM 2970 C CA . CYS A 1 368 ? -4.745 10.786 10.382 1.00 97.62 368 CYS A CA 1
ATOM 2971 C C . CYS A 1 368 ? -6.041 11.312 11.023 1.00 97.62 368 CYS A C 1
ATOM 2973 O O . CYS A 1 368 ? -7.123 10.845 10.668 1.00 97.62 368 CYS A O 1
ATOM 2975 N N . GLY A 1 369 ? -5.961 12.268 11.956 1.00 97.44 369 GLY A N 1
ATOM 2976 C CA . GLY A 1 369 ? -7.116 12.831 12.669 1.00 97.44 369 GLY A CA 1
ATOM 2977 C C . GLY A 1 369 ? -7.628 11.994 13.842 1.00 97.44 369 GLY A C 1
ATOM 2978 O O . GLY A 1 369 ? -8.632 12.354 14.467 1.00 97.44 369 GLY A O 1
ATOM 2979 N N . TYR A 1 370 ? -6.953 10.888 14.158 1.00 97.94 370 TYR A N 1
ATOM 2980 C CA . TYR A 1 370 ? -7.286 10.038 15.294 1.00 97.94 370 TYR A CA 1
ATOM 2981 C C . TYR A 1 370 ? -6.583 10.495 16.575 1.00 97.94 370 TYR A C 1
ATOM 2983 O O . TYR A 1 370 ? -5.485 11.049 16.556 1.00 97.94 370 TYR A O 1
ATOM 2991 N N . GLU A 1 371 ? -7.236 10.226 17.696 1.00 97.75 371 GLU A N 1
ATOM 2992 C CA . GLU A 1 371 ? -6.661 10.225 19.034 1.00 97.75 371 GLU A CA 1
ATOM 2993 C C . GLU A 1 371 ? -6.276 8.773 19.390 1.00 97.75 371 GLU A C 1
ATOM 2995 O O . GLU A 1 371 ? -7.134 7.890 19.311 1.00 97.75 371 GLU A O 1
ATOM 3000 N N . LEU A 1 372 ? -5.007 8.525 19.740 1.00 96.75 372 LEU A N 1
ATOM 3001 C CA . LEU A 1 372 ? -4.454 7.203 20.085 1.00 96.75 372 LEU A CA 1
ATOM 3002 C C . LEU A 1 372 ? -3.736 7.228 21.439 1.00 96.75 372 LEU A C 1
ATOM 3004 O O . LEU A 1 372 ? -3.357 8.292 21.924 1.00 96.75 372 LEU A O 1
ATOM 3008 N N . LEU A 1 373 ? -3.493 6.056 22.025 1.00 95.44 373 LEU A N 1
ATOM 3009 C CA . LEU A 1 373 ? -2.645 5.939 23.212 1.00 95.44 373 LEU A CA 1
ATOM 3010 C C . LEU A 1 373 ? -1.235 6.546 22.982 1.00 95.44 373 LEU A C 1
ATOM 3012 O O . LEU A 1 373 ? -0.696 6.420 21.874 1.00 95.44 373 LEU A O 1
ATOM 3016 N N . PRO A 1 374 ? -0.608 7.174 24.002 1.00 94.38 374 PRO A N 1
ATOM 3017 C CA . PRO A 1 374 ? 0.731 7.764 23.895 1.00 94.38 374 PRO A CA 1
ATOM 3018 C C . PRO A 1 374 ? 1.800 6.775 23.419 1.00 94.38 374 PRO A C 1
ATOM 3020 O O . PRO A 1 374 ? 2.755 7.167 22.754 1.00 94.38 374 PRO A O 1
ATOM 3023 N N . GLU A 1 375 ? 1.619 5.485 23.696 1.00 94.25 375 GLU A N 1
ATOM 3024 C CA . GLU A 1 375 ? 2.516 4.401 23.299 1.00 94.25 375 GLU A CA 1
ATOM 3025 C C . GLU A 1 375 ? 2.613 4.225 21.779 1.00 94.25 375 GLU A C 1
ATOM 3027 O O . GLU A 1 375 ? 3.550 3.592 21.300 1.00 94.25 375 GLU A O 1
ATOM 3032 N N . PHE A 1 376 ? 1.701 4.804 20.997 1.00 96.75 376 PHE A N 1
ATOM 3033 C CA . PHE A 1 376 ? 1.777 4.803 19.534 1.00 96.75 376 PHE A CA 1
ATOM 3034 C C . PHE A 1 376 ? 2.558 5.994 18.957 1.00 96.75 376 PHE A C 1
ATOM 3036 O O . PHE A 1 376 ? 2.580 6.189 17.738 1.00 96.75 376 PHE A O 1
ATOM 3043 N N . TYR A 1 377 ? 3.218 6.780 19.808 1.00 95.81 377 TYR A N 1
ATOM 3044 C CA . TYR A 1 377 ? 4.073 7.906 19.441 1.00 95.81 377 TYR A CA 1
ATOM 3045 C C . TYR A 1 377 ? 5.499 7.674 19.941 1.00 95.81 377 TYR A C 1
ATOM 3047 O O . TYR A 1 377 ? 5.725 6.988 20.937 1.00 95.81 377 TYR A O 1
ATOM 3055 N N . ILE A 1 378 ? 6.466 8.273 19.253 1.00 93.00 378 ILE A N 1
ATOM 3056 C CA . ILE A 1 378 ? 7.827 8.410 19.780 1.00 93.00 378 ILE A CA 1
ATOM 3057 C C . ILE A 1 378 ? 7.897 9.599 20.750 1.00 93.00 378 ILE A C 1
ATOM 3059 O O . ILE A 1 378 ? 7.063 10.508 20.709 1.00 93.00 378 ILE A O 1
ATOM 3063 N N . GLY A 1 379 ? 8.896 9.608 21.635 1.00 89.62 379 GLY A N 1
ATOM 3064 C CA . GLY A 1 379 ? 9.021 10.627 22.683 1.00 89.62 379 GLY A CA 1
ATOM 3065 C C . GLY A 1 379 ? 9.217 12.052 22.149 1.00 89.62 379 GLY A C 1
ATOM 3066 O O . GLY A 1 379 ? 8.800 13.019 22.786 1.00 89.62 379 GLY A O 1
ATOM 3067 N N . GLU A 1 380 ? 9.829 12.211 20.975 1.00 91.19 380 GLU A N 1
ATOM 3068 C CA . GLU A 1 380 ? 9.934 13.487 20.260 1.00 91.19 380 GLU A CA 1
ATOM 3069 C C . GLU A 1 380 ? 8.553 14.036 19.893 1.00 91.19 380 GLU A C 1
ATOM 3071 O O . GLU A 1 380 ? 8.256 15.188 20.199 1.00 91.19 380 GLU A O 1
ATOM 3076 N N . GLU A 1 381 ? 7.686 13.198 19.325 1.00 92.44 381 GLU A N 1
ATOM 3077 C CA . GLU A 1 381 ? 6.341 13.584 18.886 1.00 92.44 381 GLU A CA 1
ATOM 3078 C C . GLU A 1 381 ? 5.452 13.991 20.059 1.00 92.44 381 GLU A C 1
ATOM 3080 O O . GLU A 1 381 ? 4.713 14.969 19.981 1.00 92.44 381 GLU A O 1
ATOM 3085 N N . LEU A 1 382 ? 5.563 13.313 21.202 1.00 92.00 382 LEU A N 1
ATOM 3086 C CA . LEU A 1 382 ? 4.799 13.679 22.399 1.00 92.00 382 LEU A CA 1
ATOM 3087 C C . LEU A 1 382 ? 5.130 15.091 22.916 1.00 92.00 382 LEU A C 1
ATOM 3089 O O . LEU A 1 382 ? 4.281 15.723 23.550 1.00 92.00 382 LEU A O 1
ATOM 3093 N N . ARG A 1 383 ? 6.333 15.604 22.619 1.00 93.06 383 ARG A N 1
ATOM 3094 C CA . ARG A 1 383 ? 6.769 16.964 22.974 1.00 93.06 383 ARG A CA 1
ATOM 3095 C C . ARG A 1 383 ? 6.314 18.028 21.974 1.00 93.06 383 ARG A C 1
ATOM 3097 O O . ARG A 1 383 ? 6.301 19.204 22.331 1.00 93.06 383 ARG A O 1
ATOM 3104 N N . GLN A 1 384 ? 5.922 17.638 20.760 1.00 93.56 384 GLN A N 1
ATOM 3105 C CA . GLN A 1 384 ? 5.434 18.569 19.741 1.00 93.56 384 GLN A CA 1
ATOM 3106 C C . GLN A 1 384 ? 4.071 19.152 20.115 1.00 93.56 384 GLN A C 1
ATOM 3108 O O . GLN A 1 384 ? 3.348 18.616 20.964 1.00 93.56 384 GLN A O 1
ATOM 3113 N N . GLN A 1 385 ? 3.679 20.245 19.463 1.00 92.38 385 GLN A N 1
ATOM 3114 C CA . GLN A 1 385 ? 2.321 20.772 19.594 1.00 92.38 385 GLN A CA 1
ATOM 3115 C C . GLN A 1 385 ? 1.315 19.863 18.873 1.00 92.38 385 GLN A C 1
ATOM 3117 O O . GLN A 1 385 ? 1.667 19.280 17.852 1.00 92.38 385 GLN A O 1
ATOM 3122 N N . PRO A 1 386 ? 0.049 19.754 19.326 1.00 91.81 386 PRO A N 1
ATOM 3123 C CA . PRO A 1 386 ? -0.913 18.806 18.752 1.00 91.81 386 PRO A CA 1
ATOM 3124 C C . PRO A 1 386 ? -1.092 18.867 17.229 1.00 91.81 386 PRO A C 1
ATOM 3126 O O . PRO A 1 386 ? -1.341 17.838 16.614 1.00 91.81 386 PRO A O 1
ATOM 3129 N N . HIS A 1 387 ? -0.955 20.043 16.614 1.00 92.19 387 HIS A N 1
ATOM 3130 C CA . HIS A 1 387 ? -1.090 20.213 15.165 1.00 92.19 387 HIS A CA 1
ATOM 3131 C C . HIS A 1 387 ? 0.132 19.716 14.364 1.00 92.19 387 HIS A C 1
ATOM 3133 O O . HIS A 1 387 ? 0.039 19.558 13.153 1.00 92.19 387 HIS A O 1
ATOM 3139 N N . GLN A 1 388 ? 1.252 19.420 15.026 1.00 94.06 388 GLN A N 1
ATOM 3140 C CA . GLN A 1 388 ? 2.484 18.898 14.415 1.00 94.06 388 GLN A CA 1
ATOM 3141 C C . GLN A 1 388 ? 2.687 17.399 14.684 1.00 94.06 388 GLN A C 1
ATOM 3143 O O . GLN A 1 388 ? 3.552 16.780 14.075 1.00 94.06 388 GLN A O 1
ATOM 3148 N N . ARG A 1 389 ? 1.901 16.810 15.596 1.00 96.00 389 ARG A N 1
ATOM 3149 C CA . ARG A 1 389 ? 2.088 15.428 16.053 1.00 96.00 389 ARG A CA 1
ATOM 3150 C C . ARG A 1 389 ? 1.678 14.413 15.005 1.00 96.00 389 ARG A C 1
ATOM 3152 O O . ARG A 1 389 ? 0.519 14.379 14.589 1.00 96.00 389 ARG A O 1
ATOM 3159 N N . THR A 1 390 ? 2.567 13.472 14.728 1.00 97.75 390 THR A N 1
ATOM 3160 C CA . THR A 1 390 ? 2.304 12.347 13.831 1.00 97.75 390 THR A CA 1
ATOM 3161 C C . THR A 1 390 ? 2.496 11.020 14.565 1.00 97.75 390 THR A C 1
ATOM 3163 O O . THR A 1 390 ? 3.505 10.786 15.223 1.00 97.75 390 THR A O 1
ATOM 3166 N N . CYS A 1 391 ? 1.505 10.126 14.495 1.00 98.19 391 CYS A N 1
ATOM 3167 C CA . CYS A 1 391 ? 1.611 8.811 15.131 1.00 98.19 391 CYS A CA 1
ATOM 3168 C C . CYS A 1 391 ? 2.491 7.854 14.313 1.00 98.19 391 CYS A C 1
ATOM 3170 O O . CYS A 1 391 ? 2.649 7.999 13.096 1.00 98.19 391 CYS A O 1
ATOM 3172 N N . CYS A 1 392 ? 3.012 6.808 14.958 1.00 97.81 392 CYS A N 1
ATOM 3173 C CA . CYS A 1 392 ? 3.929 5.865 14.316 1.00 97.81 392 CYS A CA 1
ATOM 3174 C C . CYS A 1 392 ? 3.281 5.065 13.172 1.00 97.81 392 CYS A C 1
ATOM 3176 O O . CYS A 1 392 ? 3.982 4.667 12.247 1.00 97.81 392 CYS A O 1
ATOM 3178 N N . ALA A 1 393 ? 1.953 4.871 13.168 1.00 98.00 393 ALA A N 1
ATOM 3179 C CA . ALA A 1 393 ? 1.254 4.271 12.022 1.00 98.00 393 ALA A CA 1
ATOM 3180 C C . ALA A 1 393 ? 1.347 5.135 10.756 1.00 98.00 393 ALA A C 1
ATOM 3182 O O . ALA A 1 393 ? 1.423 4.599 9.650 1.00 98.00 393 ALA A O 1
ATOM 3183 N N . CYS A 1 394 ? 1.318 6.462 10.901 1.00 98.38 394 CYS A N 1
ATOM 3184 C CA . CYS A 1 394 ? 1.411 7.390 9.774 1.00 98.38 394 CYS A CA 1
ATOM 3185 C C . CYS A 1 394 ? 2.849 7.453 9.248 1.00 98.38 394 CYS A C 1
ATOM 3187 O O . CYS A 1 394 ? 3.052 7.340 8.041 1.00 98.38 394 CYS A O 1
ATOM 3189 N N . TYR A 1 395 ? 3.842 7.518 10.144 1.00 96.81 395 TYR A N 1
ATOM 3190 C CA . TYR A 1 395 ? 5.254 7.437 9.756 1.00 96.81 395 TYR A CA 1
ATOM 3191 C C . TYR A 1 395 ? 5.605 6.124 9.058 1.00 96.81 395 TYR A C 1
ATOM 3193 O O . TYR A 1 395 ? 6.272 6.132 8.027 1.00 96.81 395 TYR A O 1
ATOM 3201 N N . LEU A 1 396 ? 5.137 4.993 9.590 1.00 95.81 396 LEU A N 1
ATOM 3202 C CA . LEU A 1 396 ? 5.415 3.693 8.993 1.00 95.81 396 LEU A CA 1
ATOM 3203 C C . LEU A 1 396 ? 4.795 3.569 7.594 1.00 95.81 396 LEU A C 1
ATOM 3205 O O . LEU A 1 396 ? 5.463 3.094 6.679 1.00 95.81 396 LEU A O 1
ATOM 3209 N N . GLN A 1 397 ? 3.549 4.021 7.404 1.00 96.50 397 GLN A N 1
ATOM 3210 C CA . GLN A 1 397 ? 2.928 4.079 6.072 1.00 96.50 397 GLN A CA 1
ATOM 3211 C C . GLN A 1 397 ? 3.735 4.950 5.112 1.00 96.50 397 GLN A C 1
ATOM 3213 O O . GLN A 1 397 ? 4.042 4.504 4.013 1.00 96.50 397 GLN A O 1
ATOM 3218 N N . PHE A 1 398 ? 4.149 6.140 5.552 1.00 95.38 398 PHE A N 1
ATOM 3219 C CA . PHE A 1 398 ? 4.999 7.025 4.760 1.00 95.38 398 PHE A CA 1
ATOM 3220 C C . PHE A 1 398 ? 6.307 6.341 4.330 1.00 95.38 398 PHE A C 1
ATOM 3222 O O . PHE A 1 398 ? 6.710 6.452 3.175 1.00 95.38 398 PHE A O 1
ATOM 3229 N N . TRP A 1 399 ? 6.958 5.586 5.218 1.00 92.25 399 TRP A N 1
ATOM 3230 C CA . TRP A 1 399 ? 8.167 4.841 4.858 1.00 92.25 399 TRP A CA 1
ATOM 3231 C C . TRP A 1 399 ? 7.901 3.724 3.851 1.00 92.25 399 TRP A C 1
ATOM 3233 O O . TRP A 1 399 ? 8.642 3.626 2.876 1.00 92.25 399 TRP A O 1
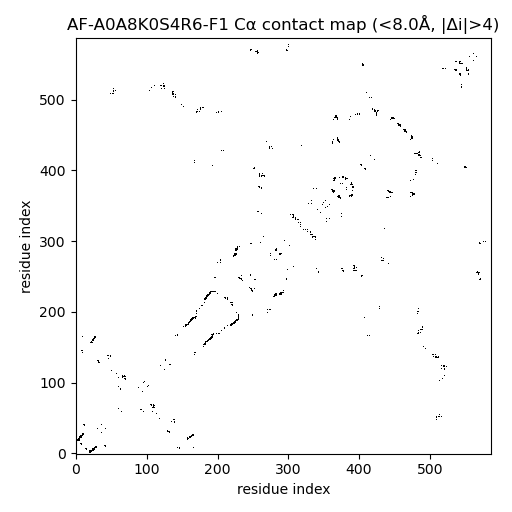ATOM 3243 N N . MET A 1 400 ? 6.841 2.932 4.037 1.00 92.62 400 MET A N 1
ATOM 3244 C CA . MET A 1 400 ? 6.462 1.871 3.091 1.00 92.62 400 MET A CA 1
ATOM 3245 C C . MET A 1 400 ? 6.073 2.433 1.705 1.00 92.62 400 MET A C 1
ATOM 3247 O O . MET A 1 400 ? 6.396 1.844 0.669 1.00 92.62 400 MET A O 1
ATOM 3251 N N . ASP A 1 401 ? 5.438 3.608 1.659 1.00 92.31 401 ASP A N 1
ATOM 3252 C CA . ASP A 1 401 ? 5.091 4.307 0.415 1.00 92.31 401 ASP A CA 1
ATOM 3253 C C . ASP A 1 401 ? 6.329 4.815 -0.344 1.00 92.31 401 ASP A C 1
ATOM 3255 O O . ASP A 1 401 ? 6.305 4.896 -1.569 1.00 92.31 401 ASP A O 1
ATOM 3259 N N . ARG A 1 402 ? 7.437 5.106 0.350 1.00 88.50 402 ARG A N 1
ATOM 3260 C CA . ARG A 1 402 ? 8.684 5.611 -0.263 1.00 88.50 402 ARG A CA 1
ATOM 3261 C C . ARG A 1 402 ? 9.745 4.543 -0.490 1.00 88.50 402 ARG A C 1
ATOM 3263 O O . ARG A 1 402 ? 10.858 4.852 -0.919 1.00 88.50 402 ARG A O 1
ATOM 3270 N N . GLU A 1 403 ? 9.416 3.286 -0.224 1.00 84.44 403 GLU A N 1
ATOM 3271 C CA . GLU A 1 403 ? 10.294 2.174 -0.545 1.00 84.44 403 GLU A CA 1
ATOM 3272 C C . GLU A 1 403 ? 10.594 2.108 -2.045 1.00 84.44 403 GLU A C 1
ATOM 3274 O O . GLU A 1 403 ? 9.693 2.197 -2.884 1.00 84.44 403 GLU A O 1
ATOM 3279 N N . GLN A 1 404 ? 11.882 1.958 -2.355 1.00 78.06 404 GLN A N 1
ATOM 3280 C CA . GLN A 1 404 ? 12.432 2.016 -3.713 1.00 78.06 404 GLN A CA 1
ATOM 3281 C C . GLN A 1 404 ? 12.897 0.648 -4.224 1.00 78.06 404 GLN A C 1
ATOM 3283 O O . GLN A 1 404 ? 13.191 0.508 -5.407 1.00 78.06 404 GLN A O 1
ATOM 3288 N N . ASP A 1 405 ? 12.966 -0.354 -3.342 1.00 75.94 405 ASP A N 1
ATOM 3289 C CA . ASP A 1 405 ? 13.414 -1.705 -3.681 1.00 75.94 405 ASP A CA 1
ATOM 3290 C C . ASP A 1 405 ? 12.587 -2.319 -4.811 1.00 75.94 405 ASP A C 1
ATOM 3292 O O . ASP A 1 405 ? 11.421 -1.965 -4.996 1.00 75.94 405 ASP A O 1
ATOM 3296 N N . HIS A 1 406 ? 13.187 -3.235 -5.576 1.00 75.31 406 HIS A N 1
ATOM 3297 C CA . HIS A 1 406 ? 12.505 -3.979 -6.643 1.00 75.31 406 HIS A CA 1
ATOM 3298 C C . HIS A 1 406 ? 11.773 -3.087 -7.656 1.00 75.31 406 HIS A C 1
ATOM 3300 O O . HIS A 1 406 ? 10.711 -3.442 -8.178 1.00 75.31 406 HIS A O 1
ATOM 3306 N N . GLN A 1 407 ? 12.326 -1.893 -7.909 1.00 77.56 407 GLN A N 1
ATOM 3307 C CA . GLN A 1 407 ? 11.755 -0.874 -8.789 1.00 77.56 407 GLN A CA 1
ATOM 3308 C C . GLN A 1 407 ? 10.317 -0.469 -8.410 1.00 77.56 407 GLN A C 1
ATOM 3310 O O . GLN A 1 407 ? 9.503 -0.159 -9.287 1.00 77.56 407 GLN A O 1
ATOM 3315 N N . LYS A 1 408 ? 9.981 -0.459 -7.111 1.00 85.44 408 LYS A N 1
ATOM 3316 C CA . LYS A 1 408 ? 8.656 -0.044 -6.617 1.00 85.44 408 LYS A CA 1
ATOM 3317 C C . LYS A 1 408 ? 8.276 1.370 -7.064 1.00 85.44 408 LYS A C 1
ATOM 3319 O O . LYS A 1 408 ? 7.141 1.557 -7.489 1.00 85.44 408 LYS A O 1
ATOM 3324 N N . ILE A 1 409 ? 9.195 2.343 -7.012 1.00 84.44 409 ILE A N 1
ATOM 3325 C CA . ILE A 1 409 ? 8.926 3.717 -7.482 1.00 84.44 409 ILE A CA 1
ATOM 3326 C C . ILE A 1 409 ? 8.608 3.734 -8.986 1.00 84.44 409 ILE A C 1
ATOM 3328 O O . ILE A 1 409 ? 7.478 4.090 -9.316 1.00 84.44 409 ILE A O 1
ATOM 3332 N N . PRO A 1 410 ? 9.485 3.240 -9.888 1.00 84.19 410 PRO A N 1
ATOM 3333 C CA . PRO A 1 410 ? 9.163 3.175 -11.315 1.00 84.19 410 PRO A CA 1
ATOM 3334 C C . PRO A 1 410 ? 7.850 2.443 -11.620 1.00 84.19 410 PRO A C 1
ATOM 3336 O O . PRO A 1 410 ? 7.104 2.827 -12.516 1.00 84.19 410 PRO A O 1
ATOM 3339 N N . ALA A 1 411 ? 7.535 1.387 -10.864 1.00 89.19 411 ALA A N 1
ATOM 3340 C CA . ALA A 1 411 ? 6.271 0.673 -10.995 1.00 89.19 411 ALA A CA 1
ATOM 3341 C C . ALA A 1 411 ? 5.061 1.519 -10.553 1.00 89.19 411 ALA A C 1
ATOM 3343 O O . ALA A 1 411 ? 4.027 1.485 -11.217 1.00 89.19 411 ALA A O 1
ATOM 3344 N N . ARG A 1 412 ? 5.169 2.288 -9.463 1.00 90.06 412 ARG A N 1
ATOM 3345 C CA . ARG A 1 412 ? 4.119 3.221 -9.026 1.00 90.06 412 ARG A CA 1
ATOM 3346 C C . ARG A 1 412 ? 3.935 4.358 -10.027 1.00 90.06 412 ARG A C 1
ATOM 3348 O O . ARG A 1 412 ? 2.782 4.668 -10.323 1.00 90.06 412 ARG A O 1
ATOM 3355 N N . ASP A 1 413 ? 5.021 4.906 -10.570 1.00 85.75 413 ASP A N 1
ATOM 3356 C CA . ASP A 1 413 ? 5.012 5.972 -11.581 1.00 85.75 413 ASP A CA 1
ATOM 3357 C C . ASP A 1 413 ? 4.359 5.504 -12.881 1.00 85.75 413 ASP A C 1
ATOM 3359 O O . ASP A 1 413 ? 3.494 6.185 -13.436 1.00 85.75 413 ASP A O 1
ATOM 3363 N N . LEU A 1 414 ? 4.693 4.285 -13.318 1.00 89.44 414 LEU A N 1
ATOM 3364 C CA . LEU A 1 414 ? 4.022 3.611 -14.427 1.00 89.44 414 LEU A CA 1
ATOM 3365 C C . LEU A 1 414 ? 2.510 3.528 -14.196 1.00 89.44 414 LEU A C 1
ATOM 3367 O O . LEU A 1 414 ? 1.728 3.800 -15.108 1.00 89.44 414 LEU A O 1
ATOM 3371 N N . MET A 1 415 ? 2.095 3.185 -12.975 1.00 90.38 415 MET A N 1
ATOM 3372 C CA . MET A 1 415 ? 0.680 3.105 -12.626 1.00 90.38 415 MET A CA 1
ATOM 3373 C C . MET A 1 415 ? 0.011 4.480 -12.500 1.00 90.38 415 MET A C 1
ATOM 3375 O O . MET A 1 415 ? -1.165 4.604 -12.825 1.00 90.38 415 MET A O 1
ATOM 3379 N N . SER A 1 416 ? 0.735 5.535 -12.124 1.00 88.94 416 SER A N 1
ATOM 3380 C CA . SER A 1 416 ? 0.193 6.900 -12.043 1.00 88.94 416 SER A CA 1
ATOM 3381 C C . SER A 1 416 ? -0.311 7.423 -13.397 1.00 88.94 416 SER A C 1
ATOM 3383 O O . SER A 1 416 ? -1.240 8.226 -13.432 1.00 88.94 416 SER A O 1
ATOM 3385 N N . VAL A 1 417 ? 0.196 6.899 -14.525 1.00 86.31 417 VAL A N 1
ATOM 3386 C CA . VAL A 1 417 ? -0.312 7.207 -15.881 1.00 86.31 417 VAL A CA 1
ATOM 3387 C C . VAL A 1 417 ? -1.804 6.881 -16.037 1.00 86.31 417 VAL A C 1
ATOM 3389 O O . VAL A 1 417 ? -2.496 7.505 -16.844 1.00 86.31 417 VAL A O 1
ATOM 3392 N N . PHE A 1 418 ? -2.322 5.915 -15.275 1.00 83.00 418 PHE A N 1
ATOM 3393 C CA . PHE A 1 418 ? -3.726 5.521 -15.335 1.00 83.00 418 PHE A CA 1
ATOM 3394 C C . PHE A 1 418 ? -4.662 6.463 -14.573 1.00 83.00 418 PHE A C 1
ATOM 3396 O O . PHE A 1 418 ? -5.871 6.407 -14.811 1.00 83.00 418 PHE A O 1
ATOM 3403 N N . TYR A 1 419 ? -4.136 7.295 -13.671 1.00 89.31 419 TYR A N 1
ATOM 3404 C CA . TYR A 1 419 ? -4.925 8.035 -12.685 1.00 89.31 419 TYR A CA 1
ATOM 3405 C C . TYR A 1 419 ? -4.506 9.521 -12.647 1.00 89.31 419 TYR A C 1
ATOM 3407 O O . TYR A 1 419 ? -3.917 9.966 -11.665 1.00 89.31 419 TYR A O 1
ATOM 3415 N N . PRO A 1 420 ? -4.763 10.300 -13.717 1.00 86.19 420 PRO A N 1
ATOM 3416 C CA . PRO A 1 420 ? -4.283 11.683 -13.821 1.00 86.19 420 PRO A CA 1
ATOM 3417 C C . PRO A 1 420 ? -4.864 12.622 -12.754 1.00 86.19 420 PRO A C 1
ATOM 3419 O O . PRO A 1 420 ? -4.171 13.534 -12.319 1.00 86.19 420 PRO A O 1
ATOM 3422 N N . ASP A 1 421 ? -6.097 12.368 -12.311 1.00 92.62 421 ASP A N 1
ATOM 3423 C CA . ASP A 1 421 ? -6.805 13.181 -11.313 1.00 92.62 421 ASP A CA 1
ATOM 3424 C C . ASP A 1 421 ? -6.674 12.611 -9.888 1.00 92.62 421 ASP A C 1
ATOM 3426 O O . ASP A 1 421 ? -7.381 13.026 -8.969 1.00 92.62 421 ASP A O 1
ATOM 3430 N N . TRP A 1 422 ? -5.795 11.621 -9.690 1.00 94.75 422 TRP A N 1
ATOM 3431 C CA . TRP A 1 422 ? -5.578 11.017 -8.381 1.00 94.75 422 TRP A CA 1
ATOM 3432 C C . TRP A 1 422 ? -4.913 12.014 -7.437 1.00 94.75 422 TRP A C 1
ATOM 3434 O O . TRP A 1 422 ? -3.843 12.543 -7.724 1.00 94.75 422 TRP A O 1
ATOM 3444 N N . GLU A 1 423 ? -5.519 12.206 -6.268 1.00 94.69 423 GLU A N 1
ATOM 3445 C CA . GLU A 1 423 ? -4.982 13.049 -5.204 1.00 94.69 423 GLU A CA 1
ATOM 3446 C C . GLU A 1 423 ? -4.293 12.170 -4.146 1.00 94.69 423 GLU A C 1
ATOM 3448 O O . GLU A 1 423 ? -4.991 11.586 -3.308 1.00 94.69 423 GLU A O 1
ATOM 3453 N N . PRO A 1 424 ? -2.947 12.069 -4.106 1.00 94.75 424 PRO A N 1
ATOM 3454 C CA . PRO A 1 424 ? -2.248 11.085 -3.266 1.00 94.75 424 PRO A CA 1
ATOM 3455 C C . PRO A 1 424 ? -2.533 11.248 -1.769 1.00 94.75 424 PRO A C 1
ATOM 3457 O O . PRO A 1 424 ? -2.674 10.276 -1.018 1.00 94.75 424 PRO A O 1
ATOM 3460 N N . LYS A 1 425 ? -2.673 12.507 -1.343 1.00 96.56 425 LYS A N 1
ATOM 3461 C CA . LYS A 1 425 ? -2.866 12.910 0.051 1.00 96.56 425 LYS A CA 1
ATOM 3462 C C . LYS A 1 425 ? -4.334 13.143 0.435 1.00 96.56 425 LYS A C 1
ATOM 3464 O O . LYS A 1 425 ? -4.600 13.496 1.580 1.00 96.56 425 LYS A O 1
ATOM 3469 N N . ALA A 1 426 ? -5.300 12.888 -0.448 1.00 97.12 426 ALA A N 1
ATOM 3470 C CA . ALA A 1 426 ? -6.711 12.978 -0.071 1.00 97.12 426 ALA A CA 1
ATOM 3471 C C . ALA A 1 426 ? -7.094 11.912 0.975 1.00 97.12 426 ALA A C 1
ATOM 3473 O O . ALA A 1 426 ? -6.481 10.842 1.076 1.00 97.12 426 ALA A O 1
ATOM 3474 N N . PHE A 1 427 ? -8.095 12.209 1.802 1.00 97.62 427 PHE A N 1
ATOM 3475 C CA . PHE A 1 427 ? -8.613 11.261 2.789 1.00 97.62 427 PHE A CA 1
ATOM 3476 C C . PHE A 1 427 ? -9.695 10.377 2.175 1.00 97.62 427 PHE A C 1
ATOM 3478 O O . PHE A 1 427 ? -10.579 10.861 1.474 1.00 97.62 427 PHE A O 1
ATOM 3485 N N . ASN A 1 428 ? -9.646 9.082 2.484 1.00 97.75 428 ASN A N 1
ATOM 3486 C CA . ASN A 1 428 ? -10.706 8.146 2.119 1.00 97.75 428 ASN A CA 1
ATOM 3487 C C . ASN A 1 428 ? -11.908 8.283 3.063 1.00 97.75 428 ASN A C 1
ATOM 3489 O O . ASN A 1 428 ? -11.832 8.920 4.119 1.00 97.75 428 ASN A O 1
ATOM 3493 N N . VAL A 1 429 ? -13.019 7.638 2.705 1.00 97.19 429 VAL A N 1
ATOM 3494 C CA . VAL A 1 429 ? -14.172 7.508 3.600 1.00 97.19 429 VAL A CA 1
ATOM 3495 C C . VAL A 1 429 ? -13.788 6.613 4.779 1.00 97.19 429 VAL A C 1
ATOM 3497 O O . VAL A 1 429 ? -13.710 5.396 4.641 1.00 97.19 429 VAL A O 1
ATOM 3500 N N . ASP A 1 430 ? -13.533 7.215 5.947 1.00 97.44 430 ASP A N 1
ATOM 3501 C CA . ASP A 1 430 ? -13.040 6.448 7.097 1.00 97.44 430 ASP A CA 1
ATOM 3502 C C . ASP A 1 430 ? -14.062 5.396 7.548 1.00 97.44 430 ASP A C 1
ATOM 3504 O O . ASP A 1 430 ? -15.178 5.745 7.964 1.00 97.44 430 ASP A O 1
ATOM 3508 N N . ALA A 1 431 ? -13.639 4.131 7.535 1.00 97.75 431 ALA A N 1
ATOM 3509 C CA . ALA A 1 431 ? -14.383 3.011 8.077 1.00 97.75 431 ALA A CA 1
ATOM 3510 C C . ALA A 1 431 ? -14.666 3.204 9.576 1.00 97.75 431 ALA A C 1
ATOM 3512 O O . ALA A 1 431 ? -13.829 3.741 10.320 1.00 97.75 431 ALA A O 1
ATOM 3513 N N . PRO A 1 432 ? -15.844 2.762 10.045 1.00 97.50 432 PRO A N 1
ATOM 3514 C CA . PRO A 1 432 ? -16.239 2.926 11.432 1.00 97.50 432 PRO A CA 1
ATOM 3515 C C . PRO A 1 432 ? -15.372 2.063 12.355 1.00 97.50 432 PRO A C 1
ATOM 3517 O O . PRO A 1 432 ? -14.959 0.963 11.996 1.00 97.50 432 PRO A O 1
ATOM 3520 N N . LEU A 1 433 ? -15.144 2.550 13.574 1.00 97.31 433 LEU A N 1
ATOM 3521 C CA . LEU A 1 433 ? -14.468 1.799 14.632 1.00 97.31 433 LEU A CA 1
ATOM 3522 C C . LEU A 1 433 ? -15.474 1.076 15.528 1.00 97.31 433 LEU A C 1
ATOM 3524 O O . LEU A 1 433 ? -16.616 1.518 15.687 1.00 97.31 433 LEU A O 1
ATOM 3528 N N . LEU A 1 434 ? -15.031 -0.024 16.134 1.00 96.94 434 LEU A N 1
ATOM 3529 C CA . LEU A 1 434 ? -15.766 -0.722 17.183 1.00 96.94 434 LEU A CA 1
ATOM 3530 C C . LEU A 1 434 ? -15.867 0.177 18.429 1.00 96.94 434 LEU A C 1
ATOM 3532 O O . LEU A 1 434 ? -14.863 0.736 18.870 1.00 96.94 434 LEU A O 1
ATOM 3536 N N . SER A 1 435 ? -17.073 0.331 18.979 1.00 95.94 435 SER A N 1
ATOM 3537 C CA . SER A 1 435 ? -17.378 1.250 20.089 1.00 95.94 435 SER A CA 1
ATOM 3538 C C . SER A 1 435 ? -16.565 0.970 21.351 1.00 95.94 435 SER A C 1
ATOM 3540 O O . SER A 1 435 ? -16.119 1.893 22.024 1.00 95.94 435 SER A O 1
ATOM 3542 N N . GLU A 1 436 ? -16.335 -0.304 21.630 1.00 95.50 436 GLU A N 1
ATOM 3543 C CA . GLU A 1 436 ? -15.609 -0.835 22.776 1.00 95.50 436 GLU A CA 1
ATOM 3544 C C . GLU A 1 436 ? -14.114 -0.474 22.721 1.00 95.50 436 GLU A C 1
ATOM 3546 O O . GLU A 1 436 ? -13.440 -0.445 23.740 1.00 95.50 436 GLU A O 1
ATOM 3551 N N . GLY A 1 437 ? -13.587 -0.128 21.542 1.00 94.38 437 GLY A N 1
ATOM 3552 C CA . GLY A 1 437 ? -12.205 0.330 21.375 1.00 94.38 437 GLY A CA 1
ATOM 3553 C C . GLY A 1 437 ? -12.012 1.844 21.490 1.00 94.38 437 GLY A C 1
ATOM 3554 O O . GLY A 1 437 ? -10.899 2.318 21.271 1.00 94.38 437 GLY A O 1
ATOM 3555 N N . ARG A 1 438 ? -13.061 2.627 21.792 1.00 93.44 438 ARG A N 1
ATOM 3556 C CA . ARG A 1 438 ? -13.024 4.104 21.728 1.00 93.44 438 ARG A CA 1
ATOM 3557 C C . ARG A 1 438 ? -11.996 4.743 22.666 1.00 93.44 438 ARG A C 1
ATOM 3559 O O . ARG A 1 438 ? -11.456 5.797 22.335 1.00 93.44 438 ARG A O 1
ATOM 3566 N N . GLU A 1 439 ? -11.730 4.111 23.804 1.00 92.69 439 GLU A N 1
ATOM 3567 C CA . GLU A 1 439 ? -10.735 4.563 24.785 1.00 92.69 439 GLU A CA 1
ATOM 3568 C C . GLU A 1 439 ? -9.298 4.155 24.417 1.00 92.69 439 GLU A C 1
ATOM 3570 O O . GLU A 1 439 ? -8.352 4.579 25.071 1.00 92.69 439 GLU A O 1
ATOM 3575 N N . LEU A 1 440 ? -9.117 3.370 23.349 1.00 95.50 440 LEU A N 1
ATOM 3576 C CA . LEU A 1 440 ? -7.809 3.032 22.774 1.00 95.50 440 LEU A CA 1
ATOM 3577 C C . LEU A 1 440 ? -7.522 3.855 21.510 1.00 95.50 440 LEU A C 1
ATOM 3579 O O . LEU A 1 440 ? -6.382 4.247 21.250 1.00 95.50 440 LEU A O 1
ATOM 3583 N N . LEU A 1 441 ? -8.566 4.084 20.708 1.00 96.12 441 LEU A N 1
ATOM 3584 C CA . LEU A 1 441 ? -8.514 4.764 19.420 1.00 96.12 441 LEU A CA 1
ATOM 3585 C C . LEU A 1 441 ? -9.867 5.415 19.111 1.00 96.12 441 LEU A C 1
ATOM 3587 O O . LEU A 1 441 ? -10.895 4.737 19.063 1.00 96.12 441 LEU A O 1
ATOM 3591 N N . ARG A 1 442 ? -9.878 6.711 18.779 1.00 96.31 442 ARG A N 1
ATOM 3592 C CA . ARG A 1 442 ? -11.096 7.377 18.283 1.00 96.31 442 ARG A CA 1
ATOM 3593 C C . ARG A 1 442 ? -10.814 8.452 17.249 1.00 96.31 442 ARG A C 1
ATOM 3595 O O . ARG A 1 442 ? -9.817 9.159 17.328 1.00 96.31 442 ARG A O 1
ATOM 3602 N N . MET A 1 443 ? -11.719 8.598 16.284 1.00 97.00 443 MET A N 1
ATOM 3603 C CA . MET A 1 443 ? -11.658 9.700 15.323 1.00 97.00 443 MET A CA 1
ATOM 3604 C C . MET A 1 443 ? -11.988 11.010 16.043 1.00 97.00 443 MET A C 1
ATOM 3606 O O . MET A 1 443 ? -13.098 11.156 16.559 1.00 97.00 443 MET A O 1
ATOM 3610 N N . LYS A 1 444 ? -11.041 11.953 16.083 1.00 96.81 444 LYS A N 1
ATOM 3611 C CA . LYS A 1 444 ? -11.238 13.260 16.721 1.00 96.81 444 LYS A CA 1
ATOM 3612 C C . LYS A 1 444 ? -11.817 14.282 15.755 1.00 96.81 444 LYS A C 1
ATOM 3614 O O . LYS A 1 444 ? -12.704 15.042 16.129 1.00 96.81 444 LYS A O 1
ATOM 3619 N N . THR A 1 445 ? -11.317 14.293 14.524 1.00 96.44 445 THR A N 1
ATOM 3620 C CA . THR A 1 445 ? -11.710 15.254 13.494 1.00 96.44 445 THR A CA 1
ATOM 3621 C C . THR A 1 445 ? -11.582 14.633 12.112 1.00 96.44 445 THR A C 1
ATOM 3623 O O . THR A 1 445 ? -10.619 13.926 11.824 1.00 96.44 445 THR A O 1
ATOM 3626 N N . ARG A 1 446 ? -12.548 14.920 11.237 1.00 96.62 446 ARG A N 1
ATOM 3627 C CA . ARG A 1 446 ? -12.440 14.624 9.801 1.00 96.62 446 ARG A CA 1
ATOM 3628 C C . ARG A 1 446 ? -12.050 15.858 8.983 1.00 96.62 446 ARG A C 1
ATOM 3630 O O . ARG A 1 446 ? -11.795 15.718 7.788 1.00 96.62 446 ARG A O 1
ATOM 3637 N N . LYS A 1 447 ? -11.985 17.038 9.618 1.00 96.38 447 LYS A N 1
ATOM 3638 C CA . LYS A 1 447 ? -11.612 18.310 8.990 1.00 96.38 447 LYS A CA 1
ATOM 3639 C C . LYS A 1 447 ? -10.151 18.241 8.551 1.00 96.38 447 LYS A C 1
ATOM 3641 O O . LYS A 1 447 ? -9.285 17.960 9.376 1.00 96.38 447 LYS A O 1
ATOM 3646 N N . SER A 1 448 ? -9.895 18.464 7.266 1.00 95.25 448 SER A N 1
ATOM 3647 C CA . SER A 1 448 ? -8.562 18.387 6.645 1.00 95.25 448 SER A CA 1
ATOM 3648 C C . SER A 1 448 ? -8.001 19.744 6.224 1.00 95.25 448 SER A C 1
ATOM 3650 O O . SER A 1 448 ? -6.853 19.819 5.806 1.00 95.25 448 SER A O 1
ATOM 3652 N N . VAL A 1 449 ? -8.801 20.807 6.319 1.00 94.00 449 VAL A N 1
ATOM 3653 C CA . VAL A 1 449 ? -8.398 22.179 5.999 1.00 94.00 449 VAL A CA 1
ATOM 3654 C C . VAL A 1 449 ? -8.567 23.015 7.254 1.00 94.00 449 VAL A C 1
ATOM 3656 O O . VAL A 1 449 ? -9.632 22.985 7.870 1.00 94.00 449 VAL A O 1
ATOM 3659 N N . ARG A 1 450 ? -7.508 23.714 7.655 1.00 90.56 450 ARG A N 1
ATOM 3660 C CA . ARG A 1 450 ? -7.501 24.580 8.833 1.00 90.56 450 ARG A CA 1
ATOM 3661 C C . ARG A 1 450 ? -8.095 25.939 8.482 1.00 90.56 450 ARG A C 1
ATOM 3663 O O . ARG A 1 450 ? -7.786 26.488 7.426 1.00 90.56 450 ARG A O 1
ATOM 3670 N N . ASP A 1 451 ? -8.923 26.475 9.374 1.00 89.06 451 ASP A N 1
ATOM 3671 C CA . ASP A 1 451 ? -9.403 27.848 9.223 1.00 89.06 451 ASP A CA 1
ATOM 3672 C C . ASP A 1 451 ? -8.227 28.818 9.413 1.00 89.06 451 ASP A C 1
ATOM 3674 O O . ASP A 1 451 ? -7.347 28.544 10.237 1.00 89.06 451 ASP A O 1
ATOM 3678 N N . PRO A 1 452 ? -8.181 29.934 8.667 1.00 87.06 452 PRO A N 1
ATOM 3679 C CA . PRO A 1 452 ? -7.101 30.899 8.799 1.00 87.06 452 PRO A CA 1
ATOM 3680 C C . PRO A 1 452 ? -7.030 31.433 10.231 1.00 87.06 452 PRO A C 1
ATOM 3682 O O . PRO A 1 452 ? -8.056 31.709 10.859 1.00 87.06 452 PRO A O 1
ATOM 3685 N N . GLU A 1 453 ? -5.809 31.592 10.740 1.00 86.31 453 GLU A N 1
ATOM 3686 C CA . GLU A 1 453 ? -5.605 32.200 12.050 1.00 86.31 453 GLU A CA 1
ATOM 3687 C C . GLU A 1 453 ? -6.103 33.653 12.024 1.00 86.31 453 GLU A C 1
ATOM 3689 O O . GLU A 1 453 ? -5.872 34.371 11.044 1.00 86.31 453 GLU A O 1
ATOM 3694 N N . PRO A 1 454 ? -6.813 34.107 13.071 1.00 87.00 454 PRO A N 1
ATOM 3695 C CA . PRO A 1 454 ? -7.320 35.465 13.112 1.00 87.00 454 PRO A CA 1
ATOM 3696 C C . PRO A 1 454 ? -6.153 36.457 13.102 1.00 87.00 454 PRO A C 1
ATOM 3698 O O . PRO A 1 454 ? -5.227 36.366 13.907 1.00 87.00 454 PRO A O 1
ATOM 3701 N N . SER A 1 455 ? -6.209 37.423 12.185 1.00 88.69 455 SER A N 1
ATOM 3702 C CA . SER A 1 455 ? -5.180 38.452 12.051 1.00 88.69 455 SER A CA 1
ATOM 3703 C C . SER A 1 455 ? -5.135 39.364 13.277 1.00 88.69 455 SER A C 1
ATOM 3705 O O . SER A 1 455 ? -6.177 39.684 13.855 1.00 88.69 455 SER A O 1
ATOM 3707 N N . ILE A 1 456 ? -3.937 39.850 13.612 1.00 91.25 456 ILE A N 1
ATOM 3708 C CA . ILE A 1 456 ? -3.748 40.934 14.583 1.00 91.25 456 ILE A CA 1
ATOM 3709 C C . ILE A 1 456 ? -4.539 42.155 14.101 1.00 91.25 456 ILE A C 1
ATOM 3711 O O . ILE A 1 456 ? -4.429 42.551 12.940 1.00 91.25 456 ILE A O 1
ATOM 3715 N N . GLN A 1 457 ? -5.350 42.731 14.981 1.00 92.38 457 GLN A N 1
ATOM 3716 C CA . GLN A 1 457 ? -6.179 43.895 14.685 1.00 92.38 457 GLN A CA 1
ATOM 3717 C C . GLN A 1 457 ? -5.582 45.128 15.359 1.00 92.38 457 GLN A C 1
ATOM 3719 O O . GLN A 1 457 ? -5.119 45.046 16.493 1.00 92.38 457 GLN A O 1
ATOM 3724 N N . ILE A 1 458 ? -5.597 46.271 14.672 1.00 93.06 458 ILE A N 1
ATOM 3725 C CA . ILE A 1 458 ? -5.294 47.569 15.286 1.00 93.06 458 ILE A CA 1
ATOM 3726 C C . ILE A 1 458 ? -6.629 48.165 15.729 1.00 93.06 458 ILE A C 1
ATOM 3728 O O . ILE A 1 458 ? -7.517 48.381 14.900 1.00 93.06 458 ILE A O 1
ATOM 3732 N N . LEU A 1 459 ? -6.790 48.378 17.030 1.00 93.44 459 LEU A N 1
ATOM 3733 C CA . LEU A 1 459 ? -7.977 48.987 17.616 1.00 93.44 459 LEU A CA 1
ATOM 3734 C C . LEU A 1 459 ? -8.033 50.497 17.300 1.00 93.44 459 LEU A C 1
ATOM 3736 O O . LEU A 1 459 ? -7.017 51.094 16.939 1.00 93.44 459 LEU A O 1
ATOM 3740 N N . PRO A 1 460 ? -9.210 51.148 17.416 1.00 91.81 460 PRO A N 1
ATOM 3741 C CA . PRO A 1 460 ? -9.364 52.575 17.106 1.00 91.81 460 PRO A CA 1
ATOM 3742 C C . PRO A 1 460 ? -8.480 53.525 17.931 1.00 91.81 460 PRO A C 1
ATOM 3744 O O . PRO A 1 460 ? -8.234 54.650 17.506 1.00 91.81 460 PRO A O 1
ATOM 3747 N N . ASP A 1 461 ? -8.017 53.088 19.099 1.00 93.94 461 ASP A N 1
ATOM 3748 C CA . ASP A 1 461 ? -7.076 53.799 19.973 1.00 93.94 461 ASP A CA 1
ATOM 3749 C C . ASP A 1 461 ? -5.598 53.574 19.595 1.00 93.94 461 ASP A C 1
ATOM 3751 O O . ASP A 1 461 ? -4.708 54.180 20.191 1.00 93.94 461 ASP A O 1
ATOM 3755 N N . GLY A 1 462 ? -5.332 52.754 18.574 1.00 91.44 462 GLY A N 1
ATOM 3756 C CA . GLY A 1 462 ? -3.996 52.397 18.109 1.00 91.44 462 GLY A CA 1
ATOM 3757 C C . GLY A 1 462 ? -3.392 51.172 18.801 1.00 91.44 462 GLY A C 1
ATOM 3758 O O . GLY A 1 462 ? -2.266 50.801 18.464 1.00 91.44 462 GLY A O 1
ATOM 3759 N N . GLU A 1 463 ? -4.101 50.524 19.731 1.00 93.75 463 GLU A N 1
ATOM 3760 C CA . GLU A 1 463 ? -3.600 49.321 20.399 1.00 93.75 463 GLU A CA 1
ATOM 3761 C C . GLU A 1 463 ? -3.664 48.080 19.495 1.00 93.75 463 GLU A C 1
ATOM 3763 O O . GLU A 1 463 ? -4.562 47.916 18.667 1.00 93.75 463 GLU A O 1
ATOM 3768 N N . LEU A 1 464 ? -2.701 47.168 19.663 1.00 92.62 464 LEU A N 1
ATOM 3769 C CA . LEU A 1 464 ? -2.701 45.876 18.980 1.00 92.62 464 LEU A CA 1
ATOM 3770 C C . LEU A 1 464 ? -3.551 44.874 19.764 1.00 92.62 464 LEU A C 1
ATOM 3772 O O . LEU A 1 464 ? -3.187 44.457 20.862 1.00 92.62 464 LEU A O 1
ATOM 3776 N N . TYR A 1 465 ? -4.649 44.430 19.164 1.00 91.00 465 TYR A N 1
ATOM 3777 C CA . TYR A 1 465 ? -5.473 43.342 19.664 1.00 91.00 465 TYR A CA 1
ATOM 3778 C C . TYR A 1 465 ? -5.136 42.040 18.938 1.00 91.00 465 TYR A C 1
ATOM 3780 O O . TYR A 1 465 ? -5.293 41.920 17.721 1.00 91.00 465 TYR A O 1
ATOM 3788 N N . VAL A 1 466 ? -4.698 41.039 19.699 1.00 88.56 466 VAL A N 1
ATOM 3789 C CA . VAL A 1 466 ? -4.513 39.669 19.211 1.00 88.56 466 VAL A CA 1
ATOM 3790 C C . VAL A 1 466 ? -5.662 38.822 19.760 1.00 88.56 466 VAL A C 1
ATOM 3792 O O . VAL A 1 466 ? -5.706 38.584 20.971 1.00 88.56 466 VAL A O 1
ATOM 3795 N N . PRO A 1 467 ? -6.607 38.370 18.918 1.00 85.69 467 PRO A N 1
ATOM 3796 C CA . PRO A 1 467 ? -7.685 37.503 19.371 1.00 85.69 467 PRO A CA 1
ATOM 3797 C C . PRO A 1 467 ? -7.117 36.226 19.996 1.00 85.69 467 PRO A C 1
ATOM 3799 O O . PRO A 1 467 ? -6.200 35.613 19.451 1.00 85.69 467 PRO A O 1
ATOM 3802 N N . SER A 1 468 ? -7.669 35.798 21.135 1.00 83.00 468 SER A N 1
ATOM 3803 C CA . SER A 1 468 ? -7.305 34.500 21.708 1.00 83.00 468 SER A CA 1
ATOM 3804 C C . SER A 1 468 ? -7.706 33.398 20.726 1.00 83.00 468 SER A C 1
ATOM 3806 O O . SER A 1 468 ? -8.893 33.180 20.480 1.00 83.00 468 SER A O 1
ATOM 3808 N N . PHE A 1 469 ? -6.714 32.720 20.150 1.00 82.88 469 PHE A N 1
ATOM 3809 C CA . PHE A 1 469 ? -6.922 31.646 19.189 1.00 82.88 469 PHE A CA 1
ATOM 3810 C C . PHE A 1 469 ? -6.429 30.324 19.766 1.00 82.88 469 PHE A C 1
ATOM 3812 O O . PHE A 1 469 ? -5.258 30.164 20.111 1.00 82.88 469 PHE A O 1
ATOM 3819 N N . LYS A 1 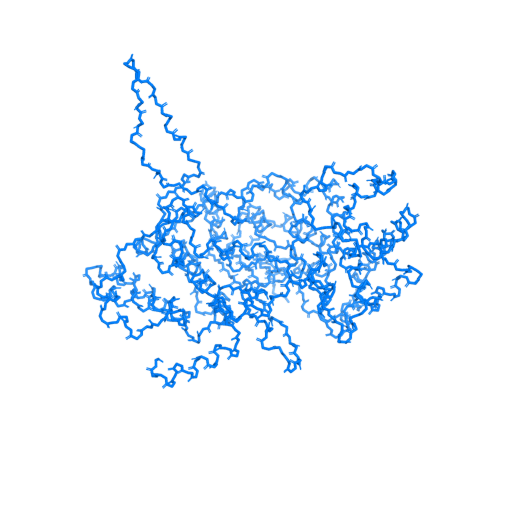470 ? -7.337 29.353 19.873 1.00 85.00 470 LYS A N 1
ATOM 3820 C CA . LYS A 1 470 ? -6.974 27.973 20.176 1.00 85.00 470 LYS A CA 1
ATOM 3821 C C . LYS A 1 470 ? -6.847 27.225 18.861 1.00 85.00 470 LYS A C 1
ATOM 3823 O O . LYS A 1 470 ? -7.845 27.036 18.173 1.00 85.00 470 LYS A O 1
ATOM 3828 N N . ILE A 1 471 ? -5.636 26.763 18.564 1.00 84.69 471 ILE A N 1
ATOM 3829 C CA . ILE A 1 471 ? -5.371 25.951 17.377 1.00 84.69 471 ILE A CA 1
ATOM 3830 C C . ILE A 1 471 ? -6.286 24.721 17.405 1.00 84.69 471 ILE A C 1
ATOM 3832 O O . ILE A 1 471 ? -6.226 23.895 18.321 1.00 84.69 471 ILE A O 1
ATOM 3836 N N . GLU A 1 472 ? -7.158 24.625 16.406 1.00 91.38 472 GLU A N 1
ATOM 3837 C CA . GLU A 1 472 ? -8.101 23.521 16.259 1.00 91.38 472 GLU A CA 1
ATOM 3838 C C . GLU A 1 472 ? -7.361 22.208 15.954 1.00 91.38 472 GLU A C 1
ATOM 3840 O O . GLU A 1 472 ? -6.309 22.187 15.309 1.00 91.38 472 GLU A O 1
ATOM 3845 N N . PHE A 1 473 ? -7.921 21.079 16.386 1.00 94.69 473 PHE A N 1
ATOM 3846 C CA . PHE A 1 473 ? -7.464 19.779 15.910 1.00 94.69 473 PHE A CA 1
ATOM 3847 C C . PHE A 1 473 ? -8.015 19.526 14.508 1.00 94.69 473 PHE A C 1
ATOM 3849 O O . PHE A 1 473 ? -9.218 19.347 14.311 1.00 94.69 473 PHE A O 1
ATOM 3856 N N . VAL A 1 474 ? -7.103 19.502 13.543 1.00 96.44 474 VAL A N 1
ATOM 3857 C CA . VAL A 1 474 ? -7.349 19.311 12.111 1.00 96.44 474 VAL A CA 1
ATOM 3858 C C . VAL A 1 474 ? -6.351 18.266 11.623 1.00 96.44 474 VAL A C 1
ATOM 3860 O O . VAL A 1 474 ? -5.241 18.184 12.154 1.00 96.44 474 VAL A O 1
ATOM 3863 N N . ARG A 1 475 ? -6.764 17.432 10.665 1.00 96.50 475 ARG A N 1
ATOM 3864 C CA . ARG A 1 475 ? -5.906 16.422 10.037 1.00 96.50 475 ARG A CA 1
ATOM 3865 C C . ARG A 1 475 ? -5.264 16.939 8.747 1.00 96.50 475 ARG A C 1
ATOM 3867 O O . ARG A 1 475 ? -5.504 16.407 7.672 1.00 96.50 475 ARG A O 1
ATOM 3874 N N . ASP A 1 476 ? -4.533 18.040 8.843 1.00 95.38 476 ASP A N 1
ATOM 3875 C CA . ASP A 1 476 ? -3.926 18.756 7.714 1.00 95.38 476 ASP A CA 1
ATOM 3876 C C . ASP A 1 476 ? -2.462 18.361 7.439 1.00 95.38 476 ASP A C 1
ATOM 3878 O O . ASP A 1 476 ? -1.886 18.816 6.456 1.00 95.38 476 ASP A O 1
ATOM 3882 N N . ASN A 1 477 ? -1.873 17.467 8.243 1.00 95.81 477 ASN A N 1
ATOM 3883 C CA . ASN A 1 477 ? -0.473 17.041 8.124 1.00 95.81 477 ASN A CA 1
ATOM 3884 C C . ASN A 1 477 ? -0.327 15.613 7.555 1.00 95.81 477 ASN A C 1
ATOM 3886 O O . ASN A 1 477 ? 0.392 14.764 8.095 1.00 95.81 477 ASN A O 1
ATOM 3890 N N . LYS A 1 478 ? -1.102 15.278 6.517 1.00 96.56 478 LYS A N 1
ATOM 3891 C CA . LYS A 1 478 ? -1.059 13.941 5.905 1.00 96.56 478 LYS A CA 1
ATOM 3892 C C . LYS A 1 478 ? 0.172 13.790 5.007 1.00 96.56 478 LYS A C 1
ATOM 3894 O O . LYS A 1 478 ? 0.302 14.493 4.004 1.00 96.56 478 LYS A O 1
ATOM 3899 N N . ASP A 1 479 ? 1.020 12.809 5.313 1.00 91.44 479 ASP A N 1
ATOM 3900 C CA . ASP A 1 479 ? 2.268 12.590 4.564 1.00 91.44 479 ASP A CA 1
ATOM 3901 C C . ASP A 1 479 ? 2.312 11.309 3.737 1.00 91.44 479 ASP A C 1
ATOM 3903 O O . ASP A 1 479 ? 3.064 11.242 2.770 1.00 91.44 479 ASP A O 1
ATOM 3907 N N . TYR A 1 480 ? 1.489 10.318 4.064 1.00 94.94 480 TYR A N 1
ATOM 3908 C CA . TYR A 1 480 ? 1.424 9.047 3.343 1.00 94.94 480 TYR A CA 1
ATOM 3909 C C . TYR A 1 480 ? 0.384 9.076 2.207 1.00 94.94 480 TYR A C 1
ATOM 3911 O O . TYR A 1 480 ? -0.656 9.743 2.289 1.00 94.94 480 TYR A O 1
ATOM 3919 N N . GLU A 1 481 ? 0.639 8.303 1.154 1.00 95.00 481 GLU A N 1
ATOM 3920 C CA . GLU A 1 481 ? -0.040 8.362 -0.146 1.00 95.00 481 GLU A CA 1
ATOM 3921 C C . GLU A 1 481 ? -1.049 7.214 -0.316 1.00 95.00 481 GLU A C 1
ATOM 3923 O O . GLU A 1 481 ? -1.054 6.451 -1.284 1.00 95.00 481 GLU A O 1
ATOM 3928 N N . ASN A 1 482 ? -1.927 7.032 0.672 1.00 95.19 482 ASN A N 1
ATOM 3929 C CA . ASN A 1 482 ? -2.903 5.935 0.678 1.00 95.19 482 ASN A CA 1
ATOM 3930 C C . ASN A 1 482 ? -4.296 6.287 0.131 1.00 95.19 482 ASN A C 1
ATOM 3932 O O . ASN A 1 482 ? -5.248 5.533 0.340 1.00 95.19 482 ASN A O 1
ATOM 3936 N N . SER A 1 483 ? -4.440 7.427 -0.543 1.00 96.81 483 SER A N 1
ATOM 3937 C CA . SER A 1 483 ? -5.711 7.840 -1.139 1.00 96.81 483 SER A CA 1
ATOM 3938 C C . SER A 1 483 ? -6.157 6.898 -2.260 1.00 96.81 483 SER A C 1
ATOM 3940 O O . SER A 1 483 ? -5.354 6.481 -3.096 1.00 96.81 483 SER A O 1
ATOM 3942 N N . VAL A 1 484 ? -7.458 6.621 -2.314 1.00 97.00 484 VAL A N 1
ATOM 3943 C CA . VAL A 1 484 ? -8.149 6.008 -3.462 1.00 97.00 484 VAL A CA 1
ATOM 3944 C C . VAL A 1 484 ? -9.226 6.940 -4.040 1.00 97.00 484 VAL A C 1
ATOM 3946 O O . VAL A 1 484 ? -10.161 6.486 -4.709 1.00 97.00 484 VAL A O 1
ATOM 3949 N N . GLN A 1 485 ? -9.104 8.243 -3.773 1.00 96.38 485 GLN A N 1
ATOM 3950 C CA . GLN A 1 485 ? -9.978 9.301 -4.290 1.00 96.38 485 GLN A CA 1
ATOM 3951 C C . GLN A 1 485 ? -9.440 9.857 -5.618 1.00 96.38 485 GLN A C 1
ATOM 3953 O O . GLN A 1 485 ? -8.249 9.744 -5.895 1.00 96.38 485 GLN A O 1
ATOM 3958 N N . GLY A 1 486 ? -10.312 10.424 -6.458 1.00 95.06 486 GLY A N 1
ATOM 3959 C CA . GLY A 1 486 ? -9.909 10.959 -7.771 1.00 95.06 486 GLY A CA 1
ATOM 3960 C C . GLY A 1 486 ? -9.493 9.886 -8.791 1.00 95.06 486 GLY A C 1
ATOM 3961 O O . GLY A 1 486 ? -8.773 10.164 -9.743 1.00 95.06 486 GLY A O 1
ATOM 3962 N N . LEU A 1 487 ? -9.903 8.629 -8.587 1.00 95.94 487 LEU A N 1
ATOM 3963 C CA . LEU A 1 487 ? -9.604 7.536 -9.517 1.00 95.94 487 LEU A CA 1
ATOM 3964 C C . LEU A 1 487 ? -10.684 7.433 -10.606 1.00 95.94 487 LEU A C 1
ATOM 3966 O O . LEU A 1 487 ? -11.869 7.534 -10.278 1.00 95.94 487 LEU A O 1
ATOM 3970 N N . PRO A 1 488 ? -10.314 7.155 -11.870 1.00 94.50 488 PRO A N 1
ATOM 3971 C CA . PRO A 1 488 ? -11.289 6.902 -12.926 1.00 94.50 488 PRO A CA 1
ATOM 3972 C C . PRO A 1 488 ? -12.028 5.583 -12.685 1.00 94.50 488 PRO A C 1
ATOM 3974 O O . PRO A 1 488 ? -11.513 4.668 -12.037 1.00 94.50 488 PRO A O 1
ATOM 3977 N N . ASP A 1 489 ? -13.217 5.439 -13.263 1.00 94.38 489 ASP A N 1
ATOM 3978 C CA . ASP A 1 489 ? -13.855 4.129 -13.347 1.00 94.38 489 ASP A CA 1
ATOM 3979 C C . ASP A 1 489 ? -13.112 3.203 -14.341 1.00 94.38 489 ASP A C 1
ATOM 3981 O O . ASP A 1 489 ? -12.304 3.632 -15.175 1.00 94.38 489 ASP A O 1
ATOM 3985 N N . LEU A 1 490 ? -13.373 1.894 -14.240 1.00 94.25 490 LEU A N 1
ATOM 3986 C CA . LEU A 1 490 ? -12.693 0.887 -15.061 1.00 94.25 490 LEU A CA 1
ATOM 3987 C C . LEU A 1 490 ? -13.036 1.001 -16.555 1.00 94.25 490 LEU A C 1
ATOM 3989 O O . LEU A 1 490 ? -12.218 0.637 -17.396 1.00 94.25 490 LEU A O 1
ATOM 3993 N N . GLU A 1 491 ? -14.229 1.480 -16.900 1.00 93.06 491 GLU A N 1
ATOM 3994 C CA . GLU A 1 491 ? -14.648 1.641 -18.292 1.00 93.06 491 GLU A CA 1
ATOM 3995 C C . GLU A 1 491 ? -13.883 2.793 -18.951 1.00 93.06 491 GLU A C 1
ATOM 3997 O O . GLU A 1 491 ? -13.239 2.589 -19.979 1.00 93.06 491 GLU A O 1
ATOM 4002 N N . THR A 1 492 ? -13.843 3.955 -18.301 1.00 90.81 492 THR A N 1
ATOM 4003 C CA . THR A 1 492 ? -13.055 5.132 -18.681 1.00 90.81 492 THR A CA 1
ATOM 4004 C C . THR A 1 492 ? -11.579 4.772 -18.858 1.00 90.81 492 THR A C 1
ATOM 4006 O O . THR A 1 492 ? -10.964 5.115 -19.872 1.00 90.81 492 THR A O 1
ATOM 4009 N N . LEU A 1 493 ? -11.020 3.989 -17.927 1.00 88.75 493 LEU A N 1
ATOM 4010 C CA . LEU A 1 493 ? -9.643 3.499 -18.014 1.00 88.75 493 LEU A CA 1
ATOM 4011 C C . LEU A 1 493 ? -9.392 2.658 -19.278 1.00 88.75 493 LEU A C 1
ATOM 4013 O O . LEU A 1 493 ? -8.325 2.764 -19.885 1.00 88.75 493 LEU A O 1
ATOM 4017 N N . LEU A 1 494 ? -10.361 1.836 -19.692 1.00 88.31 494 LEU A N 1
ATOM 4018 C CA . LEU A 1 494 ? -10.247 0.957 -20.860 1.00 88.31 494 LEU A CA 1
ATOM 4019 C C . LEU A 1 494 ? -10.596 1.647 -22.194 1.00 88.31 494 LEU A C 1
ATOM 4021 O O . LEU A 1 494 ? -10.098 1.207 -23.236 1.00 88.31 494 LEU A O 1
ATOM 4025 N N . LEU A 1 495 ? -11.425 2.699 -22.184 1.00 83.31 495 LEU A N 1
ATOM 4026 C CA . LEU A 1 495 ? -11.868 3.434 -23.378 1.00 83.31 495 LEU A CA 1
ATOM 4027 C C . LEU A 1 495 ? -10.825 4.433 -23.898 1.00 83.31 495 LEU A C 1
ATOM 4029 O O . LEU A 1 495 ? -10.652 4.552 -25.113 1.00 83.31 495 LEU A O 1
ATOM 4033 N N . GLU A 1 496 ? -10.054 5.087 -23.025 1.00 76.81 496 GLU A N 1
ATOM 4034 C CA . GLU A 1 496 ? -8.971 6.019 -23.400 1.00 76.81 496 GLU A CA 1
ATOM 4035 C C . GLU A 1 496 ? -7.685 5.309 -23.872 1.00 76.81 496 GLU A C 1
ATOM 4037 O O . GLU A 1 496 ? -6.547 5.664 -23.549 1.00 76.81 496 GLU A O 1
ATOM 4042 N N . LYS A 1 497 ? -7.877 4.264 -24.674 1.00 69.31 497 LYS A N 1
ATOM 4043 C CA . LYS A 1 497 ? -6.900 3.221 -24.955 1.00 69.31 497 LYS A CA 1
ATOM 4044 C C . LYS A 1 497 ? -5.593 3.749 -25.549 1.00 69.31 497 LYS A C 1
ATOM 4046 O O . LYS A 1 497 ? -4.526 3.470 -25.023 1.00 69.31 497 LYS A O 1
ATOM 4051 N N . ARG A 1 498 ? -5.648 4.512 -26.647 1.00 74.50 498 ARG A N 1
ATOM 4052 C CA . ARG A 1 498 ? -4.443 4.796 -27.455 1.00 74.50 498 ARG A CA 1
ATOM 4053 C C . ARG A 1 498 ? -3.428 5.697 -26.756 1.00 74.50 498 ARG A C 1
ATOM 4055 O O . ARG A 1 498 ? -2.245 5.374 -26.752 1.00 74.50 498 ARG A O 1
ATOM 4062 N N . LEU A 1 499 ? -3.876 6.812 -26.175 1.00 76.00 499 LEU A N 1
ATOM 4063 C CA . LEU A 1 499 ? -2.965 7.774 -25.551 1.00 76.00 499 LEU A CA 1
ATOM 4064 C C . LEU A 1 499 ? -2.348 7.200 -24.268 1.00 76.00 499 LEU A C 1
ATOM 4066 O O . LEU A 1 499 ? -1.147 7.353 -24.044 1.00 76.00 499 LEU A O 1
ATOM 4070 N N . ARG A 1 500 ? -3.152 6.505 -23.451 1.00 76.25 500 ARG A N 1
ATOM 4071 C CA . ARG A 1 500 ? -2.684 5.879 -22.208 1.00 76.25 500 ARG A CA 1
ATOM 4072 C C . ARG A 1 500 ? -1.767 4.689 -22.482 1.00 76.25 500 ARG A C 1
ATOM 4074 O O . ARG A 1 500 ? -0.709 4.614 -21.869 1.00 76.25 500 ARG A O 1
ATOM 4081 N N . GLU A 1 501 ? -2.101 3.818 -23.440 1.00 78.69 501 GLU A N 1
ATOM 4082 C CA . GLU A 1 501 ? -1.222 2.706 -23.841 1.00 78.69 501 GLU A CA 1
ATOM 4083 C C . GLU A 1 501 ? 0.133 3.215 -24.349 1.00 78.69 501 GLU A C 1
ATOM 4085 O O . GLU A 1 501 ? 1.164 2.645 -23.994 1.00 78.69 501 GLU A O 1
ATOM 4090 N N . GLN A 1 502 ? 0.156 4.306 -25.125 1.00 82.06 502 GLN A N 1
ATOM 4091 C CA . GLN A 1 502 ? 1.406 4.893 -25.607 1.00 82.06 502 GLN A CA 1
ATOM 4092 C C . GLN A 1 502 ? 2.249 5.457 -24.457 1.00 82.06 502 GLN A C 1
ATOM 4094 O O . GLN A 1 502 ? 3.417 5.095 -24.338 1.00 82.06 502 GLN A O 1
ATOM 4099 N N . LYS A 1 503 ? 1.662 6.290 -23.583 1.00 84.25 503 LYS A N 1
ATOM 4100 C CA . LYS A 1 503 ? 2.368 6.843 -22.413 1.00 84.25 503 LYS A CA 1
ATOM 4101 C C . LYS A 1 503 ? 2.883 5.741 -21.489 1.00 84.25 503 LYS A C 1
ATOM 4103 O O . LYS A 1 503 ? 4.038 5.777 -21.082 1.00 84.25 503 LYS A O 1
ATOM 4108 N N . MET A 1 504 ? 2.057 4.737 -21.206 1.00 85.31 504 MET A N 1
ATOM 4109 C CA . MET A 1 504 ? 2.443 3.593 -20.385 1.00 85.31 504 MET A CA 1
ATOM 4110 C C . MET A 1 504 ? 3.591 2.811 -21.029 1.00 85.31 504 MET A C 1
ATOM 4112 O O . MET A 1 504 ? 4.557 2.483 -20.350 1.00 85.31 504 MET A O 1
ATOM 4116 N N . SER A 1 505 ? 3.520 2.536 -22.335 1.00 86.88 505 SER A N 1
ATOM 4117 C CA . SER A 1 505 ? 4.602 1.851 -23.048 1.00 86.88 505 SER A CA 1
ATOM 4118 C C . SER A 1 505 ? 5.911 2.635 -22.980 1.00 86.88 505 SER A C 1
ATOM 4120 O O . SER A 1 505 ? 6.965 2.017 -22.867 1.00 86.88 505 SER A O 1
ATOM 4122 N N . THR A 1 506 ? 5.854 3.968 -23.038 1.00 88.25 506 THR A N 1
ATOM 4123 C CA . THR A 1 506 ? 7.021 4.842 -22.875 1.00 88.25 506 THR A CA 1
ATOM 4124 C C . THR A 1 506 ? 7.598 4.744 -21.465 1.00 88.25 506 THR A C 1
ATOM 4126 O O . THR A 1 506 ? 8.781 4.459 -21.329 1.00 88.25 506 THR A O 1
ATOM 4129 N N . VAL A 1 507 ? 6.782 4.908 -20.418 1.00 89.00 507 VAL A N 1
ATOM 4130 C CA . VAL A 1 507 ? 7.259 4.848 -19.021 1.00 89.00 507 VAL A CA 1
ATOM 4131 C C . VAL A 1 507 ? 7.803 3.459 -18.673 1.00 89.00 507 VAL A C 1
ATOM 4133 O O . VAL A 1 507 ? 8.846 3.345 -18.034 1.00 89.00 507 VAL A O 1
ATOM 4136 N N . ALA A 1 508 ? 7.145 2.396 -19.141 1.00 91.38 508 ALA A N 1
ATOM 4137 C CA . ALA A 1 508 ? 7.611 1.029 -18.947 1.00 91.38 508 ALA A CA 1
ATOM 4138 C C . ALA A 1 508 ? 8.961 0.782 -19.638 1.00 91.38 508 ALA A C 1
ATOM 4140 O O . ALA A 1 508 ? 9.853 0.193 -19.032 1.00 91.38 508 ALA A O 1
ATOM 4141 N N . LEU A 1 509 ? 9.131 1.277 -20.871 1.00 92.81 509 LEU A N 1
ATOM 4142 C CA . LEU A 1 509 ? 10.404 1.209 -21.588 1.00 92.81 509 LEU A CA 1
ATOM 4143 C C . LEU A 1 509 ? 11.506 1.977 -20.849 1.00 92.81 509 LEU A C 1
ATOM 4145 O O . LEU A 1 509 ? 12.616 1.462 -20.741 1.00 92.81 509 LEU A O 1
ATOM 4149 N N . CYS A 1 510 ? 11.214 3.168 -20.315 1.00 89.38 510 CYS A N 1
ATOM 4150 C CA . CYS A 1 510 ? 12.167 3.912 -19.491 1.00 89.38 510 CYS A CA 1
ATOM 4151 C C . CYS A 1 510 ? 12.600 3.095 -18.273 1.00 89.38 510 CYS A C 1
ATOM 4153 O O . CYS A 1 510 ? 13.792 2.959 -18.043 1.00 89.38 510 CYS A O 1
ATOM 4155 N N . ALA A 1 511 ? 11.655 2.510 -17.531 1.00 87.81 511 ALA A N 1
ATOM 4156 C CA . ALA A 1 511 ? 11.957 1.727 -16.333 1.00 87.81 511 ALA A CA 1
ATOM 4157 C C . ALA A 1 511 ? 12.789 0.464 -16.631 1.00 87.81 511 ALA A C 1
ATOM 4159 O O . ALA A 1 511 ? 13.695 0.122 -15.869 1.00 87.81 511 ALA A O 1
ATOM 4160 N N . ASP A 1 512 ? 12.496 -0.228 -17.736 1.00 90.31 512 ASP A N 1
ATOM 4161 C CA . ASP A 1 512 ? 13.267 -1.400 -18.166 1.00 90.31 512 ASP A CA 1
ATOM 4162 C C . ASP A 1 512 ? 14.668 -1.001 -18.662 1.00 90.31 512 ASP A C 1
ATOM 4164 O O . ASP A 1 512 ? 15.648 -1.700 -18.394 1.00 90.31 512 ASP A O 1
ATOM 4168 N N . THR A 1 513 ? 14.778 0.140 -19.349 1.00 90.75 513 THR A N 1
ATOM 4169 C CA . THR A 1 513 ? 16.049 0.658 -19.877 1.00 90.75 513 THR A CA 1
ATOM 4170 C C . THR A 1 513 ? 16.938 1.181 -18.759 1.00 90.75 513 THR A C 1
ATOM 4172 O O . THR A 1 513 ? 18.113 0.843 -18.728 1.00 90.75 513 THR A O 1
ATOM 4175 N N . ASP A 1 514 ? 16.384 1.936 -17.813 1.00 86.12 514 ASP A N 1
ATOM 4176 C CA . ASP A 1 514 ? 17.079 2.443 -16.628 1.00 86.12 514 ASP A CA 1
ATOM 4177 C C . ASP A 1 514 ? 17.745 1.306 -15.847 1.00 86.12 514 ASP A C 1
ATOM 4179 O O . ASP A 1 514 ? 18.961 1.303 -15.649 1.00 86.12 514 ASP A O 1
ATOM 4183 N N . ARG A 1 515 ? 16.980 0.251 -15.539 1.00 84.06 515 ARG A N 1
ATOM 4184 C CA . ARG A 1 515 ? 17.528 -0.958 -14.912 1.00 84.06 515 ARG A CA 1
ATOM 4185 C C . ARG A 1 515 ? 18.581 -1.645 -15.772 1.00 84.06 515 ARG A C 1
ATOM 4187 O O . ARG A 1 515 ? 19.617 -2.047 -15.249 1.00 84.06 515 ARG A O 1
ATOM 4194 N N . THR A 1 516 ? 18.317 -1.816 -17.064 1.00 87.25 516 THR A N 1
ATOM 4195 C CA . THR A 1 516 ? 19.252 -2.484 -17.981 1.00 87.25 516 THR A CA 1
ATOM 4196 C C . THR A 1 516 ? 20.593 -1.757 -18.011 1.00 87.25 516 THR A C 1
ATOM 4198 O O . THR A 1 516 ? 21.640 -2.372 -17.828 1.00 87.25 516 THR A O 1
ATOM 4201 N N . VAL A 1 517 ? 20.566 -0.436 -18.174 1.00 86.19 517 VAL A N 1
ATOM 4202 C CA . VAL A 1 517 ? 21.761 0.406 -18.226 1.00 86.19 517 VAL A CA 1
ATOM 4203 C C . VAL A 1 517 ? 22.483 0.408 -16.881 1.00 86.19 517 VAL A C 1
ATOM 4205 O O . VAL A 1 517 ? 23.702 0.276 -16.861 1.00 86.19 517 VAL A O 1
ATOM 4208 N N . ALA A 1 518 ? 21.762 0.469 -15.757 1.00 80.00 518 ALA A N 1
ATOM 4209 C CA . ALA A 1 518 ? 22.367 0.372 -14.429 1.00 80.00 518 ALA A CA 1
ATOM 4210 C C . ALA A 1 518 ? 23.159 -0.938 -14.238 1.00 80.00 518 ALA A C 1
ATOM 4212 O O . ALA A 1 518 ? 24.273 -0.922 -13.705 1.00 80.00 518 ALA A O 1
ATOM 4213 N N . LEU A 1 519 ? 22.617 -2.068 -14.707 1.00 79.31 519 LEU A N 1
ATOM 4214 C CA . LEU A 1 519 ? 23.280 -3.375 -14.638 1.00 79.31 519 LEU A CA 1
ATOM 4215 C C . LEU A 1 519 ? 24.468 -3.482 -15.603 1.00 79.31 519 LEU A C 1
ATOM 4217 O O . LEU A 1 519 ? 25.518 -3.994 -15.219 1.00 79.31 519 LEU A O 1
ATOM 4221 N N . LEU A 1 520 ? 24.351 -2.942 -16.817 1.00 84.56 520 LEU A N 1
ATOM 4222 C CA . LEU A 1 520 ? 25.464 -2.887 -17.769 1.00 84.56 520 LEU A CA 1
ATOM 4223 C C . LEU A 1 520 ? 26.619 -2.025 -17.239 1.00 84.56 520 LEU A C 1
ATOM 4225 O O . LEU A 1 520 ? 27.761 -2.472 -17.220 1.00 84.56 520 LEU A O 1
ATOM 4229 N N . LEU A 1 521 ? 26.328 -0.833 -16.709 1.00 79.50 521 LEU A N 1
ATOM 4230 C CA . LEU A 1 521 ? 27.333 0.035 -16.087 1.00 79.50 521 LEU A CA 1
ATOM 4231 C C . LEU A 1 521 ? 28.023 -0.650 -14.896 1.00 79.50 521 LEU A C 1
ATOM 4233 O O . LEU A 1 521 ? 29.208 -0.424 -14.663 1.00 79.50 521 LEU A O 1
ATOM 4237 N N . ARG A 1 522 ? 27.319 -1.508 -14.144 1.00 75.44 522 ARG A N 1
ATOM 4238 C CA . ARG A 1 522 ? 27.930 -2.320 -13.076 1.00 75.44 522 ARG A CA 1
ATOM 4239 C C . ARG A 1 522 ? 28.955 -3.309 -13.628 1.00 75.44 522 ARG A C 1
ATOM 4241 O O . ARG A 1 522 ? 30.015 -3.459 -13.023 1.00 75.44 522 ARG A O 1
ATOM 4248 N N . ALA A 1 523 ? 28.627 -3.997 -14.720 1.00 78.88 523 ALA A N 1
ATOM 4249 C CA . ALA A 1 523 ? 29.527 -4.965 -15.340 1.00 78.88 523 ALA A CA 1
ATOM 4250 C C . ALA A 1 523 ? 30.773 -4.288 -15.931 1.00 78.88 523 ALA A C 1
ATOM 4252 O O . ALA A 1 523 ? 31.879 -4.793 -15.754 1.00 78.88 523 ALA A O 1
ATOM 4253 N N . GLU A 1 524 ? 30.602 -3.119 -16.553 1.00 80.12 524 GLU A N 1
ATOM 4254 C CA . GLU A 1 524 ? 31.693 -2.354 -17.172 1.00 80.12 524 GLU A CA 1
ATOM 4255 C C . GLU A 1 524 ? 32.593 -1.651 -16.131 1.00 80.12 524 GLU A C 1
ATOM 4257 O O . GLU A 1 524 ? 33.805 -1.534 -16.321 1.00 80.12 524 GLU A O 1
ATOM 4262 N N . TYR A 1 525 ? 32.034 -1.225 -14.989 1.00 75.50 525 TYR A N 1
ATOM 4263 C CA . TYR A 1 525 ? 32.759 -0.507 -13.930 1.00 75.50 525 TYR A CA 1
ATOM 4264 C C . TYR A 1 525 ? 32.703 -1.241 -12.569 1.00 75.50 525 TYR A C 1
ATOM 4266 O O . TYR A 1 525 ? 32.071 -0.754 -11.622 1.00 75.50 525 TYR A O 1
ATOM 4274 N N . PRO A 1 526 ? 33.373 -2.405 -12.420 1.00 65.31 526 PRO A N 1
ATOM 4275 C CA . PRO A 1 526 ? 33.320 -3.203 -11.198 1.00 65.31 526 PRO A CA 1
ATOM 4276 C C . PRO A 1 526 ? 34.080 -2.561 -10.024 1.00 65.31 526 PRO A C 1
ATOM 4278 O O . PRO A 1 526 ? 35.083 -1.859 -10.181 1.00 65.31 526 PRO A O 1
ATOM 4281 N N . LYS A 1 527 ? 33.628 -2.861 -8.801 1.00 58.00 527 LYS A N 1
ATOM 4282 C CA . LYS A 1 527 ? 34.239 -2.403 -7.542 1.00 58.00 527 LYS A CA 1
ATOM 4283 C C . LYS A 1 527 ? 35.657 -2.983 -7.386 1.00 58.00 527 LYS A C 1
ATOM 4285 O O . LYS A 1 527 ? 35.811 -4.198 -7.307 1.00 58.00 527 LYS A O 1
ATOM 4290 N N . ARG A 1 528 ? 36.696 -2.139 -7.286 1.00 51.72 528 ARG A N 1
ATOM 4291 C CA . ARG A 1 528 ? 38.070 -2.586 -6.958 1.00 51.72 528 ARG A CA 1
ATOM 4292 C C . ARG A 1 528 ? 38.239 -2.757 -5.444 1.00 51.72 528 ARG A C 1
ATOM 4294 O O . ARG A 1 528 ? 37.968 -1.819 -4.689 1.00 51.72 528 ARG A O 1
ATOM 4301 N N . GLU A 1 529 ? 38.716 -3.921 -4.996 1.00 42.84 529 GLU A N 1
ATOM 4302 C CA . GLU A 1 529 ? 39.048 -4.183 -3.585 1.00 42.84 529 GLU A CA 1
ATOM 4303 C C . GLU A 1 529 ? 40.007 -3.119 -3.019 1.00 42.84 529 GLU A C 1
ATOM 4305 O O . GLU A 1 529 ? 40.980 -2.731 -3.661 1.00 42.84 529 GLU A O 1
ATOM 4310 N N . GLY A 1 530 ? 39.721 -2.619 -1.811 1.00 43.94 530 GLY A N 1
ATOM 4311 C CA . GLY A 1 530 ? 40.587 -1.675 -1.089 1.00 43.94 530 GLY A CA 1
ATOM 4312 C C . GLY A 1 530 ? 40.508 -0.203 -1.520 1.00 43.94 530 GLY A C 1
ATOM 4313 O O . GLY A 1 530 ? 41.104 0.649 -0.862 1.00 43.94 530 GLY A O 1
ATOM 4314 N N . SER A 1 531 ? 39.753 0.135 -2.568 1.00 43.00 531 SER A N 1
ATOM 4315 C CA . SER A 1 531 ? 39.483 1.537 -2.908 1.00 43.00 531 SER A CA 1
ATOM 4316 C C . SER A 1 531 ? 38.532 2.178 -1.880 1.00 43.00 531 SER A C 1
ATOM 4318 O O . SER A 1 531 ? 37.554 1.560 -1.450 1.00 43.00 531 SER A O 1
ATOM 4320 N N . ARG A 1 532 ? 38.820 3.422 -1.445 1.00 36.22 532 ARG A N 1
ATOM 4321 C CA . ARG A 1 532 ? 37.845 4.247 -0.698 1.00 36.22 532 ARG A CA 1
ATOM 4322 C C . ARG A 1 532 ? 36.537 4.279 -1.498 1.00 36.22 532 ARG A C 1
ATOM 4324 O O . ARG A 1 532 ? 36.597 4.239 -2.722 1.00 36.22 532 ARG A O 1
ATOM 4331 N N . LEU A 1 533 ? 35.395 4.375 -0.805 1.00 44.69 533 LEU A N 1
ATOM 4332 C CA . LEU A 1 533 ? 34.029 4.554 -1.338 1.00 44.69 533 LEU A CA 1
ATOM 4333 C C . LEU A 1 533 ? 33.899 5.831 -2.198 1.00 44.69 533 LEU A C 1
ATOM 4335 O O . LEU A 1 533 ? 33.057 6.676 -1.935 1.00 44.69 533 LEU A O 1
ATOM 4339 N N . ALA A 1 534 ? 34.720 6.010 -3.227 1.00 38.62 534 ALA A N 1
ATOM 4340 C CA . ALA A 1 534 ? 34.695 7.188 -4.080 1.00 38.62 534 ALA A CA 1
ATOM 4341 C C . ALA A 1 534 ? 33.393 7.282 -4.896 1.00 38.62 534 ALA A C 1
ATOM 4343 O O . ALA A 1 534 ? 33.150 8.305 -5.519 1.00 38.62 534 ALA A O 1
ATOM 4344 N N . PHE A 1 535 ? 32.537 6.250 -4.871 1.00 44.84 535 PHE A N 1
ATOM 4345 C CA . PHE A 1 535 ? 31.383 6.159 -5.764 1.00 44.84 535 PHE A CA 1
ATOM 4346 C C . PHE A 1 535 ? 30.109 5.562 -5.152 1.00 44.84 535 PHE A C 1
ATOM 4348 O O . PHE A 1 535 ? 29.187 5.273 -5.898 1.00 44.84 535 PHE A O 1
ATOM 4355 N N . ALA A 1 536 ? 30.013 5.342 -3.836 1.00 40.22 536 ALA A N 1
ATOM 4356 C CA . ALA A 1 536 ? 28.757 4.852 -3.236 1.00 40.22 536 ALA A CA 1
ATOM 4357 C C . ALA A 1 536 ? 27.869 5.972 -2.686 1.00 40.22 536 ALA A C 1
ATOM 4359 O O . ALA A 1 536 ? 26.651 5.879 -2.758 1.00 40.22 536 ALA A O 1
ATOM 4360 N N . GLU A 1 537 ? 28.478 7.040 -2.166 1.00 38.03 537 GLU A N 1
ATOM 4361 C CA . GLU A 1 537 ? 27.754 8.199 -1.628 1.00 38.03 537 GLU A CA 1
ATOM 4362 C C . GLU A 1 537 ? 27.468 9.272 -2.700 1.00 38.03 537 GLU A C 1
ATOM 4364 O O . GLU A 1 537 ? 26.573 10.088 -2.515 1.00 38.03 537 GLU A O 1
ATOM 4369 N N . THR A 1 538 ? 28.200 9.273 -3.824 1.00 40.19 538 THR A N 1
ATOM 4370 C CA . THR A 1 538 ? 28.076 10.247 -4.937 1.00 40.19 538 THR A CA 1
ATOM 4371 C C . THR A 1 538 ? 27.199 9.762 -6.094 1.00 40.19 538 THR A C 1
ATOM 4373 O O . THR A 1 538 ? 26.742 10.554 -6.914 1.00 40.19 538 THR A O 1
ATOM 4376 N N . ARG A 1 539 ? 26.931 8.459 -6.158 1.00 46.69 539 ARG A N 1
ATOM 4377 C CA . ARG A 1 539 ? 26.027 7.838 -7.125 1.00 46.69 539 ARG A CA 1
ATOM 4378 C C . ARG A 1 539 ? 24.583 8.033 -6.659 1.00 46.69 539 ARG A C 1
ATOM 4380 O O . ARG A 1 539 ? 24.179 7.404 -5.685 1.00 46.69 539 ARG A O 1
ATOM 4387 N N . LYS A 1 540 ? 23.777 8.866 -7.339 1.00 42.66 540 LYS A N 1
ATOM 4388 C CA . LYS A 1 540 ? 22.317 8.941 -7.069 1.00 42.66 540 LYS A CA 1
ATOM 4389 C C . LYS A 1 540 ? 21.584 7.616 -7.346 1.00 42.66 540 LYS A C 1
ATOM 4391 O O . LYS A 1 540 ? 20.456 7.453 -6.901 1.00 42.66 540 LYS A O 1
ATOM 4396 N N . ASP A 1 541 ? 22.231 6.657 -8.007 1.00 44.81 541 ASP A N 1
ATOM 4397 C CA . ASP A 1 541 ? 21.785 5.266 -8.163 1.00 44.81 541 ASP A CA 1
ATOM 4398 C C . ASP A 1 541 ? 22.263 4.328 -7.029 1.00 44.81 541 ASP A C 1
ATOM 4400 O O . ASP A 1 541 ? 22.019 3.125 -7.080 1.00 44.81 541 ASP A O 1
ATOM 4404 N N . GLY A 1 542 ? 22.909 4.871 -5.985 1.00 43.31 542 GLY A N 1
ATOM 4405 C CA . GLY A 1 542 ? 23.092 4.215 -4.684 1.00 43.31 542 GLY A CA 1
ATOM 4406 C C . GLY A 1 542 ? 24.310 3.304 -4.514 1.00 43.31 542 GLY A C 1
ATOM 4407 O O . GLY A 1 542 ? 24.346 2.540 -3.553 1.00 43.31 542 GLY A O 1
ATOM 4408 N N . ALA A 1 543 ? 25.310 3.383 -5.404 1.00 46.06 543 ALA A N 1
ATOM 4409 C CA . ALA A 1 543 ? 26.176 2.247 -5.740 1.00 46.06 543 ALA A CA 1
ATOM 4410 C C . ALA A 1 543 ? 25.333 1.058 -6.225 1.00 46.06 543 ALA A C 1
ATOM 4412 O O . ALA A 1 543 ? 24.370 0.639 -5.592 1.00 46.06 543 ALA A O 1
ATOM 4413 N N . ALA A 1 544 ? 25.698 0.547 -7.400 1.00 46.97 544 ALA A N 1
ATOM 4414 C CA . ALA A 1 544 ? 24.940 -0.459 -8.126 1.00 46.97 544 ALA A CA 1
ATOM 4415 C C . ALA A 1 544 ? 24.386 -1.570 -7.214 1.00 46.97 544 ALA A C 1
ATOM 4417 O O . ALA A 1 544 ? 25.093 -2.033 -6.315 1.00 46.97 544 ALA A O 1
ATOM 4418 N N . PRO A 1 545 ? 23.149 -2.015 -7.460 1.00 47.22 545 PRO A N 1
ATOM 4419 C CA . PRO A 1 545 ? 22.503 -2.979 -6.597 1.00 47.22 545 PRO A CA 1
ATOM 4420 C C . PRO A 1 545 ? 23.286 -4.280 -6.479 1.00 47.22 545 PRO A C 1
ATOM 4422 O O . PRO A 1 545 ? 23.821 -4.753 -7.480 1.00 47.22 545 PRO A O 1
ATOM 4425 N N . ASP A 1 546 ? 23.352 -4.872 -5.284 1.00 44.59 546 ASP A N 1
ATOM 4426 C CA . ASP A 1 546 ? 24.050 -6.144 -5.067 1.00 44.59 546 ASP A CA 1
ATOM 4427 C C . ASP A 1 546 ? 23.344 -7.292 -5.821 1.00 44.59 546 ASP A C 1
ATOM 4429 O O . ASP A 1 546 ? 24.009 -8.207 -6.323 1.00 44.59 546 ASP A O 1
ATOM 4433 N N . HIS A 1 547 ? 22.031 -7.163 -6.047 1.00 50.59 547 HIS A N 1
ATOM 4434 C CA . HIS A 1 547 ? 21.169 -8.056 -6.827 1.00 50.59 547 HIS A CA 1
ATOM 4435 C C . HIS A 1 547 ? 20.642 -7.410 -8.126 1.00 50.59 547 HIS A C 1
ATOM 4437 O O . HIS A 1 547 ? 20.503 -6.197 -8.220 1.00 50.59 547 HIS A O 1
ATOM 4443 N N . TYR A 1 548 ? 20.246 -8.203 -9.129 1.00 52.66 548 TYR A N 1
ATOM 4444 C CA . TYR A 1 548 ? 19.707 -7.693 -10.409 1.00 52.66 548 TYR A CA 1
ATOM 4445 C C . TYR A 1 548 ? 18.370 -6.922 -10.296 1.00 52.66 548 TYR A C 1
ATOM 4447 O O . TYR A 1 548 ? 17.829 -6.464 -11.302 1.00 52.66 548 TYR A O 1
ATOM 4455 N N . ASP A 1 549 ? 17.806 -6.822 -9.089 1.00 51.25 549 ASP A N 1
ATOM 4456 C CA . ASP A 1 549 ? 16.482 -6.254 -8.800 1.00 51.25 549 ASP A CA 1
ATOM 4457 C C . ASP A 1 549 ? 16.526 -5.185 -7.693 1.00 51.25 549 ASP A C 1
ATOM 4459 O O . ASP A 1 549 ? 15.493 -4.841 -7.129 1.00 51.25 549 ASP A O 1
ATOM 4463 N N . GLU A 1 550 ? 17.693 -4.652 -7.322 1.00 57.88 550 GLU A N 1
ATOM 4464 C CA . GLU A 1 550 ? 17.735 -3.607 -6.289 1.00 57.88 550 GLU A CA 1
ATOM 4465 C C . GLU A 1 550 ? 18.017 -2.224 -6.889 1.00 57.88 550 GLU A C 1
ATOM 4467 O O . GLU A 1 550 ? 18.545 -2.064 -7.983 1.00 57.88 550 GLU A O 1
ATOM 4472 N N . SER A 1 551 ? 17.665 -1.198 -6.130 1.00 43.53 551 SER A N 1
ATOM 4473 C CA . SER A 1 551 ? 18.455 0.021 -6.015 1.00 43.53 551 SER A CA 1
ATOM 4474 C C . SER A 1 551 ? 18.958 -0.031 -4.578 1.00 43.53 551 SER A C 1
ATOM 4476 O O . SER A 1 551 ? 18.136 0.067 -3.652 1.00 43.53 551 SER A O 1
ATOM 4478 N N . GLN A 1 552 ? 20.244 -0.297 -4.346 1.00 46.94 552 GLN A N 1
ATOM 4479 C CA . GLN A 1 552 ? 20.737 -0.254 -2.972 1.00 46.94 552 GLN A CA 1
ATOM 4480 C C . GLN A 1 552 ? 20.556 1.187 -2.493 1.00 46.94 552 GLN A C 1
ATOM 4482 O O . GLN A 1 552 ? 20.893 2.148 -3.174 1.00 46.94 552 GLN A O 1
ATOM 4487 N N . GLY A 1 553 ? 19.862 1.360 -1.368 1.00 39.47 553 GLY A N 1
ATOM 4488 C CA . GLY A 1 553 ? 19.811 2.686 -0.762 1.00 39.47 553 GLY A CA 1
ATOM 4489 C C . GLY A 1 553 ? 21.208 3.109 -0.345 1.00 39.47 553 GLY A C 1
ATOM 4490 O O . GLY A 1 553 ? 22.092 2.268 -0.220 1.00 39.47 553 GLY A O 1
ATOM 4491 N N . VAL A 1 554 ? 21.380 4.392 -0.033 1.00 36.84 554 VAL A N 1
ATOM 4492 C CA . VAL A 1 554 ? 22.600 4.866 0.626 1.00 36.84 554 VAL A CA 1
ATOM 4493 C C . VAL A 1 554 ? 22.880 3.973 1.837 1.00 36.84 554 VAL A C 1
ATOM 4495 O O . VAL A 1 554 ? 22.065 3.907 2.764 1.00 36.84 554 VAL A O 1
ATOM 4498 N N . ALA A 1 555 ? 24.008 3.260 1.806 1.00 38.25 555 ALA A N 1
ATOM 4499 C CA . ALA A 1 555 ? 24.441 2.440 2.925 1.00 38.25 555 ALA A CA 1
ATOM 4500 C C . ALA A 1 555 ? 24.541 3.337 4.171 1.00 38.25 555 ALA A C 1
ATOM 4502 O O . ALA A 1 555 ? 25.129 4.423 4.095 1.00 38.25 555 ALA A O 1
ATOM 4503 N N . PRO A 1 556 ? 23.956 2.952 5.319 1.00 38.16 556 PRO A N 1
ATOM 4504 C CA . PRO A 1 556 ? 24.071 3.759 6.521 1.00 38.16 556 PRO A CA 1
ATOM 4505 C C . PRO A 1 556 ? 25.551 3.905 6.881 1.00 38.16 556 PRO A C 1
ATOM 4507 O O . PRO A 1 556 ? 26.278 2.925 7.028 1.00 38.16 556 PRO A O 1
ATOM 4510 N N . THR A 1 557 ? 26.018 5.146 7.019 1.00 38.97 557 THR A N 1
ATOM 4511 C CA . THR A 1 557 ? 27.410 5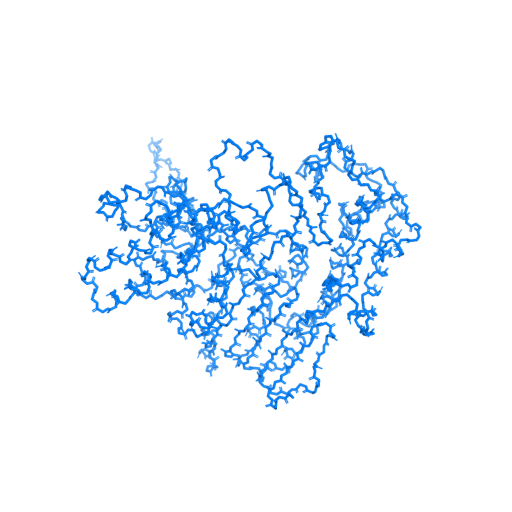.400 7.384 1.00 38.97 557 THR A CA 1
ATOM 4512 C C . THR A 1 557 ? 27.712 4.801 8.756 1.00 38.97 557 THR A C 1
ATOM 4514 O O . THR A 1 557 ? 26.985 5.015 9.730 1.00 38.97 557 THR A O 1
ATOM 4517 N N . ARG A 1 558 ? 28.837 4.083 8.850 1.00 38.81 558 ARG A N 1
ATOM 4518 C CA . ARG A 1 558 ? 29.307 3.357 10.047 1.00 38.81 558 ARG A CA 1
ATOM 4519 C C . ARG A 1 558 ? 29.324 4.201 11.335 1.00 38.81 558 ARG A C 1
ATOM 4521 O O . ARG A 1 558 ? 29.187 3.670 12.433 1.00 38.81 558 ARG A O 1
ATOM 4528 N N . ASN A 1 559 ? 29.438 5.526 11.205 1.00 37.19 559 ASN A N 1
ATOM 4529 C CA . ASN A 1 559 ? 29.414 6.475 12.323 1.00 37.19 559 ASN A CA 1
ATOM 4530 C C . ASN A 1 559 ? 28.005 6.750 12.888 1.00 37.19 559 ASN A C 1
ATOM 4532 O O . ASN A 1 559 ? 27.889 7.021 14.083 1.00 37.19 559 ASN A O 1
ATOM 4536 N N . LYS A 1 560 ? 26.929 6.634 12.092 1.00 38.41 560 LYS A N 1
ATOM 4537 C CA . LYS A 1 560 ? 25.543 6.766 12.592 1.00 38.41 560 LYS A CA 1
ATOM 4538 C C . LYS A 1 560 ? 25.118 5.567 13.448 1.00 38.41 560 LYS A C 1
ATOM 4540 O O . LYS A 1 560 ? 24.344 5.739 14.384 1.00 38.41 560 LYS A O 1
ATOM 4545 N N . LEU A 1 561 ? 25.681 4.388 13.176 1.00 38.81 561 LEU A N 1
ATOM 4546 C CA . LEU A 1 561 ? 25.420 3.143 13.909 1.00 38.81 561 LEU A CA 1
ATOM 4547 C C . LEU A 1 561 ? 26.007 3.142 15.331 1.00 38.81 561 LEU A C 1
ATOM 4549 O O . LEU A 1 561 ? 25.439 2.526 16.225 1.00 38.81 561 LEU A O 1
ATOM 4553 N N . ARG A 1 562 ? 27.127 3.843 15.559 1.00 37.47 562 ARG A N 1
ATOM 4554 C CA . ARG A 1 562 ? 27.806 3.867 16.868 1.00 37.47 562 ARG A CA 1
ATOM 4555 C C . ARG A 1 562 ? 27.391 5.015 17.788 1.00 37.47 562 ARG A C 1
ATOM 4557 O O . ARG A 1 562 ? 27.451 4.840 18.999 1.00 37.47 562 ARG A O 1
ATOM 4564 N N . ASN A 1 563 ? 26.954 6.154 17.245 1.00 33.94 563 ASN A N 1
ATOM 4565 C CA . ASN A 1 563 ? 26.760 7.376 18.040 1.00 33.94 563 ASN A CA 1
ATOM 4566 C C . ASN A 1 563 ? 25.293 7.826 18.197 1.00 33.94 563 ASN A C 1
ATOM 4568 O O . ASN A 1 563 ? 25.046 8.815 18.879 1.00 33.94 563 ASN A O 1
ATOM 4572 N N . GLY A 1 564 ? 24.319 7.146 17.576 1.00 34.59 564 GLY A N 1
ATOM 4573 C CA . GLY A 1 564 ? 22.950 7.671 17.446 1.00 34.59 564 GLY A CA 1
ATOM 4574 C C . GLY A 1 564 ? 21.879 7.136 18.403 1.00 34.59 564 GLY A C 1
ATOM 4575 O O . GLY A 1 564 ? 20.753 7.611 18.331 1.00 34.59 564 GLY A O 1
ATOM 4576 N N . GLY A 1 565 ? 22.149 6.124 19.238 1.00 34.41 565 GLY A N 1
ATOM 4577 C CA . GLY A 1 565 ? 21.086 5.477 20.032 1.00 34.41 565 GLY A CA 1
ATOM 4578 C C . GLY A 1 565 ? 19.965 4.836 19.188 1.00 34.41 565 GLY A C 1
ATOM 4579 O O . GLY A 1 565 ? 18.914 4.486 19.715 1.00 34.41 565 GLY A O 1
ATOM 4580 N N . ILE A 1 566 ? 20.176 4.683 17.874 1.00 36.88 566 ILE A N 1
ATOM 4581 C CA . ILE A 1 566 ? 19.222 4.078 16.945 1.00 36.88 566 ILE A CA 1
ATOM 4582 C C . ILE A 1 566 ? 19.325 2.561 17.103 1.00 36.88 566 ILE A C 1
ATOM 4584 O O . ILE A 1 566 ? 20.259 1.940 16.597 1.00 36.88 566 ILE A O 1
ATOM 4588 N N . GLN A 1 567 ? 18.358 1.959 17.795 1.00 47.84 567 GLN A N 1
ATOM 4589 C CA . GLN A 1 567 ? 18.120 0.523 17.685 1.00 47.84 567 GLN A CA 1
ATOM 4590 C C . GLN A 1 567 ? 17.581 0.239 16.279 1.00 47.84 567 GLN A C 1
ATOM 4592 O O . GLN A 1 567 ? 16.512 0.719 15.887 1.00 47.84 567 GLN A O 1
ATOM 4597 N N . ILE A 1 568 ? 18.369 -0.493 15.497 1.00 48.50 568 ILE A N 1
ATOM 4598 C CA . ILE A 1 568 ? 17.999 -0.931 14.154 1.00 48.50 568 ILE A CA 1
ATOM 4599 C C . ILE A 1 568 ? 16.851 -1.932 14.276 1.00 48.50 568 ILE A C 1
ATOM 4601 O O . ILE A 1 568 ? 16.823 -2.732 15.210 1.00 48.50 568 ILE A O 1
ATOM 4605 N N . THR A 1 569 ? 15.901 -1.881 13.343 1.00 46.88 569 THR A N 1
ATOM 4606 C CA . THR A 1 569 ? 14.845 -2.891 13.212 1.00 46.88 569 THR A CA 1
ATOM 4607 C C . THR A 1 569 ? 15.399 -4.313 13.322 1.00 46.88 569 THR A C 1
ATOM 4609 O O . THR A 1 569 ? 16.355 -4.656 12.627 1.00 46.88 569 THR A O 1
ATOM 4612 N N . TYR A 1 570 ? 14.790 -5.124 14.188 1.00 49.78 570 TYR A N 1
ATOM 4613 C CA . TYR A 1 570 ? 15.229 -6.485 14.488 1.00 49.78 570 TYR A CA 1
ATOM 4614 C C . TYR A 1 570 ? 15.344 -7.355 13.223 1.00 49.78 570 TYR A C 1
ATOM 4616 O O . TYR A 1 570 ? 14.397 -7.498 12.450 1.00 49.78 570 TYR A O 1
ATOM 4624 N N . GLY A 1 571 ? 16.508 -7.975 13.029 1.00 51.31 571 GLY A N 1
ATOM 4625 C CA . GLY A 1 571 ? 16.633 -9.189 12.219 1.00 51.31 571 GLY A CA 1
ATOM 4626 C C . GLY A 1 571 ? 16.304 -10.427 13.062 1.00 51.31 571 GLY A C 1
ATOM 4627 O O . GLY A 1 571 ? 16.368 -10.366 14.290 1.00 51.31 571 GLY A O 1
ATOM 4628 N N . TRP A 1 572 ? 16.019 -11.574 12.431 1.00 43.22 572 TRP A N 1
ATOM 4629 C CA . TRP A 1 572 ? 15.762 -12.846 13.136 1.00 43.22 572 TRP A CA 1
ATOM 4630 C C . TRP A 1 572 ? 16.866 -13.208 14.140 1.00 43.22 572 TRP A C 1
ATOM 4632 O O . TRP A 1 572 ? 16.578 -13.681 15.233 1.00 43.22 572 TRP A O 1
ATOM 4642 N N . TYR A 1 573 ? 18.127 -12.929 13.803 1.00 46.25 573 TYR A N 1
ATOM 4643 C CA . TYR A 1 573 ? 19.259 -13.134 14.705 1.00 46.25 573 TYR A CA 1
ATOM 4644 C C . TYR A 1 573 ? 19.169 -12.271 15.974 1.00 46.25 573 TYR A C 1
ATOM 4646 O O . TYR A 1 573 ? 19.368 -12.782 17.074 1.00 46.25 573 TYR A O 1
ATOM 4654 N N . HIS A 1 574 ? 18.812 -10.989 15.838 1.00 53.91 574 HIS A N 1
ATOM 4655 C CA . HIS A 1 574 ? 18.612 -10.094 16.980 1.00 53.91 574 HIS A CA 1
ATOM 4656 C C . HIS A 1 574 ? 17.384 -10.495 17.796 1.00 53.91 574 HIS A C 1
ATOM 4658 O O . HIS A 1 574 ? 17.480 -10.567 19.012 1.00 53.91 574 HIS A O 1
ATOM 4664 N N . ALA A 1 575 ? 16.273 -10.853 17.147 1.00 51.75 575 ALA A N 1
ATOM 4665 C CA . ALA A 1 575 ? 15.078 -11.333 17.839 1.00 51.75 575 ALA A CA 1
ATOM 4666 C C . ALA A 1 575 ? 15.350 -12.616 18.649 1.00 51.75 575 ALA A C 1
ATOM 4668 O O . ALA A 1 575 ? 14.896 -12.727 19.784 1.00 51.75 575 ALA A O 1
ATOM 4669 N N . ILE A 1 576 ? 16.128 -13.564 18.109 1.00 50.34 576 ILE A N 1
ATOM 4670 C CA . ILE A 1 576 ? 16.523 -14.793 18.817 1.00 50.34 576 ILE A CA 1
ATOM 4671 C C . ILE A 1 576 ? 17.511 -14.486 19.947 1.00 50.34 576 ILE A C 1
ATOM 4673 O O . ILE A 1 576 ? 17.330 -14.977 21.058 1.00 50.34 576 ILE A O 1
ATOM 4677 N N . ARG A 1 577 ? 18.549 -13.679 19.694 1.00 53.28 577 ARG A N 1
ATOM 4678 C CA . ARG A 1 577 ? 19.535 -13.307 20.719 1.00 53.28 577 ARG A CA 1
ATOM 4679 C C . ARG A 1 577 ? 18.865 -12.588 21.886 1.00 53.28 577 ARG A C 1
ATOM 4681 O O . ARG A 1 577 ? 19.080 -12.968 23.032 1.00 53.28 577 ARG A O 1
ATOM 4688 N N . ASP A 1 578 ? 18.025 -11.607 21.588 1.00 55.66 578 ASP A N 1
ATOM 4689 C CA . ASP A 1 578 ? 17.349 -10.803 22.596 1.00 55.66 578 ASP A CA 1
ATOM 4690 C C . ASP A 1 578 ? 16.263 -11.634 23.311 1.00 55.66 578 ASP A C 1
ATOM 4692 O O . ASP A 1 578 ? 16.095 -11.490 24.515 1.00 55.66 578 ASP A O 1
ATOM 4696 N N . SER A 1 579 ? 15.604 -12.590 22.634 1.00 50.78 579 SER A N 1
ATOM 4697 C CA . SER A 1 579 ? 14.740 -13.592 23.291 1.00 50.78 579 SER A CA 1
ATOM 469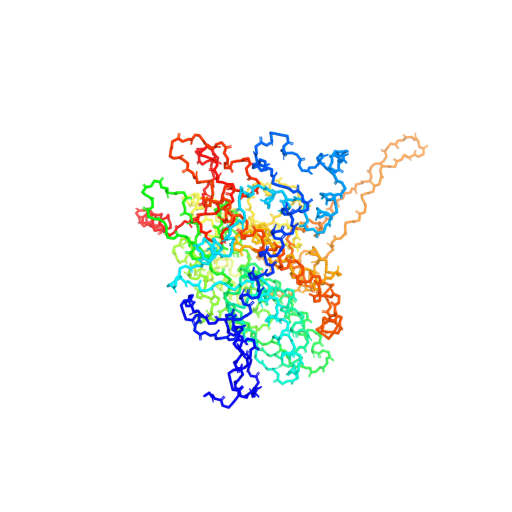8 C C . SER A 1 579 ? 15.521 -14.454 24.285 1.00 50.78 579 SER A C 1
ATOM 4700 O O . SER A 1 579 ? 15.050 -14.684 25.391 1.00 50.78 579 SER A O 1
ATOM 4702 N N . VAL A 1 580 ? 16.727 -14.902 23.927 1.00 52.97 580 VAL A N 1
ATOM 4703 C CA . VAL A 1 580 ? 17.593 -15.683 24.826 1.00 52.97 580 VAL A CA 1
ATOM 4704 C C . VAL A 1 580 ? 18.088 -14.833 26.002 1.00 52.97 580 VAL A C 1
ATOM 4706 O O . VAL A 1 580 ? 18.284 -15.353 27.100 1.00 52.97 580 VAL A O 1
ATOM 4709 N N . GLU A 1 581 ? 18.315 -13.535 25.802 1.00 54.91 581 GLU A N 1
ATOM 4710 C CA . GLU A 1 581 ? 18.680 -12.607 26.878 1.00 54.91 581 GLU A CA 1
ATOM 4711 C C . GLU A 1 581 ? 17.494 -12.281 27.798 1.00 54.91 581 GLU A C 1
ATOM 4713 O O . GLU A 1 581 ? 17.676 -12.232 29.014 1.00 54.91 581 GLU A O 1
ATOM 4718 N N . LEU A 1 582 ? 16.282 -12.146 27.254 1.00 53.69 582 LEU A N 1
ATOM 4719 C CA . LEU A 1 582 ? 15.047 -11.966 28.023 1.00 53.69 582 LEU A CA 1
ATOM 4720 C C . LEU A 1 582 ? 14.679 -13.221 28.829 1.00 53.69 582 LEU A C 1
ATOM 4722 O O . LEU A 1 582 ? 14.365 -13.100 30.012 1.00 53.69 582 LEU A O 1
ATOM 4726 N N . ASP A 1 583 ? 14.835 -14.416 28.251 1.00 49.19 583 ASP A N 1
ATOM 4727 C CA . ASP A 1 583 ? 14.657 -15.690 28.965 1.00 49.19 583 ASP A CA 1
ATOM 4728 C C . ASP A 1 583 ? 15.645 -15.807 30.139 1.00 49.19 583 ASP A C 1
ATOM 4730 O O . ASP A 1 583 ? 15.291 -16.256 31.231 1.00 49.19 583 ASP A O 1
ATOM 4734 N N . LYS A 1 584 ? 16.892 -15.347 29.957 1.00 43.88 584 LYS A N 1
ATOM 4735 C CA . LYS A 1 584 ? 17.895 -15.276 31.036 1.00 43.88 584 LYS A CA 1
ATOM 4736 C C . LYS A 1 584 ? 17.560 -14.224 32.096 1.00 43.88 584 LYS A C 1
ATOM 4738 O O . LYS A 1 584 ? 17.974 -14.384 33.242 1.00 43.88 584 LYS A O 1
ATOM 4743 N N . ALA A 1 585 ? 16.836 -13.169 31.726 1.00 43.88 585 ALA A N 1
ATOM 4744 C CA . ALA A 1 585 ? 16.356 -12.131 32.635 1.00 43.88 585 ALA A CA 1
ATOM 4745 C C . ALA A 1 585 ? 15.049 -12.512 33.364 1.00 43.88 585 ALA A C 1
ATOM 4747 O O . ALA A 1 585 ? 14.628 -11.785 34.262 1.00 43.88 585 ALA A O 1
ATOM 4748 N N . GLY A 1 586 ? 14.435 -13.655 33.030 1.00 35.59 586 GLY A N 1
ATOM 4749 C CA . GLY A 1 586 ? 13.217 -14.155 33.674 1.00 35.59 586 GLY A CA 1
ATOM 4750 C C . GLY A 1 586 ? 11.934 -13.441 33.235 1.00 35.59 586 GLY A C 1
ATOM 4751 O O . GLY A 1 586 ? 11.024 -13.286 34.054 1.00 35.59 586 GLY A O 1
ATOM 4752 N N . HIS A 1 587 ? 11.875 -12.971 31.984 1.00 38.78 587 HIS A N 1
ATOM 4753 C CA . HIS A 1 587 ? 10.752 -12.205 31.428 1.00 38.78 587 HIS A CA 1
ATOM 4754 C C . HIS A 1 587 ? 9.839 -12.979 30.485 1.00 38.78 587 HIS A C 1
ATOM 4756 O O . HIS A 1 587 ? 10.346 -13.833 29.732 1.00 38.78 587 HIS A O 1
#

=== Feature glossary ===
The record interleaves many kinds of information about one protein. Here is each kind framed as the question it answers.

Q: What known structures does this most resemble?
A: Structural nearest neighbors (via Foldseek easy-search vs the PDB). Reported per hit: target PDB id, E-value, and alignment TM-score. A TM-score above ~0.5 is the conventional threshold for 'same fold'.

Q: Where is each backbone atom in 3D?
A: The mmCIF table is the protein's shape written out atom by atom. For each backbone N, Cα, C, and carbonyl O, it records an (x, y, z) coordinate triple in Å plus the residue type, chain letter, and residue number.

Q: What are the backbone torsion angles?
A: The φ/ψ torsion pair specifies the backbone conformation at each residue. φ rotates about the N–Cα bond, ψ about the Cα–C bond. Steric clashes forbid most of the (φ, ψ) plane — the allowed regions (α-helix basin, β-sheet basin, left-handed helix) are the Ramachandran-allowed regions.

Q: Which residues are buried vs exposed?
A: Solvent-accessible surface area (SASA) is the area in Å² traced out by the centre of a 1.4 Å probe sphere (a water molecule) rolled over the protein's van der Waals surface (Shrake–Rupley / Lee–Richards construction). Buried residues have near-zero SASA; fully exposed residues can exceed 200 Å². The total SASA scales roughly with the number of surface residues.

Q: How confident is the AlphaFold model at each residue?
A: pLDDT is the predicted lDDT-Cα score: AlphaFold's confidence that the local environment of each residue (all inter-atomic distances within 15 Å) is correctly placed. It is a per-residue number between 0 and 100, with higher meaning more reliable.

Q: What does the local fold look like, residue by residue?
A: 3Di is Foldseek's structural alphabet. Each residue is assigned one of twenty discrete states based on how its Cα sits relative to its spatial (not sequential) neighbors. Aligning 3Di strings finds structural homologs roughly as well as full 3D superposition, but orders of magnitude faster.

Q: How big and how compact is the whole molecule?
A: Radius of gyration (Rg) is the root-mean-square distance of Cα atoms from their centroid — a single number for overall size and compactness. A globular domain of N residues has Rg ≈ 2.2·N^0.38 Å; an extended or disordered chain has a much larger Rg. The Cα contact count is the number of residue pairs whose Cα atoms are within 8 Å and are more than four positions apart in sequence — a standard proxy for tertiary packing density. The bounding box is the smallest axis-aligned box enclosing all Cα atoms.

Q: Which residues are in helices, strands, or loops?
A: DSSP 8-state secondary structure assigns each residue one of H (α-helix), G (3₁₀-helix), I (π-helix), E (extended β-strand), B (isolated β-bridge), T (hydrogen-bonded turn), S (bend), or '-' (coil). The assignment is computed from backbone hydrogen-bond geometry via the Kabsch–Sander algorithm.

Q: How mobile is each atom in the crystal?
A: Crystallographic B-factors measure how much each atom's electron density is smeared out, in Å². They rise in mobile loops and surface residues and fall in the buried interior. In AlphaFold models this column is repurposed to hold pLDDT instead.

Q: What if only a Cα trace is available?
A: P-SEA three-state annotation labels each residue as helix, strand, or coil based purely on the geometry of the Cα trace. It serves as a fallback when the full backbone (and thus DSSP) is unavailable.

Q: What family and function is it annotated with?
A: Database cross-references. InterPro integrates a dozen domain/family signature databases into unified entries with residue-range hits. GO terms attach function/process/location labels with evidence codes. CATH codes position the fold in a four-level structural taxonomy. Organism is the NCBI-taxonomy species name.

Q: Are the domains correctly placed relative to each other?
A: Predicted Aligned Error (PAE) is an AlphaFold confidence matrix: entry (i, j) is the expected error in the position of residue j, in ångströms, when the prediction is superimposed on the true structure at residue i. Low PAE within a block of residues means that block is internally rigid and well-predicted; high PAE between two blocks means their relative placement is uncertain even if each block individually is confident.

Q: What do the diagnostic plots show?
A: Three diagnostic plots accompany the record. The Cα contact map visualizes the tertiary structure as a 2D adjacency matrix (8 Å cutoff, sequence-local contacts suppressed). The Ramachandran plot shows the distribution of backbone (φ, ψ) torsions, with points in the α and β basins reflecting secondary structure content. The PAE plot shows AlphaFold's inter-residue confidence as a color matrix.

Q: What is the amino-acid chain?
A: Primary structure: the covalent order of the twenty standard amino acids along the backbone. Two proteins with the same sequence will (almost always) fold to the same structure; two with 30% identity often share a fold but not the details.

Q: What do the rendered images show?
A: The six renders are orthographic views along the three Cartesian axes in both directions. Representation (cartoon, sticks, or surface) and color scheme (sequence-rainbow or by-chain) vary across proteins so the training set covers all the common visualization conventions.